Protein AF-A0A1F6GK37-F1 (afdb_monomer)

Organism: NCBI:txid1798563

Mean predicted aligned error: 8.61 Å

Structure (mmCIF, N/CA/C/O backbone):
data_AF-A0A1F6GK37-F1
#
_entry.id   AF-A0A1F6GK37-F1
#
loop_
_atom_site.group_PDB
_atom_site.id
_atom_site.type_symbol
_atom_site.label_atom_id
_atom_site.label_alt_id
_atom_site.label_comp_id
_atom_site.label_asym_id
_atom_site.label_entity_id
_atom_site.label_seq_id
_atom_site.pdbx_PDB_ins_code
_atom_site.Cartn_x
_atom_site.Cartn_y
_atom_site.Cartn_z
_atom_site.occupancy
_atom_site.B_iso_or_equiv
_atom_site.auth_seq_id
_atom_site.auth_comp_id
_atom_site.auth_asym_id
_atom_site.auth_atom_id
_atom_site.pdbx_PDB_model_num
ATOM 1 N N . MET A 1 1 ? 59.430 -12.635 -22.377 1.00 31.89 1 MET A N 1
ATOM 2 C CA . MET A 1 1 ? 59.383 -11.587 -23.418 1.00 31.89 1 MET A CA 1
ATOM 3 C C . MET A 1 1 ? 57.958 -11.544 -23.974 1.00 31.89 1 MET A C 1
ATOM 5 O O . MET A 1 1 ? 57.666 -12.260 -24.913 1.00 31.89 1 MET A O 1
ATOM 9 N N . PHE A 1 2 ? 57.049 -10.789 -23.351 1.00 25.19 2 PHE A N 1
ATOM 10 C CA . PHE A 1 2 ? 55.694 -10.544 -23.869 1.00 25.19 2 PHE A CA 1
ATOM 11 C C . PHE A 1 2 ? 55.409 -9.047 -23.735 1.00 25.19 2 PHE A C 1
ATOM 13 O O . PHE A 1 2 ? 55.536 -8.476 -22.652 1.00 25.19 2 PHE A O 1
ATOM 20 N N . LYS A 1 3 ? 55.156 -8.399 -24.875 1.00 28.12 3 LYS A N 1
ATOM 21 C CA . LYS A 1 3 ? 54.949 -6.956 -25.009 1.00 28.12 3 LYS A CA 1
ATOM 22 C C . LYS A 1 3 ? 53.497 -6.583 -24.691 1.00 28.12 3 LYS A C 1
ATOM 24 O O . LYS A 1 3 ? 52.569 -7.247 -25.137 1.00 28.12 3 LYS A O 1
ATOM 29 N N . LYS A 1 4 ? 53.366 -5.468 -23.966 1.00 28.61 4 LYS A N 1
ATOM 30 C CA . LYS A 1 4 ? 52.202 -4.574 -23.846 1.00 28.61 4 LYS A CA 1
ATOM 31 C C . LYS A 1 4 ? 51.604 -4.218 -25.215 1.00 28.61 4 LYS A C 1
ATOM 33 O O . LYS A 1 4 ? 52.382 -4.072 -26.150 1.00 28.61 4 LYS A O 1
ATOM 38 N N . ILE A 1 5 ? 50.304 -3.900 -25.255 1.00 26.95 5 ILE A N 1
ATOM 39 C CA . ILE A 1 5 ? 49.746 -2.662 -25.843 1.00 26.95 5 ILE A CA 1
ATOM 40 C C . ILE A 1 5 ? 48.391 -2.371 -25.164 1.00 26.95 5 ILE A C 1
ATOM 42 O O . ILE A 1 5 ? 47.475 -3.184 -25.179 1.00 26.95 5 ILE A O 1
ATOM 46 N N . PHE A 1 6 ? 48.331 -1.203 -24.524 1.00 26.72 6 PHE A N 1
ATOM 47 C CA . PHE A 1 6 ? 47.141 -0.460 -24.100 1.00 26.72 6 PHE A CA 1
ATOM 48 C C . PHE A 1 6 ? 46.524 0.228 -25.326 1.00 26.72 6 PHE A C 1
ATOM 50 O O . PHE A 1 6 ? 47.299 0.705 -26.147 1.00 26.72 6 PHE A O 1
ATOM 57 N N . PHE A 1 7 ? 45.205 0.447 -25.373 1.00 22.39 7 PHE A N 1
ATOM 58 C CA . PHE A 1 7 ? 44.681 1.736 -25.847 1.00 22.39 7 PHE A CA 1
ATOM 59 C C . PHE A 1 7 ? 43.300 2.046 -25.254 1.00 22.39 7 PHE A C 1
ATOM 61 O O . PHE A 1 7 ? 42.359 1.267 -25.354 1.00 22.39 7 PHE A O 1
ATOM 68 N N . LEU A 1 8 ? 43.237 3.219 -24.630 1.00 23.97 8 LEU A N 1
ATOM 69 C CA . LEU A 1 8 ? 42.072 3.946 -24.146 1.00 23.97 8 LEU A CA 1
ATOM 70 C C . LEU A 1 8 ? 42.063 5.253 -24.957 1.00 23.97 8 LEU A C 1
ATOM 72 O O . LEU A 1 8 ? 43.111 5.894 -24.997 1.00 23.97 8 LEU A O 1
ATOM 76 N N . ALA A 1 9 ? 40.952 5.654 -25.582 1.00 23.23 9 ALA A N 1
ATOM 77 C CA . ALA A 1 9 ? 40.658 7.063 -25.891 1.00 23.23 9 ALA A CA 1
ATOM 78 C C . ALA A 1 9 ? 39.224 7.247 -26.420 1.00 23.23 9 ALA A C 1
ATOM 80 O O . ALA A 1 9 ? 38.816 6.611 -27.389 1.00 23.23 9 ALA A O 1
ATOM 81 N N . LEU A 1 10 ? 38.503 8.160 -25.767 1.00 25.14 10 LEU A N 1
ATOM 82 C CA . LEU A 1 10 ? 37.262 8.803 -26.196 1.00 25.14 10 LEU A CA 1
ATOM 83 C C . LEU A 1 10 ? 37.432 9.557 -27.530 1.00 25.14 10 LEU A C 1
ATOM 85 O O . LEU A 1 10 ? 38.469 10.187 -27.727 1.00 25.14 10 LEU A O 1
ATOM 89 N N . LEU A 1 11 ? 36.354 9.676 -28.316 1.00 22.45 11 LEU A N 1
ATOM 90 C CA . LEU A 1 11 ? 35.879 10.987 -28.782 1.00 22.45 11 LEU A CA 1
ATOM 91 C C . LEU A 1 11 ? 34.394 10.954 -29.190 1.00 22.45 11 LEU A C 1
ATOM 93 O O . LEU A 1 11 ? 33.863 9.957 -29.664 1.00 22.45 11 LEU A O 1
ATOM 97 N N . SER A 1 12 ? 33.758 12.088 -28.938 1.00 22.62 12 SER A N 1
ATOM 98 C CA . SER A 1 12 ? 32.349 12.464 -29.007 1.00 22.62 12 SER A CA 1
ATOM 99 C C . SER A 1 12 ? 31.835 12.882 -30.401 1.00 22.62 12 SER A C 1
ATOM 101 O O . SER A 1 12 ? 32.587 13.459 -31.177 1.00 22.62 12 SER A O 1
ATOM 103 N N . ALA A 1 13 ? 30.508 12.745 -30.573 1.00 23.45 13 ALA A N 1
ATOM 104 C CA . ALA A 1 13 ? 29.566 13.627 -31.296 1.00 23.45 13 ALA A CA 1
ATOM 105 C C . ALA A 1 13 ? 29.201 13.418 -32.803 1.00 23.45 13 ALA A C 1
ATOM 107 O O . ALA A 1 13 ? 29.931 13.817 -33.699 1.00 23.45 13 ALA A O 1
ATOM 108 N N . ILE A 1 14 ? 27.932 12.986 -32.985 1.00 23.98 14 ILE A N 1
ATOM 109 C CA . ILE A 1 14 ? 26.837 13.497 -33.862 1.00 23.98 14 ILE A CA 1
ATOM 110 C C . ILE A 1 14 ? 26.737 13.040 -35.356 1.00 23.98 14 ILE A C 1
ATOM 112 O O . ILE A 1 14 ? 27.635 13.234 -36.164 1.00 23.98 14 ILE A O 1
ATOM 116 N N . ILE A 1 15 ? 25.505 12.583 -35.682 1.00 24.02 15 ILE A N 1
ATOM 117 C CA . ILE A 1 15 ? 24.762 12.368 -36.961 1.00 24.02 15 ILE A CA 1
ATOM 118 C C . ILE A 1 15 ? 24.763 10.942 -37.574 1.00 24.02 15 ILE A C 1
ATOM 120 O O . ILE A 1 15 ? 25.779 10.419 -38.009 1.00 24.02 15 ILE A O 1
ATOM 124 N N . ALA A 1 16 ? 23.554 10.352 -37.607 1.00 24.78 16 ALA A N 1
ATOM 125 C CA . ALA A 1 16 ? 23.106 9.069 -38.188 1.00 24.78 16 ALA A CA 1
ATOM 126 C C . ALA A 1 16 ? 23.311 8.963 -39.728 1.00 24.78 16 ALA A C 1
ATOM 128 O O . ALA A 1 16 ? 23.699 9.969 -40.318 1.00 24.78 16 ALA A O 1
ATOM 129 N N . PRO A 1 17 ? 22.960 7.862 -40.448 1.00 33.72 17 PRO A N 1
ATOM 130 C CA . PRO A 1 17 ? 22.370 6.568 -40.064 1.00 33.72 17 PRO A CA 1
ATOM 131 C C . PRO A 1 17 ? 23.150 5.350 -40.634 1.00 33.72 17 PRO A C 1
ATOM 133 O O . PRO A 1 17 ? 24.120 5.503 -41.362 1.00 33.72 17 PRO A O 1
ATOM 136 N N . THR A 1 18 ? 22.655 4.135 -40.377 1.00 33.31 18 THR A N 1
ATOM 137 C CA . THR A 1 18 ? 23.164 2.809 -40.807 1.00 33.31 18 THR A CA 1
ATOM 138 C C . THR A 1 18 ? 24.261 2.202 -39.931 1.00 33.31 18 THR A C 1
ATOM 140 O O . THR A 1 18 ? 25.357 2.722 -39.779 1.00 33.31 18 THR A O 1
ATOM 143 N N . GLY A 1 19 ? 23.935 1.050 -39.350 1.00 25.80 19 GLY A N 1
ATOM 144 C CA . GLY A 1 19 ? 24.859 0.228 -38.582 1.00 25.80 19 GLY A CA 1
ATOM 145 C C . GLY A 1 19 ? 24.083 -0.850 -37.846 1.00 25.80 19 GLY A C 1
ATOM 146 O O . GLY A 1 19 ? 23.516 -0.593 -36.790 1.00 25.80 19 GLY A O 1
ATOM 147 N N . GLN A 1 20 ? 24.000 -2.034 -38.449 1.00 25.86 20 GLN A N 1
ATOM 148 C CA . GLN A 1 20 ? 23.474 -3.241 -37.820 1.00 25.86 20 GLN A CA 1
ATOM 149 C C . GLN A 1 20 ? 24.133 -3.440 -36.449 1.00 25.86 20 GLN A C 1
ATOM 151 O O . GLN A 1 20 ? 25.348 -3.611 -36.366 1.00 25.86 20 GLN A O 1
ATOM 156 N N . ILE A 1 21 ? 23.335 -3.454 -35.383 1.00 28.89 21 ILE A N 1
ATOM 157 C CA . ILE A 1 21 ? 23.756 -4.038 -34.112 1.00 28.89 21 ILE A CA 1
ATOM 158 C C . ILE A 1 21 ? 23.428 -5.524 -34.220 1.00 28.89 21 ILE A C 1
ATOM 160 O O . ILE A 1 21 ? 22.271 -5.903 -34.401 1.00 28.89 21 ILE A O 1
ATOM 164 N N . LEU A 1 22 ? 24.463 -6.360 -34.177 1.00 25.94 22 LEU A N 1
ATOM 165 C CA . LEU A 1 22 ? 24.324 -7.806 -34.059 1.00 25.94 22 LEU A CA 1
ATOM 166 C C . LEU A 1 22 ? 23.642 -8.111 -32.719 1.00 25.94 22 LEU A C 1
ATOM 168 O O . LEU A 1 22 ? 24.276 -8.049 -31.668 1.00 25.94 22 LEU A O 1
ATOM 172 N N . ALA A 1 23 ? 22.347 -8.423 -32.765 1.00 27.44 23 ALA A N 1
ATOM 173 C CA . ALA A 1 23 ? 21.654 -9.079 -31.669 1.00 27.44 23 ALA A CA 1
ATOM 174 C C . ALA A 1 23 ? 22.273 -10.473 -31.496 1.00 27.44 23 ALA A C 1
ATOM 176 O O . ALA A 1 23 ? 22.258 -11.287 -32.423 1.00 27.44 23 ALA A O 1
ATOM 177 N N . ALA A 1 24 ? 22.861 -10.747 -30.334 1.00 29.36 24 ALA A N 1
ATOM 178 C CA . ALA A 1 24 ? 23.257 -12.102 -29.988 1.00 29.36 24 ALA A CA 1
ATOM 179 C C . ALA A 1 24 ? 21.976 -12.907 -29.731 1.00 29.36 24 ALA A C 1
ATOM 181 O O . ALA A 1 24 ? 21.341 -12.758 -28.691 1.00 29.36 24 ALA A O 1
ATOM 182 N N . SER A 1 25 ? 21.565 -13.724 -30.702 1.00 35.31 25 SER A N 1
ATOM 183 C CA . SER A 1 25 ? 20.439 -14.640 -30.542 1.00 35.31 25 SER A CA 1
ATOM 184 C C . SER A 1 25 ? 20.764 -15.720 -29.506 1.00 35.31 25 SER A C 1
ATOM 186 O O . SER A 1 25 ? 21.917 -16.120 -29.324 1.00 35.31 25 SER A O 1
ATOM 188 N N . SER A 1 26 ? 19.720 -16.239 -28.863 1.00 36.81 26 SER A N 1
ATOM 189 C CA . SER A 1 26 ? 19.748 -17.325 -27.870 1.00 36.81 26 SER A CA 1
ATOM 190 C C . SER A 1 26 ? 20.543 -18.573 -28.291 1.00 36.81 26 SER A C 1
ATOM 192 O O . SER A 1 26 ? 21.014 -19.317 -27.435 1.00 36.81 26 SER A O 1
ATOM 194 N N . THR A 1 27 ? 20.787 -18.771 -29.587 1.00 35.62 27 THR A N 1
ATOM 195 C CA . THR A 1 27 ? 21.639 -19.839 -30.135 1.00 35.62 27 THR A CA 1
ATOM 196 C C . THR A 1 27 ? 23.131 -19.706 -29.795 1.00 35.62 27 THR A C 1
ATOM 198 O O . THR A 1 27 ? 23.850 -20.698 -29.870 1.00 35.62 27 THR A O 1
ATOM 201 N N . MET A 1 28 ? 23.623 -18.528 -29.386 1.00 36.59 28 MET A N 1
ATOM 202 C CA . MET A 1 28 ? 25.017 -18.349 -28.932 1.00 36.59 28 MET A CA 1
ATOM 203 C C . MET A 1 28 ? 25.242 -18.792 -27.472 1.00 36.59 28 MET A C 1
ATOM 205 O O . MET A 1 28 ? 26.379 -19.042 -27.079 1.00 36.59 28 MET A O 1
ATOM 209 N N . LEU A 1 29 ? 24.178 -18.930 -26.668 1.00 38.59 29 LEU A N 1
ATOM 210 C CA . LEU A 1 29 ? 24.265 -19.349 -25.259 1.00 38.59 29 LEU A CA 1
ATOM 211 C C . LEU A 1 29 ? 24.356 -20.877 -25.096 1.00 38.59 29 LEU A C 1
ATOM 213 O O . LEU A 1 29 ? 24.953 -21.353 -24.131 1.00 38.59 29 LEU A O 1
ATOM 217 N N . GLU A 1 30 ? 23.855 -21.652 -26.063 1.00 33.97 30 GLU A N 1
ATOM 218 C CA . GLU A 1 30 ? 23.964 -23.121 -26.064 1.00 33.97 30 GLU A CA 1
ATOM 219 C C . GLU A 1 30 ? 25.402 -23.615 -26.303 1.00 33.97 30 GLU A C 1
ATOM 221 O O . GLU A 1 30 ? 25.804 -24.639 -25.753 1.00 33.97 30 GLU A O 1
ATOM 226 N N . GLN A 1 31 ? 26.226 -22.863 -27.045 1.00 34.19 31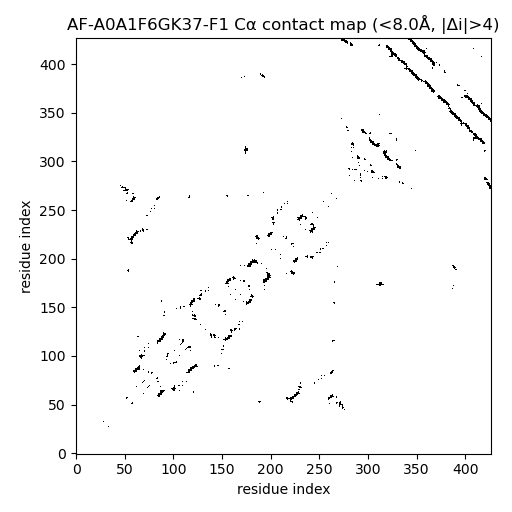 GLN A N 1
ATOM 227 C CA . GLN A 1 31 ? 27.633 -23.222 -27.290 1.00 34.19 31 GLN A CA 1
ATOM 228 C C . GLN A 1 31 ? 28.575 -22.901 -26.113 1.00 34.19 31 GLN A C 1
ATOM 230 O O . GLN A 1 31 ? 29.735 -23.309 -26.138 1.00 34.19 31 GLN A O 1
ATOM 235 N N . ALA A 1 32 ? 28.091 -22.225 -25.064 1.00 34.88 32 ALA A N 1
ATOM 236 C CA . ALA A 1 32 ? 28.873 -21.869 -23.875 1.00 34.88 32 ALA A CA 1
ATOM 237 C C . ALA A 1 32 ? 28.705 -22.844 -22.688 1.00 34.88 32 ALA A C 1
ATOM 239 O O . ALA A 1 32 ? 29.270 -22.610 -21.621 1.00 34.88 32 ALA A O 1
ATOM 240 N N . GLY A 1 33 ? 27.945 -23.938 -22.842 1.00 28.39 33 GLY A N 1
ATOM 241 C CA . GLY A 1 33 ? 27.826 -24.981 -21.812 1.00 28.39 33 GLY A CA 1
ATOM 242 C C . GLY A 1 33 ? 27.080 -24.565 -20.536 1.00 28.39 33 GLY A C 1
ATOM 243 O O . GLY A 1 33 ? 27.251 -25.199 -19.494 1.00 28.39 33 GLY A O 1
ATOM 244 N N . LEU A 1 34 ? 26.250 -23.518 -20.588 1.00 33.78 34 LEU A N 1
ATOM 245 C CA . LEU A 1 34 ? 25.434 -23.099 -19.449 1.00 33.78 34 LEU A CA 1
ATOM 246 C C . LEU A 1 34 ? 24.151 -23.936 -19.386 1.00 33.78 34 LEU A C 1
ATOM 248 O O . LEU A 1 34 ? 23.303 -23.907 -20.273 1.00 33.78 34 LEU A O 1
ATOM 252 N N . VAL A 1 35 ? 24.056 -24.719 -18.315 1.00 32.38 35 VAL A N 1
ATOM 253 C CA . VAL A 1 35 ? 22.964 -25.640 -17.994 1.00 32.38 35 VAL A CA 1
ATOM 254 C C . VAL A 1 35 ? 21.612 -24.922 -18.030 1.00 32.38 35 VAL A C 1
ATOM 256 O O . VAL A 1 35 ? 21.429 -23.886 -17.396 1.00 32.38 35 VAL A O 1
ATOM 259 N N . SER A 1 36 ? 20.640 -25.520 -18.722 1.00 28.53 36 SER A N 1
ATOM 260 C CA . SER A 1 36 ? 19.235 -25.118 -18.690 1.00 28.53 36 SER A CA 1
ATOM 261 C C . SER A 1 36 ? 18.703 -25.151 -17.250 1.00 28.53 36 SER A C 1
ATOM 263 O O . SER A 1 36 ? 18.405 -26.224 -16.713 1.00 28.53 36 SER A O 1
ATOM 265 N N . ILE A 1 37 ? 18.572 -23.991 -16.607 1.00 31.59 37 ILE A N 1
ATOM 266 C CA . ILE A 1 37 ? 17.909 -23.886 -15.307 1.00 31.59 37 ILE A CA 1
ATOM 267 C C . ILE A 1 37 ? 16.404 -23.970 -15.564 1.00 31.59 37 ILE A C 1
ATOM 269 O O . ILE A 1 37 ? 15.777 -23.023 -16.036 1.00 31.59 37 ILE A O 1
ATOM 273 N N . LYS A 1 38 ? 15.812 -25.131 -15.264 1.00 26.59 38 LYS A N 1
ATOM 274 C CA . LYS A 1 38 ? 14.359 -25.262 -15.122 1.00 26.59 38 LYS A CA 1
ATOM 275 C C . LYS A 1 38 ? 13.918 -24.342 -13.985 1.00 26.59 38 LYS A C 1
ATOM 277 O O . LYS A 1 38 ? 14.201 -24.617 -12.823 1.00 26.59 38 LYS A O 1
ATOM 282 N N . ILE A 1 39 ? 13.230 -23.260 -14.332 1.00 30.38 39 ILE A N 1
ATOM 283 C CA . ILE A 1 39 ? 12.562 -22.382 -13.373 1.00 30.38 39 ILE A CA 1
ATOM 284 C C . ILE A 1 39 ? 11.463 -23.211 -12.697 1.00 30.38 39 ILE A C 1
ATOM 286 O O . ILE A 1 39 ? 10.488 -23.602 -13.342 1.00 30.38 39 ILE A O 1
ATOM 290 N N . ALA A 1 40 ? 11.637 -23.522 -11.413 1.00 24.38 40 ALA A N 1
ATOM 291 C CA . ALA A 1 40 ? 10.564 -24.077 -10.600 1.00 24.38 40 ALA A CA 1
ATOM 292 C C . ALA A 1 40 ? 9.448 -23.023 -10.458 1.00 24.38 40 ALA A C 1
ATOM 294 O O . ALA A 1 40 ? 9.752 -21.836 -10.299 1.00 24.38 40 ALA A O 1
ATOM 295 N N . PRO A 1 41 ? 8.164 -23.407 -10.529 1.00 29.08 41 PRO A N 1
ATOM 296 C CA . PRO A 1 41 ? 7.077 -22.467 -10.318 1.00 29.08 41 PRO A CA 1
ATOM 297 C C . PRO A 1 41 ? 7.099 -22.010 -8.857 1.00 29.08 41 PRO A C 1
ATOM 299 O O . PRO A 1 41 ? 6.951 -22.821 -7.948 1.00 29.08 41 PRO A O 1
ATOM 302 N N . ALA A 1 42 ? 7.297 -20.712 -8.627 1.00 32.84 42 ALA A N 1
ATOM 303 C CA . ALA A 1 42 ? 6.980 -20.120 -7.338 1.00 32.84 42 ALA A CA 1
ATOM 304 C C . ALA A 1 42 ? 5.457 -20.189 -7.153 1.00 32.84 42 ALA A C 1
ATOM 306 O O . ALA A 1 42 ? 4.707 -19.622 -7.954 1.00 32.84 42 ALA A O 1
ATOM 307 N N . ASP A 1 43 ? 5.023 -20.914 -6.125 1.00 31.41 43 ASP A N 1
ATOM 308 C CA . ASP A 1 43 ? 3.644 -20.941 -5.653 1.00 31.41 43 ASP A CA 1
ATOM 309 C C . ASP A 1 43 ? 3.163 -19.514 -5.369 1.00 31.41 43 ASP A C 1
ATOM 311 O O . ASP A 1 43 ? 3.637 -18.853 -4.445 1.00 31.41 43 ASP A O 1
ATOM 315 N N . GLN A 1 44 ? 2.183 -19.049 -6.141 1.00 33.78 44 GLN A N 1
ATOM 316 C CA . GLN A 1 44 ? 1.240 -18.031 -5.694 1.00 33.78 44 GLN A CA 1
ATOM 317 C C . GLN A 1 44 ? -0.150 -18.438 -6.163 1.00 33.78 44 GLN A C 1
ATOM 319 O O . GLN A 1 44 ? -0.416 -18.539 -7.362 1.00 33.78 44 GLN A O 1
ATOM 324 N N . ALA A 1 45 ? -1.030 -18.695 -5.196 1.00 29.59 45 ALA A N 1
ATOM 325 C CA . ALA A 1 45 ? -2.439 -18.929 -5.443 1.00 29.59 45 ALA A CA 1
ATOM 326 C C . ALA A 1 45 ? -3.014 -17.746 -6.237 1.00 29.59 45 ALA A C 1
ATOM 328 O O . ALA A 1 45 ? -3.067 -16.611 -5.762 1.00 29.59 45 ALA A O 1
ATOM 329 N N . LEU A 1 46 ? -3.421 -18.034 -7.472 1.00 34.25 46 LEU A N 1
ATOM 330 C CA . LEU A 1 46 ? -4.166 -17.136 -8.340 1.00 34.25 46 LEU A CA 1
ATOM 331 C C . LEU A 1 46 ? -5.532 -16.877 -7.701 1.00 34.25 46 LEU A C 1
ATOM 333 O O . LEU A 1 46 ? -6.429 -17.712 -7.797 1.00 34.25 46 LEU A O 1
ATOM 337 N N . ILE A 1 47 ? -5.714 -15.715 -7.081 1.00 34.75 47 ILE A N 1
ATOM 338 C CA . ILE A 1 47 ? -7.054 -15.162 -6.900 1.00 34.75 47 ILE A CA 1
ATOM 339 C C . ILE A 1 47 ? -7.233 -14.148 -8.021 1.00 34.75 47 ILE A C 1
ATOM 341 O O . ILE A 1 47 ? -6.690 -13.046 -7.978 1.00 34.75 47 ILE A O 1
ATOM 345 N N . SER A 1 48 ? -7.983 -14.537 -9.052 1.00 33.62 48 SER A N 1
ATOM 346 C CA . SER A 1 48 ? -8.511 -13.616 -10.054 1.00 33.62 48 SER A CA 1
ATOM 347 C C . SER A 1 48 ? -9.564 -12.724 -9.391 1.00 33.62 48 SER A C 1
ATOM 349 O O . SER A 1 48 ? -10.767 -12.910 -9.578 1.00 33.62 48 SER A O 1
ATOM 351 N N . SER A 1 49 ? -9.127 -11.788 -8.554 1.00 37.28 49 SER A N 1
ATOM 352 C CA . SER A 1 49 ? -10.001 -10.732 -8.065 1.00 37.28 49 SER A CA 1
ATOM 353 C C . SER A 1 49 ? -10.253 -9.775 -9.229 1.00 37.28 49 SER A C 1
ATOM 355 O O . SER A 1 49 ? -9.284 -9.335 -9.859 1.00 37.28 49 SER A O 1
ATOM 357 N N . PRO A 1 50 ? -11.513 -9.434 -9.554 1.00 47.22 50 PRO A N 1
ATOM 358 C CA . PRO A 1 50 ? -11.765 -8.335 -10.470 1.00 47.22 50 PRO A CA 1
ATOM 359 C C . PRO A 1 50 ? -11.014 -7.101 -9.963 1.00 47.22 50 PRO A C 1
ATOM 361 O O . PRO A 1 50 ? -11.058 -6.768 -8.775 1.00 47.22 50 PRO A O 1
ATOM 364 N N . THR A 1 51 ? -10.281 -6.449 -10.863 1.00 58.47 51 THR A N 1
ATOM 365 C CA . THR A 1 51 ? -9.534 -5.231 -10.546 1.00 58.47 51 THR A CA 1
ATOM 366 C C . THR A 1 51 ? -10.520 -4.171 -10.066 1.00 58.47 51 THR A C 1
ATOM 368 O O . THR A 1 51 ? -11.319 -3.663 -10.859 1.00 58.47 51 THR A O 1
ATOM 371 N N . THR A 1 52 ? -10.502 -3.875 -8.776 1.00 67.88 52 THR A N 1
ATOM 372 C CA . THR A 1 52 ? -11.472 -2.968 -8.155 1.00 67.88 52 THR A CA 1
ATOM 373 C C . THR A 1 52 ? -10.892 -1.563 -8.052 1.00 67.88 52 THR A C 1
ATOM 375 O O . THR A 1 52 ? -11.566 -0.566 -8.341 1.00 67.88 52 THR A O 1
ATOM 378 N N . LEU A 1 53 ? -9.612 -1.482 -7.685 1.00 74.25 53 LEU A N 1
ATOM 379 C CA . LEU A 1 53 ? -8.916 -0.227 -7.477 1.00 74.25 53 LEU A CA 1
ATOM 380 C C . LEU A 1 53 ? -8.868 0.597 -8.776 1.00 74.25 53 LEU A C 1
ATOM 382 O O . LEU A 1 53 ? -8.390 0.142 -9.816 1.00 74.25 53 LEU A O 1
ATOM 386 N N . GLY A 1 54 ? -9.422 1.810 -8.718 1.00 70.38 54 GLY A N 1
ATOM 387 C CA . GLY A 1 54 ? -9.529 2.725 -9.858 1.00 70.38 54 GLY A CA 1
ATOM 388 C C . GLY A 1 54 ? -10.681 2.454 -10.839 1.00 70.38 54 GLY A C 1
ATOM 389 O O . GLY A 1 54 ? -10.805 3.200 -11.810 1.00 70.38 54 GLY A O 1
ATOM 390 N N . LYS A 1 55 ? -11.541 1.438 -10.624 1.00 78.88 55 LYS A N 1
ATOM 391 C CA . LYS A 1 55 ? -12.667 1.125 -11.539 1.00 78.88 55 LYS A CA 1
ATOM 392 C C . LYS A 1 55 ? -14.051 1.520 -10.996 1.00 78.88 55 LYS A C 1
ATOM 394 O O . LYS A 1 55 ? -14.816 2.148 -11.730 1.00 78.88 55 LYS A O 1
ATOM 399 N N . THR A 1 56 ? -14.379 1.196 -9.743 1.00 82.19 56 THR A N 1
ATOM 400 C CA . THR A 1 56 ? -15.750 1.356 -9.188 1.00 82.19 56 THR A CA 1
ATOM 401 C C . THR A 1 56 ? -15.837 2.158 -7.887 1.00 82.19 56 THR A C 1
ATOM 403 O O . THR A 1 56 ? -16.937 2.454 -7.432 1.00 82.19 56 THR A O 1
ATOM 406 N N . GLY A 1 57 ? -14.692 2.505 -7.293 1.00 91.44 57 GLY A N 1
ATOM 407 C CA . GLY A 1 57 ? -14.597 2.908 -5.887 1.00 91.44 57 GLY A CA 1
ATOM 408 C C . GLY A 1 57 ? -14.624 1.697 -4.951 1.00 91.44 57 GLY A C 1
ATOM 409 O O . GLY A 1 57 ? -15.072 0.616 -5.348 1.00 91.44 57 GLY A O 1
ATOM 410 N N . LEU A 1 58 ? -14.097 1.857 -3.735 1.00 95.38 58 LEU A N 1
ATOM 411 C CA . LEU A 1 58 ? -14.065 0.808 -2.708 1.00 95.38 58 LEU A CA 1
ATOM 412 C C . LEU A 1 58 ? -13.915 1.393 -1.300 1.00 95.38 58 LEU A C 1
ATOM 414 O O . LEU A 1 58 ? -13.472 2.532 -1.144 1.00 95.38 58 LEU A O 1
ATOM 418 N N . ILE A 1 59 ? -14.263 0.600 -0.288 1.00 98.00 59 ILE A N 1
ATOM 419 C CA . ILE A 1 59 ? -14.192 0.985 1.124 1.00 98.00 59 ILE A CA 1
ATOM 420 C C . ILE A 1 59 ? -13.231 0.063 1.883 1.00 98.00 59 ILE A C 1
ATOM 422 O O . ILE A 1 59 ? -13.253 -1.153 1.693 1.00 98.00 59 ILE A O 1
ATOM 426 N N . SER A 1 60 ? -12.443 0.631 2.790 1.00 98.50 60 SER A N 1
ATOM 427 C CA . SER A 1 60 ? -11.775 -0.110 3.865 1.00 98.50 60 SER A CA 1
ATOM 428 C C . SER A 1 60 ? -12.207 0.450 5.212 1.00 98.50 60 SER A C 1
ATOM 430 O O . SER A 1 60 ? -12.371 1.661 5.359 1.00 98.50 60 SER A O 1
ATOM 432 N N . ILE A 1 61 ? -12.435 -0.443 6.173 1.00 98.81 61 ILE A N 1
ATOM 433 C CA . ILE A 1 61 ? -12.861 -0.102 7.531 1.00 98.81 61 ILE A CA 1
ATOM 434 C C . ILE A 1 61 ? -11.751 -0.546 8.470 1.00 98.81 61 ILE A C 1
ATOM 436 O O . ILE A 1 61 ? -11.406 -1.731 8.518 1.00 98.81 61 ILE A O 1
ATOM 440 N N . ASN A 1 62 ? -11.186 0.419 9.179 1.00 98.75 62 ASN A N 1
ATOM 441 C CA . ASN A 1 62 ? -9.998 0.235 9.985 1.00 98.75 62 ASN A CA 1
ATOM 442 C C . ASN A 1 62 ? -10.286 0.525 11.456 1.00 98.75 62 ASN A C 1
ATOM 444 O O . ASN A 1 62 ? -11.134 1.356 11.772 1.00 98.75 62 ASN A O 1
ATOM 448 N N . PHE A 1 63 ? -9.556 -0.155 12.328 1.00 98.69 63 PHE A N 1
ATOM 449 C CA . PHE A 1 63 ? -9.613 0.027 13.771 1.00 98.69 63 PHE A CA 1
ATOM 450 C C . PHE A 1 63 ? -8.194 0.191 14.285 1.00 98.69 63 PHE A C 1
ATOM 452 O O . PHE A 1 63 ? -7.355 -0.671 14.024 1.00 98.69 63 PHE A O 1
ATOM 459 N N . ASP A 1 64 ? -7.921 1.296 14.955 1.00 98.25 64 ASP A N 1
ATOM 460 C CA . ASP A 1 64 ? -6.612 1.554 15.538 1.00 98.25 64 ASP A CA 1
ATOM 461 C C . ASP A 1 64 ? -6.550 1.007 16.980 1.00 98.25 64 ASP A C 1
ATOM 463 O O . ASP A 1 64 ? -7.520 0.465 17.515 1.00 98.25 64 ASP A O 1
ATOM 467 N N . ASP A 1 65 ? -5.368 1.073 17.582 1.00 98.12 65 ASP A N 1
ATOM 468 C CA . ASP A 1 65 ? -5.066 0.780 18.990 1.00 98.12 65 ASP A CA 1
ATOM 469 C C . ASP A 1 65 ? -5.129 -0.674 19.478 1.00 98.12 65 ASP A C 1
ATOM 471 O O . ASP A 1 65 ? -4.501 -1.035 20.474 1.00 98.12 65 ASP A O 1
ATOM 475 N N . GLY A 1 66 ? -5.834 -1.560 18.779 1.00 97.94 66 GLY A N 1
ATOM 476 C CA . GLY A 1 66 ? -5.992 -2.946 19.226 1.00 97.94 66 GLY A CA 1
ATOM 477 C C . GLY A 1 66 ? -6.907 -3.094 20.451 1.00 97.94 66 GLY A C 1
ATOM 478 O O . GLY A 1 66 ? -6.729 -4.012 21.261 1.00 97.94 66 GLY A O 1
ATOM 479 N N . LEU A 1 67 ? -7.889 -2.199 20.572 1.00 98.25 67 LEU A N 1
ATOM 480 C CA . LEU A 1 67 ? -8.886 -2.166 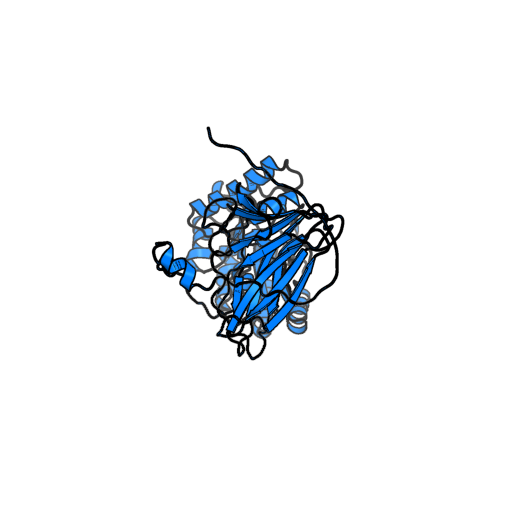21.643 1.00 98.25 67 LEU A CA 1
ATOM 481 C C . LEU A 1 67 ? -9.845 -3.360 21.583 1.00 98.25 67 LEU A C 1
ATOM 483 O O . LEU A 1 67 ? -10.191 -3.856 20.504 1.00 98.25 67 LEU A O 1
ATOM 487 N N . LEU A 1 68 ? -10.309 -3.815 22.751 1.00 98.44 68 LEU A N 1
ATOM 488 C CA . LEU A 1 68 ? -11.141 -5.014 22.890 1.00 98.44 68 LEU A CA 1
ATOM 489 C C . LEU A 1 68 ? -12.445 -4.928 22.084 1.00 98.44 68 LEU A C 1
ATOM 491 O O . LEU A 1 68 ? -12.874 -5.932 21.511 1.00 98.44 68 LEU A O 1
ATOM 495 N N . SER A 1 69 ? -13.038 -3.736 21.988 1.00 98.19 69 SER A N 1
ATOM 496 C CA . SER A 1 69 ? -14.277 -3.475 21.243 1.00 98.19 69 SER A CA 1
ATOM 497 C C . SER A 1 69 ? -14.165 -3.790 19.745 1.00 98.19 69 SER A C 1
ATOM 499 O O . SER A 1 69 ? -15.160 -4.180 19.126 1.00 98.19 69 SER A O 1
ATOM 501 N N . THR A 1 70 ? -12.958 -3.753 19.166 1.00 98.50 70 THR A N 1
ATOM 502 C CA . THR A 1 70 ? -12.713 -4.228 17.792 1.00 98.50 70 THR A CA 1
ATOM 503 C C . THR A 1 70 ? -13.088 -5.707 17.646 1.00 98.50 70 THR A C 1
ATOM 505 O O . THR A 1 70 ? -13.751 -6.101 16.685 1.00 98.50 70 THR A O 1
ATOM 508 N N . TYR A 1 71 ? -12.713 -6.537 18.622 1.00 98.69 71 TYR A N 1
ATOM 509 C CA . TYR A 1 71 ? -13.019 -7.966 18.616 1.00 98.69 71 TYR A CA 1
ATOM 510 C C . TYR A 1 71 ? -14.431 -8.267 19.121 1.00 98.69 71 TYR A C 1
ATOM 512 O O . TYR A 1 71 ? -15.160 -9.029 18.489 1.00 98.69 71 TYR A O 1
ATOM 520 N N . SER A 1 72 ? -14.829 -7.685 20.255 1.00 98.44 72 SER A N 1
ATOM 521 C CA . SER A 1 72 ? -16.081 -8.045 20.928 1.00 98.44 72 SER A CA 1
ATOM 522 C C . SER A 1 72 ? -17.327 -7.438 20.278 1.00 98.44 72 SER A C 1
ATOM 524 O O . SER A 1 72 ? -18.394 -8.044 20.360 1.00 98.44 72 SER A O 1
ATOM 526 N N . LEU A 1 73 ? -17.205 -6.286 19.604 1.00 98.56 73 LEU A N 1
ATOM 527 C CA . LEU A 1 73 ? -18.333 -5.561 19.008 1.00 98.56 73 LEU A CA 1
ATOM 528 C C . LEU A 1 73 ? -18.212 -5.440 17.484 1.00 98.56 73 LEU A C 1
ATOM 530 O O . LEU A 1 73 ? -19.117 -5.864 16.758 1.00 98.56 73 LEU A O 1
ATOM 534 N N . ALA A 1 74 ? -17.101 -4.890 16.980 1.00 98.56 74 ALA A N 1
ATOM 535 C CA . ALA A 1 74 ? -16.976 -4.571 15.557 1.00 98.56 74 ALA A CA 1
ATOM 536 C C . ALA A 1 74 ? -16.954 -5.830 14.681 1.00 98.56 74 ALA A C 1
ATOM 538 O O . ALA A 1 74 ? -17.756 -5.953 13.751 1.00 98.56 74 ALA A O 1
ATOM 539 N N . ALA A 1 75 ? -16.083 -6.792 14.998 1.00 98.62 75 ALA A N 1
ATOM 540 C CA . ALA A 1 75 ? -15.938 -8.031 14.242 1.00 98.62 75 ALA A CA 1
ATOM 541 C C . ALA A 1 75 ? -17.245 -8.839 14.088 1.00 98.62 75 ALA A C 1
ATOM 543 O O . ALA A 1 75 ? -17.618 -9.127 12.943 1.00 98.62 75 ALA A O 1
ATOM 544 N N . PRO A 1 76 ? -17.997 -9.169 15.161 1.00 98.50 76 PRO A N 1
ATOM 545 C CA . PRO A 1 76 ? -19.251 -9.907 15.023 1.00 98.50 76 PRO A CA 1
ATOM 546 C C . PRO A 1 76 ? -20.343 -9.109 14.303 1.00 98.50 76 PRO A C 1
ATOM 548 O O . PRO A 1 76 ? -21.161 -9.701 13.594 1.00 98.50 76 PRO A O 1
ATOM 551 N N . LEU A 1 77 ? -20.378 -7.779 14.440 1.00 98.62 77 LEU A N 1
ATOM 552 C CA . LEU A 1 77 ? -21.345 -6.950 13.722 1.00 98.62 77 LEU A CA 1
ATOM 553 C C . LEU A 1 77 ? -21.029 -6.883 12.222 1.00 98.62 77 LEU A C 1
ATOM 555 O O . LEU A 1 77 ? -21.914 -7.128 11.403 1.00 98.62 77 LEU A O 1
ATOM 559 N N . MET A 1 78 ? -19.774 -6.622 11.851 1.00 98.69 78 MET A N 1
ATOM 560 C CA . MET A 1 78 ? -19.326 -6.575 10.453 1.00 98.69 78 MET A CA 1
ATOM 561 C C . MET A 1 78 ? -19.492 -7.921 9.740 1.00 98.69 78 MET A C 1
ATOM 563 O O . MET A 1 78 ? -19.871 -7.952 8.564 1.00 98.69 78 MET A O 1
ATOM 567 N N . ALA A 1 79 ? -19.303 -9.036 10.453 1.00 98.25 79 ALA A N 1
ATOM 568 C CA . ALA A 1 79 ? -19.515 -10.376 9.914 1.00 98.25 79 ALA A CA 1
ATOM 569 C C . ALA A 1 79 ? -20.949 -10.584 9.385 1.00 98.25 79 ALA A C 1
ATOM 571 O O . ALA A 1 79 ? -21.123 -11.238 8.357 1.00 98.25 79 ALA A O 1
ATOM 572 N N . LYS A 1 80 ? -21.970 -9.957 9.997 1.00 98.19 80 LYS A N 1
ATOM 573 C CA . LYS A 1 80 ? -23.372 -10.022 9.524 1.00 98.19 80 LYS A CA 1
ATOM 574 C C . LYS A 1 80 ? -23.565 -9.428 8.123 1.00 98.19 80 LYS A C 1
ATOM 576 O O . LYS A 1 80 ? -24.509 -9.796 7.430 1.00 98.19 80 LYS A O 1
ATOM 581 N N . TYR A 1 81 ? -22.666 -8.543 7.693 1.00 97.75 81 TYR A N 1
ATOM 582 C CA . TYR A 1 81 ? -22.678 -7.923 6.363 1.00 97.75 81 TYR A CA 1
ATOM 583 C C . TYR A 1 81 ? -21.730 -8.617 5.368 1.00 97.75 81 TYR A C 1
ATOM 585 O O . TYR A 1 81 ? -21.743 -8.292 4.172 1.00 97.75 81 TYR A O 1
ATOM 593 N N . GLY A 1 82 ? -20.941 -9.590 5.843 1.00 97.06 82 GLY A N 1
ATOM 594 C CA . GLY A 1 82 ? -19.850 -10.224 5.100 1.00 97.06 82 GLY A CA 1
ATOM 595 C C . GLY A 1 82 ? -18.600 -9.346 4.995 1.00 97.06 82 GLY A C 1
ATOM 596 O O . GLY A 1 82 ? -17.793 -9.547 4.089 1.00 97.06 82 GLY A O 1
ATOM 597 N N . PHE A 1 83 ? -18.458 -8.348 5.870 1.00 98.25 83 PHE A N 1
ATOM 598 C CA . PHE A 1 83 ? -17.343 -7.405 5.846 1.00 98.25 83 PHE A CA 1
ATOM 599 C C . PHE A 1 83 ? -16.211 -7.840 6.773 1.00 98.25 83 PHE A C 1
ATOM 601 O O . PHE A 1 83 ? -16.425 -8.486 7.798 1.00 98.25 83 PHE A O 1
ATOM 608 N N . LYS A 1 84 ? -14.995 -7.444 6.399 1.00 97.75 84 LYS A N 1
ATOM 609 C CA . LYS A 1 84 ? -13.755 -7.640 7.153 1.00 97.75 84 LYS A CA 1
ATOM 610 C C . LYS A 1 84 ? -13.051 -6.296 7.284 1.00 97.75 84 LYS A C 1
ATOM 612 O O . LYS A 1 84 ? -13.183 -5.459 6.389 1.00 97.75 84 LYS A O 1
ATOM 617 N N . GLY A 1 85 ? -12.333 -6.106 8.383 1.00 98.31 85 GLY A N 1
ATOM 618 C CA . GLY A 1 85 ? -11.602 -4.877 8.668 1.00 98.31 85 GLY A CA 1
ATOM 619 C C . GLY A 1 85 ? -10.087 -5.057 8.668 1.00 98.31 85 GLY A C 1
ATOM 620 O O . GLY A 1 85 ? -9.564 -6.165 8.507 1.00 98.31 85 GLY A O 1
ATOM 621 N N . THR A 1 86 ? -9.400 -3.936 8.865 1.00 98.88 86 THR A N 1
ATOM 622 C CA . THR A 1 86 ? -7.969 -3.882 9.186 1.00 98.88 86 THR A CA 1
ATOM 623 C C . THR A 1 86 ? -7.820 -3.388 10.620 1.00 98.88 86 THR A C 1
ATOM 625 O O . THR A 1 86 ? -8.260 -2.280 10.906 1.00 98.88 86 THR A O 1
ATOM 628 N N . ALA A 1 87 ? -7.206 -4.162 11.513 1.00 98.81 87 ALA A N 1
ATOM 629 C CA . ALA A 1 87 ? -6.878 -3.696 12.860 1.00 98.81 87 ALA A CA 1
ATOM 630 C C . ALA A 1 87 ? -5.387 -3.336 12.944 1.00 98.81 87 ALA A C 1
ATOM 632 O O . ALA A 1 87 ? -4.537 -4.185 12.671 1.00 98.81 87 ALA A O 1
ATOM 633 N N . TYR A 1 88 ? -5.063 -2.095 13.302 1.00 98.81 88 TYR A N 1
ATOM 634 C CA . TYR A 1 88 ? -3.703 -1.653 13.597 1.00 98.81 88 TYR A CA 1
ATOM 635 C C . TYR A 1 88 ? -3.461 -1.778 15.098 1.00 98.81 88 TYR A C 1
ATOM 637 O O . TYR A 1 88 ? -4.093 -1.098 15.894 1.00 98.81 88 TYR A O 1
ATOM 645 N N . VAL A 1 89 ? -2.564 -2.681 15.487 1.00 98.88 89 VAL A N 1
ATOM 646 C CA . VAL A 1 89 ? -2.326 -3.037 16.892 1.00 98.88 89 VAL A CA 1
ATOM 647 C C . VAL A 1 89 ? -0.959 -2.514 17.324 1.00 98.88 89 VAL A C 1
ATOM 649 O O . VAL A 1 89 ? 0.033 -2.758 16.628 1.00 98.88 89 VAL A O 1
ATOM 652 N N . TYR A 1 90 ? -0.889 -1.837 18.474 1.00 98.62 90 TYR A N 1
ATOM 653 C CA . TYR A 1 90 ? 0.381 -1.558 19.148 1.00 98.62 90 TYR A CA 1
ATOM 654 C C . TYR A 1 90 ? 0.575 -2.531 20.319 1.00 98.62 90 TYR A C 1
ATOM 656 O O . TYR A 1 90 ? -0.176 -2.446 21.274 1.00 98.62 90 TYR A O 1
ATOM 664 N N . PRO A 1 91 ? 1.542 -3.469 20.283 1.00 98.75 91 PRO A N 1
ATOM 665 C CA . PRO A 1 91 ? 1.557 -4.630 21.189 1.00 98.75 91 PRO A CA 1
ATOM 666 C C . PRO A 1 91 ? 1.733 -4.395 22.697 1.00 98.75 91 PRO A C 1
ATOM 668 O O . PRO A 1 91 ? 1.552 -5.334 23.475 1.00 98.75 91 PRO A O 1
ATOM 671 N N . LYS A 1 92 ? 2.156 -3.206 23.144 1.00 98.69 92 LYS A N 1
ATOM 672 C CA . LYS A 1 92 ? 2.491 -2.961 24.558 1.00 98.69 92 LYS A CA 1
ATOM 673 C C . LYS A 1 92 ? 1.352 -3.333 25.531 1.00 98.69 92 LYS A C 1
ATOM 675 O O . LYS A 1 92 ? 1.611 -4.161 26.405 1.00 98.69 92 LYS A O 1
ATOM 680 N N . PRO A 1 93 ? 0.115 -2.823 25.398 1.00 98.31 93 PRO A N 1
ATOM 681 C CA . PRO A 1 93 ? -0.992 -3.202 26.273 1.00 98.31 93 PRO A CA 1
ATOM 682 C C . PRO A 1 93 ? -1.420 -4.668 26.127 1.00 98.31 93 PRO A C 1
ATOM 684 O O . PRO A 1 93 ? -1.834 -5.268 27.117 1.00 98.31 93 PRO A O 1
ATOM 687 N N . GLN A 1 94 ? -1.278 -5.293 24.949 1.00 98.31 94 GLN A N 1
ATOM 688 C CA . GLN A 1 94 ? -1.534 -6.735 24.784 1.00 98.31 94 GLN A CA 1
ATOM 689 C C . GLN A 1 94 ? -0.534 -7.556 25.612 1.00 98.31 94 GLN A C 1
ATOM 691 O O . GLN A 1 94 ? -0.914 -8.521 26.278 1.00 98.31 94 GLN A O 1
ATOM 696 N N . ASN A 1 95 ? 0.739 -7.147 25.618 1.00 98.38 95 ASN A N 1
ATOM 697 C CA . ASN A 1 95 ? 1.786 -7.761 26.436 1.00 98.38 95 ASN A CA 1
ATOM 698 C C . ASN A 1 95 ? 1.567 -7.523 27.938 1.00 98.38 95 ASN A C 1
ATOM 700 O O . ASN A 1 95 ? 1.808 -8.422 28.746 1.00 98.38 95 ASN A O 1
ATOM 704 N N . GLU A 1 96 ? 1.100 -6.331 28.307 1.00 98.38 96 GLU A N 1
ATOM 705 C CA . GLU A 1 96 ? 0.789 -5.940 29.689 1.00 98.38 96 GLU A CA 1
ATOM 706 C C . GLU A 1 96 ? -0.556 -6.507 30.184 1.00 98.38 96 GLU A C 1
ATOM 708 O O . GLU A 1 96 ? -0.814 -6.505 31.387 1.00 98.38 96 GLU A O 1
ATOM 713 N N . LYS A 1 97 ? -1.364 -7.085 29.282 1.00 97.94 97 LYS A N 1
ATOM 714 C CA . LYS A 1 97 ? -2.699 -7.651 29.543 1.00 97.94 97 LYS A CA 1
ATOM 715 C C . LYS A 1 97 ? -3.685 -6.614 30.086 1.00 97.94 97 LYS A C 1
ATOM 717 O O . LYS A 1 97 ? -4.478 -6.910 30.981 1.00 97.94 97 LYS A O 1
ATOM 722 N N . THR A 1 98 ? -3.624 -5.409 29.535 1.00 97.88 98 THR A N 1
ATOM 723 C CA . THR A 1 98 ? -4.506 -4.298 29.895 1.00 97.88 98 THR A CA 1
ATOM 724 C C . THR A 1 98 ? -5.958 -4.628 29.496 1.00 97.88 98 THR A C 1
ATOM 726 O O . THR A 1 98 ? -6.186 -4.938 28.325 1.00 97.88 98 THR A O 1
ATOM 729 N N . PRO A 1 99 ? -6.938 -4.618 30.427 1.00 95.50 99 PRO A N 1
ATOM 730 C CA . PRO A 1 99 ? -8.295 -5.137 30.189 1.00 95.50 99 PRO A CA 1
ATOM 731 C C . PRO A 1 99 ? -9.074 -4.497 29.032 1.00 95.50 99 PRO A C 1
ATOM 733 O O . PRO A 1 99 ? -9.907 -5.159 28.414 1.00 95.50 99 PRO A O 1
ATOM 736 N N . GLU A 1 100 ? -8.812 -3.227 28.734 1.00 95.69 100 GLU A N 1
ATOM 737 C CA . GLU A 1 100 ? -9.464 -2.454 27.671 1.00 95.69 100 GLU A CA 1
ATOM 738 C C . GLU A 1 100 ? -9.002 -2.881 26.264 1.00 95.69 100 GLU A C 1
ATOM 740 O O . GLU A 1 100 ? -9.635 -2.560 25.255 1.00 95.69 100 GLU A O 1
ATOM 745 N N . PHE A 1 101 ? -7.914 -3.651 26.183 1.00 98.44 101 PHE A N 1
ATOM 746 C CA . PHE A 1 101 ? -7.302 -4.103 24.942 1.00 98.44 101 PHE A CA 1
ATOM 747 C C . PHE A 1 101 ? -7.616 -5.568 24.661 1.00 98.44 101 PHE A C 1
ATOM 749 O O . PHE A 1 101 ? -7.931 -6.369 25.542 1.00 98.44 101 PHE A O 1
ATOM 756 N N . MET A 1 102 ? -7.527 -5.944 23.388 1.00 98.69 102 MET A N 1
ATOM 757 C CA . MET A 1 102 ? -7.596 -7.348 23.005 1.00 98.69 102 MET A CA 1
ATOM 758 C C . MET A 1 102 ? -6.519 -8.167 23.731 1.00 98.69 102 MET A C 1
ATOM 760 O O . MET A 1 102 ? -5.390 -7.719 23.885 1.00 98.69 102 MET A O 1
ATOM 764 N N . SER A 1 103 ? -6.825 -9.406 24.121 1.00 98.69 103 SER A N 1
ATOM 765 C CA . SER A 1 103 ? -5.769 -10.376 24.419 1.00 98.69 103 SER A CA 1
ATOM 766 C C . SER A 1 103 ? -5.069 -10.803 23.125 1.00 98.69 103 SER A C 1
ATOM 768 O O . SER A 1 103 ? -5.619 -10.655 22.031 1.00 98.69 103 SER A O 1
ATOM 770 N N . TRP A 1 104 ? -3.887 -11.412 23.232 1.00 98.75 104 TRP A N 1
ATOM 771 C CA . TRP A 1 104 ? -3.228 -12.020 22.073 1.00 98.75 104 TRP A CA 1
ATOM 772 C C . TRP A 1 104 ? -4.111 -13.051 21.360 1.00 98.75 104 TRP A C 1
ATOM 774 O O . TRP A 1 104 ? -4.170 -13.042 20.133 1.00 98.75 104 TRP A O 1
ATOM 784 N N . ASP A 1 105 ? -4.871 -13.859 22.104 1.00 98.69 105 ASP A N 1
ATOM 785 C CA . ASP A 1 105 ? -5.823 -14.813 21.522 1.00 98.69 105 ASP A CA 1
ATOM 786 C C . ASP A 1 105 ? -6.893 -14.112 20.671 1.00 98.69 105 ASP A C 1
ATOM 788 O O . ASP A 1 105 ? -7.219 -14.585 19.582 1.00 98.69 105 ASP A O 1
ATOM 792 N N . ASN A 1 106 ? -7.394 -12.951 21.112 1.00 98.75 106 ASN A N 1
ATOM 793 C CA . ASN A 1 106 ? -8.352 -12.156 20.339 1.00 98.75 106 ASN A CA 1
ATOM 794 C C . ASN A 1 106 ? -7.716 -11.615 19.045 1.00 98.75 106 ASN A C 1
ATOM 796 O O . ASN A 1 106 ? -8.322 -11.719 17.976 1.00 98.75 106 ASN A O 1
ATOM 800 N N . VAL A 1 107 ? -6.486 -11.084 19.110 1.00 98.81 107 VAL A N 1
ATOM 801 C CA . VAL A 1 107 ? -5.765 -10.572 17.925 1.00 98.81 107 VAL A CA 1
ATOM 802 C C . VAL A 1 107 ? -5.492 -11.697 16.919 1.00 98.81 107 VAL A C 1
ATOM 804 O O . VAL A 1 107 ? -5.729 -11.538 15.719 1.00 98.81 107 VAL A O 1
ATOM 807 N N . VAL A 1 108 ? -5.047 -12.861 17.400 1.00 98.81 108 VAL A N 1
ATOM 808 C CA . VAL A 1 108 ? -4.823 -14.059 16.579 1.00 98.81 108 VAL A CA 1
ATOM 809 C C . VAL A 1 108 ? -6.129 -14.535 15.943 1.00 98.81 108 VAL A C 1
ATOM 811 O O . VAL A 1 108 ? -6.156 -14.829 14.746 1.00 98.81 108 VAL A O 1
ATOM 814 N N . ALA A 1 109 ? -7.228 -14.560 16.700 1.00 98.69 109 ALA A N 1
ATOM 815 C CA . ALA A 1 109 ? -8.537 -14.960 16.196 1.00 98.69 109 ALA A CA 1
ATOM 816 C C . ALA A 1 109 ? -9.071 -14.013 15.105 1.00 98.69 109 ALA A C 1
ATOM 818 O O . ALA A 1 109 ? -9.629 -14.497 14.115 1.00 98.69 109 ALA A O 1
ATOM 819 N N . LEU A 1 110 ? -8.863 -12.692 15.224 1.00 98.38 110 LEU A N 1
ATOM 820 C CA . LEU A 1 110 ? -9.234 -11.732 14.173 1.00 98.38 110 LEU A CA 1
ATOM 821 C C . LEU A 1 110 ? -8.622 -12.124 12.820 1.00 98.38 110 LEU A C 1
ATOM 823 O O . LEU A 1 110 ? -9.341 -12.212 11.820 1.00 98.38 110 LEU A O 1
ATOM 827 N N . GLN A 1 111 ? -7.316 -12.399 12.775 1.00 98.50 111 GLN A N 1
ATOM 828 C CA . GLN A 1 111 ? -6.659 -12.749 11.516 1.00 98.50 111 GLN A CA 1
ATOM 829 C C . GLN A 1 111 ? -6.974 -14.175 11.072 1.00 98.50 111 GLN A C 1
ATOM 831 O O . GLN A 1 111 ? -7.476 -14.392 9.968 1.00 98.50 111 GLN A O 1
ATOM 836 N N . ASN A 1 112 ? -6.683 -15.150 11.929 1.00 97.75 112 ASN A N 1
ATOM 837 C CA . ASN A 1 112 ? -6.608 -16.549 11.520 1.00 97.75 112 ASN A CA 1
ATOM 838 C C . ASN A 1 112 ? -7.989 -17.203 11.411 1.00 97.75 112 ASN A C 1
ATOM 840 O O . ASN A 1 112 ? -8.157 -18.131 10.621 1.00 97.75 112 ASN A O 1
ATOM 844 N N . SER A 1 113 ? -8.980 -16.699 12.154 1.00 97.25 113 SER A N 1
ATOM 845 C CA . SER A 1 113 ? -10.342 -17.246 12.153 1.00 97.25 113 SER A CA 1
ATOM 846 C C . SER A 1 113 ? -11.332 -16.362 11.398 1.00 97.25 113 SER A C 1
ATOM 848 O O . SER A 1 113 ? -12.211 -16.882 10.713 1.00 97.25 113 SER A O 1
ATOM 850 N N . LEU A 1 114 ? -11.208 -15.032 11.493 1.00 97.25 114 LEU A N 1
ATOM 851 C CA . LEU A 1 114 ? -12.158 -14.098 10.865 1.00 97.25 114 LEU A CA 1
ATOM 852 C C . LEU A 1 114 ? -11.638 -13.492 9.552 1.00 97.25 114 LEU A C 1
ATOM 854 O O . LEU A 1 114 ? -12.402 -12.883 8.796 1.00 97.25 114 LEU A O 1
ATOM 858 N N . GLY A 1 115 ? -10.357 -13.690 9.233 1.00 97.06 115 GLY A N 1
ATOM 859 C CA . GLY A 1 115 ? -9.737 -13.212 8.000 1.00 97.06 115 GLY A CA 1
ATOM 860 C C . GLY A 1 115 ? -9.554 -11.698 7.946 1.00 97.06 115 GLY A C 1
ATOM 861 O O . GLY A 1 115 ? -9.512 -11.147 6.846 1.00 97.06 115 GLY A O 1
ATOM 862 N N . TRP A 1 116 ? -9.509 -11.030 9.100 1.00 98.56 116 TRP A N 1
ATOM 863 C CA . TRP A 1 116 ? -9.152 -9.617 9.192 1.00 98.56 116 TRP A CA 1
ATOM 864 C C . TRP A 1 116 ? -7.669 -9.419 8.889 1.00 98.56 116 TRP A C 1
ATOM 866 O O . TRP A 1 116 ? -6.843 -10.309 9.083 1.00 98.56 116 TRP A O 1
ATOM 876 N N . GLU A 1 117 ? -7.319 -8.227 8.429 1.00 98.75 117 GLU A N 1
ATOM 877 C CA . GLU A 1 117 ? -5.920 -7.830 8.349 1.00 98.75 117 GLU A CA 1
ATOM 878 C C . GLU A 1 117 ? -5.450 -7.316 9.708 1.00 98.75 117 GLU A C 1
ATOM 880 O O . GLU A 1 117 ? -6.167 -6.554 10.354 1.00 98.75 117 GLU A O 1
ATOM 885 N N . ILE A 1 118 ? -4.237 -7.703 10.111 1.00 98.88 118 ILE A N 1
ATOM 886 C CA . ILE A 1 118 ? -3.560 -7.115 11.270 1.00 98.88 118 ILE A CA 1
ATOM 887 C C . ILE A 1 118 ? -2.356 -6.323 10.768 1.00 98.88 118 ILE A C 1
ATOM 889 O O . ILE A 1 118 ? -1.459 -6.870 10.119 1.00 98.88 118 ILE A O 1
ATOM 893 N N . GLY A 1 119 ? -2.369 -5.027 11.052 1.00 98.69 119 GLY A N 1
ATOM 894 C CA . GLY A 1 119 ? -1.266 -4.106 10.829 1.00 98.69 119 GLY A CA 1
ATOM 895 C C . GLY A 1 119 ? -0.592 -3.713 12.144 1.00 98.69 119 GLY A C 1
ATOM 896 O O . GLY A 1 119 ? -1.134 -3.916 13.228 1.00 98.69 119 GLY A O 1
ATOM 897 N N . SER A 1 120 ? 0.601 -3.136 12.045 1.00 98.81 120 SER A N 1
ATOM 898 C CA . SER A 1 120 ? 1.343 -2.603 13.194 1.00 98.81 120 SER A CA 1
ATOM 899 C C . SER A 1 120 ? 1.014 -1.123 13.421 1.00 98.81 120 SER A C 1
ATOM 901 O O . SER A 1 120 ? 0.879 -0.370 12.452 1.00 98.81 120 SER A O 1
ATOM 903 N N . HIS A 1 121 ? 0.909 -0.720 14.691 1.00 98.62 121 HIS A N 1
ATOM 904 C CA . HIS A 1 121 ? 0.674 0.665 15.118 1.00 98.62 121 HIS A CA 1
ATOM 905 C C . HIS A 1 121 ? 1.793 1.212 16.025 1.00 98.62 121 HIS A C 1
ATOM 907 O O . HIS A 1 121 ? 1.543 1.916 16.995 1.00 98.62 121 HIS A O 1
ATOM 913 N N . GLY A 1 122 ? 3.046 0.835 15.753 1.00 98.44 122 GLY A N 1
ATOM 914 C CA . GLY A 1 122 ? 4.157 1.071 16.687 1.00 98.44 122 GLY A CA 1
ATOM 915 C C . GLY A 1 122 ? 4.071 0.143 17.901 1.00 98.44 122 GLY A C 1
ATOM 916 O O . GLY A 1 122 ? 3.190 -0.714 17.967 1.00 98.44 122 GLY A O 1
ATOM 917 N N . TYR A 1 123 ? 5.032 0.203 18.818 1.00 98.75 123 TYR A N 1
ATOM 918 C CA . TYR A 1 123 ? 5.023 -0.612 20.034 1.00 98.75 123 TYR A CA 1
ATOM 919 C C . TYR A 1 123 ? 4.500 0.188 21.222 1.00 98.75 123 TYR A C 1
ATOM 921 O O . TYR A 1 123 ? 3.608 -0.289 21.920 1.00 98.75 123 TYR A O 1
ATOM 929 N N . THR A 1 124 ? 5.032 1.390 21.455 1.00 97.75 124 THR A N 1
ATOM 930 C CA . THR A 1 124 ? 4.645 2.243 22.589 1.00 97.75 124 THR A CA 1
ATOM 931 C C . THR A 1 124 ? 3.452 3.151 22.319 1.00 97.75 124 THR A C 1
ATOM 933 O O . THR A 1 124 ? 2.926 3.705 23.281 1.00 97.75 124 THR A O 1
ATOM 936 N N . HIS A 1 125 ? 3.044 3.295 21.053 1.00 97.44 125 HIS A N 1
ATOM 937 C CA . HIS A 1 125 ? 2.076 4.297 20.592 1.00 97.44 125 HIS A CA 1
ATOM 938 C C . HIS A 1 125 ? 2.551 5.756 20.776 1.00 97.44 125 HIS A C 1
ATOM 940 O O . HIS A 1 125 ? 1.752 6.679 20.876 1.00 97.44 125 HIS A O 1
ATOM 946 N N . GLU A 1 126 ? 3.865 5.995 20.826 1.00 97.88 126 GLU A N 1
ATOM 947 C CA . GLU A 1 126 ? 4.420 7.356 20.847 1.00 97.88 126 GLU A CA 1
ATOM 948 C C . GLU A 1 126 ? 4.469 7.984 19.443 1.00 97.88 126 GLU A C 1
ATOM 950 O O . GLU A 1 126 ? 4.525 7.288 18.425 1.00 97.88 126 GLU A O 1
ATOM 955 N N . ASP A 1 127 ? 4.506 9.320 19.377 1.00 97.88 127 ASP A N 1
ATOM 956 C CA . ASP A 1 127 ? 4.785 10.031 18.127 1.00 97.88 127 ASP A CA 1
ATOM 957 C C . ASP A 1 127 ? 6.234 9.767 17.688 1.00 97.88 127 ASP A C 1
ATOM 959 O O . ASP A 1 127 ? 7.193 10.384 18.167 1.00 97.88 127 ASP A O 1
ATOM 963 N N . LEU A 1 128 ? 6.377 8.868 16.715 1.00 98.00 128 LEU A N 1
ATOM 964 C CA . LEU A 1 128 ? 7.654 8.427 16.155 1.00 98.00 128 LEU A CA 1
ATOM 965 C C . LEU A 1 128 ? 8.500 9.561 15.563 1.00 98.00 128 LEU A C 1
ATOM 967 O O . LEU A 1 128 ? 9.709 9.397 15.401 1.00 98.00 128 LEU A O 1
ATOM 971 N N . THR A 1 129 ? 7.896 10.703 15.227 1.00 97.62 129 THR A N 1
ATOM 972 C CA . THR A 1 129 ? 8.610 11.867 14.684 1.00 97.62 129 THR A CA 1
ATOM 973 C C . THR A 1 129 ? 9.307 12.697 15.758 1.00 97.62 129 THR A C 1
ATOM 975 O O . THR A 1 129 ? 10.228 13.450 15.444 1.00 97.62 129 THR A O 1
ATOM 978 N N . THR A 1 130 ? 8.911 12.525 17.021 1.00 97.75 130 THR A N 1
ATOM 979 C CA . THR A 1 130 ? 9.524 13.188 18.184 1.00 97.75 130 THR A CA 1
ATOM 980 C C . THR A 1 130 ? 10.675 12.380 18.785 1.00 97.75 130 THR A C 1
ATOM 982 O O . THR A 1 130 ? 11.492 12.907 19.543 1.00 97.75 130 THR A O 1
ATOM 985 N N . MET A 1 131 ? 10.772 11.103 18.417 1.00 97.50 131 MET A N 1
ATOM 986 C CA . MET A 1 131 ? 11.835 10.200 18.837 1.00 97.50 131 MET A CA 1
ATOM 987 C C . MET A 1 131 ? 13.115 10.395 18.014 1.00 97.50 131 MET A C 1
ATOM 989 O O . MET A 1 131 ? 13.105 10.861 16.874 1.00 97.50 131 MET A O 1
ATOM 993 N N . SER A 1 132 ? 14.248 9.923 18.547 1.00 98.06 132 SER A N 1
ATOM 994 C CA . SER A 1 132 ? 15.419 9.687 17.693 1.00 98.06 132 SER A CA 1
ATOM 995 C C . SER A 1 132 ? 15.097 8.616 16.644 1.00 98.06 132 SER A C 1
ATOM 997 O O . SER A 1 132 ? 14.420 7.633 16.949 1.00 98.06 132 SER A O 1
ATOM 999 N N . LEU A 1 133 ? 15.650 8.738 15.432 1.00 97.38 133 LEU A N 1
ATOM 1000 C CA . LEU A 1 133 ? 15.394 7.766 14.361 1.00 97.38 133 LEU A CA 1
ATOM 1001 C C . LEU A 1 133 ? 15.731 6.322 14.772 1.00 97.38 133 LEU A C 1
ATOM 1003 O O . LEU A 1 133 ? 15.053 5.388 14.357 1.00 97.38 133 LEU A O 1
ATOM 1007 N N . ASN A 1 134 ? 16.768 6.112 15.588 1.00 98.31 134 ASN A N 1
ATOM 1008 C CA . ASN A 1 134 ? 17.100 4.771 16.070 1.00 98.31 134 ASN A CA 1
ATOM 1009 C C . ASN A 1 134 ? 16.031 4.217 17.028 1.00 98.31 134 ASN A C 1
ATOM 1011 O O . ASN A 1 134 ? 15.668 3.051 16.909 1.00 98.31 134 ASN A O 1
ATOM 1015 N N . ALA A 1 135 ? 15.505 5.046 17.933 1.00 98.50 135 ALA A N 1
ATOM 1016 C CA . ALA A 1 135 ? 14.432 4.643 18.841 1.00 98.50 135 ALA A CA 1
ATOM 1017 C C . ALA A 1 135 ? 13.135 4.334 18.076 1.00 98.50 135 ALA A C 1
ATOM 1019 O O . ALA A 1 135 ? 12.540 3.286 18.301 1.00 98.50 135 ALA A O 1
ATOM 1020 N N . ALA A 1 136 ? 12.763 5.168 17.100 1.00 98.56 136 ALA A N 1
ATOM 1021 C CA . ALA A 1 136 ? 11.589 4.914 16.269 1.00 98.56 136 ALA A CA 1
ATOM 1022 C C . ALA A 1 136 ? 11.709 3.607 15.462 1.00 98.56 136 ALA A C 1
ATOM 1024 O O . ALA A 1 136 ? 10.753 2.844 15.366 1.00 98.56 136 ALA A O 1
ATOM 1025 N N . LYS A 1 137 ? 12.897 3.296 14.920 1.00 98.31 137 LYS A N 1
ATOM 1026 C CA . LYS A 1 137 ? 13.153 2.008 14.247 1.00 98.31 137 LYS A CA 1
ATOM 1027 C C . LYS A 1 137 ? 12.985 0.823 15.194 1.00 98.31 137 LYS A C 1
ATOM 1029 O O . LYS A 1 137 ? 12.336 -0.149 14.831 1.00 98.31 137 LYS A O 1
ATOM 1034 N N . GLN A 1 138 ? 13.541 0.922 16.401 1.00 98.62 138 GLN A N 1
ATOM 1035 C CA . GLN A 1 138 ? 13.414 -0.117 17.424 1.00 98.62 138 GLN A CA 1
ATOM 1036 C C . GLN A 1 138 ? 11.956 -0.323 17.854 1.00 98.62 138 GLN A C 1
ATOM 1038 O O . GLN A 1 138 ? 11.544 -1.465 18.045 1.00 98.62 138 GLN A O 1
ATOM 1043 N N . ASP A 1 139 ? 11.178 0.754 17.970 1.00 98.75 139 ASP A N 1
ATOM 1044 C CA . ASP A 1 139 ? 9.747 0.700 18.276 1.00 98.75 139 ASP A CA 1
ATOM 1045 C C . ASP A 1 139 ? 8.956 -0.030 17.175 1.00 98.75 139 ASP A C 1
ATOM 1047 O O . ASP A 1 139 ? 8.254 -1.010 17.447 1.00 98.75 139 ASP A O 1
ATOM 1051 N N . ILE A 1 140 ? 9.165 0.370 15.915 1.00 98.69 140 ILE A N 1
ATOM 1052 C CA . ILE A 1 140 ? 8.555 -0.261 14.737 1.00 98.69 140 ILE A CA 1
ATOM 1053 C C . ILE A 1 140 ? 8.920 -1.752 14.654 1.00 98.69 140 ILE A C 1
ATOM 1055 O O . ILE A 1 140 ? 8.042 -2.601 14.466 1.00 98.69 140 ILE A O 1
ATOM 1059 N N . ASP A 1 141 ? 10.204 -2.086 14.804 1.00 98.50 141 ASP A N 1
ATOM 1060 C CA . ASP A 1 141 ? 10.690 -3.465 14.723 1.00 98.50 141 ASP A CA 1
ATOM 1061 C C . ASP A 1 141 ? 10.105 -4.324 15.837 1.00 98.50 141 ASP A C 1
ATOM 1063 O O . ASP A 1 141 ? 9.652 -5.440 15.583 1.00 98.50 141 ASP A O 1
ATOM 1067 N N . ARG A 1 142 ? 10.087 -3.811 17.071 1.00 98.62 142 ARG A N 1
ATOM 1068 C CA . ARG A 1 142 ? 9.527 -4.526 18.218 1.00 98.62 142 ARG A CA 1
ATOM 1069 C C . ARG A 1 142 ? 8.049 -4.827 18.005 1.00 98.62 142 ARG A C 1
ATOM 1071 O O . ARG A 1 142 ? 7.647 -5.973 18.168 1.00 98.62 142 ARG A O 1
ATOM 1078 N N . SER A 1 143 ? 7.271 -3.832 17.580 1.00 98.69 143 SER A N 1
ATOM 1079 C CA . SER A 1 143 ? 5.848 -4.006 17.272 1.00 98.69 143 SER A CA 1
ATOM 1080 C C . SER A 1 143 ? 5.623 -5.113 16.246 1.00 98.69 143 SER A C 1
ATOM 1082 O O . SER A 1 143 ? 4.866 -6.060 16.467 1.00 98.69 143 SER A O 1
ATOM 1084 N N . ARG A 1 144 ? 6.347 -5.034 15.127 1.00 98.44 144 ARG A N 1
ATOM 1085 C CA . ARG A 1 144 ? 6.251 -6.011 14.045 1.00 98.44 144 ARG A CA 1
ATOM 1086 C C . ARG A 1 144 ? 6.657 -7.413 14.499 1.00 98.44 144 ARG A C 1
ATOM 1088 O O . ARG A 1 144 ? 5.983 -8.379 14.146 1.00 98.44 144 ARG A O 1
ATOM 1095 N N . ASN A 1 145 ? 7.745 -7.528 15.255 1.00 98.50 145 ASN A N 1
ATOM 1096 C CA . ASN A 1 145 ? 8.264 -8.809 15.724 1.00 98.50 145 ASN A CA 1
ATOM 1097 C C . ASN A 1 145 ? 7.334 -9.455 16.752 1.00 98.50 145 ASN A C 1
ATOM 1099 O O . ASN A 1 145 ? 7.093 -10.652 16.647 1.00 98.50 145 ASN A O 1
ATOM 1103 N N . ASP A 1 146 ? 6.760 -8.691 17.683 1.00 98.50 146 ASP A N 1
ATOM 1104 C CA . ASP A 1 146 ? 5.793 -9.217 18.651 1.00 98.50 146 ASP A CA 1
ATOM 1105 C C . ASP A 1 146 ? 4.568 -9.803 17.940 1.00 98.50 146 ASP A C 1
ATOM 1107 O O . ASP A 1 146 ? 4.174 -10.933 18.222 1.00 98.50 146 ASP A O 1
ATOM 1111 N N . LEU A 1 147 ? 4.015 -9.092 16.954 1.00 98.81 147 LEU A N 1
ATOM 1112 C CA . LEU A 1 147 ? 2.897 -9.589 16.148 1.00 98.81 147 LEU A CA 1
ATOM 1113 C C . LEU A 1 147 ? 3.276 -10.866 15.366 1.00 98.81 147 LEU A C 1
ATOM 1115 O O . LEU A 1 147 ? 2.543 -11.854 15.398 1.00 98.81 147 LEU A O 1
ATOM 1119 N N . ILE A 1 148 ? 4.437 -10.886 14.700 1.00 98.44 148 ILE A N 1
ATOM 1120 C CA . ILE A 1 148 ? 4.917 -12.061 13.945 1.00 98.44 148 ILE A CA 1
ATOM 1121 C C . ILE A 1 148 ? 5.176 -13.261 14.862 1.00 98.44 148 ILE A C 1
ATOM 1123 O O . ILE A 1 148 ? 4.853 -14.390 14.494 1.00 98.44 148 ILE A O 1
ATOM 1127 N N . ASN A 1 149 ? 5.715 -13.036 16.062 1.00 98.50 149 ASN A N 1
ATOM 1128 C CA . ASN A 1 149 ? 5.973 -14.088 17.047 1.00 98.50 149 ASN A CA 1
ATOM 1129 C C . ASN A 1 149 ? 4.681 -14.767 17.532 1.00 98.50 149 ASN A C 1
ATOM 1131 O O . ASN A 1 149 ? 4.728 -15.917 17.962 1.00 98.50 149 ASN A O 1
ATOM 1135 N N . HIS A 1 150 ? 3.529 -14.104 17.394 1.00 98.50 150 HIS A N 1
ATOM 1136 C CA . HIS A 1 150 ? 2.202 -14.682 17.630 1.00 98.50 150 HIS A CA 1
ATOM 1137 C C . HIS A 1 150 ? 1.586 -15.333 16.377 1.00 98.50 150 HIS A C 1
ATOM 1139 O O . HIS A 1 150 ? 0.399 -15.654 16.353 1.00 98.50 150 HIS A O 1
ATOM 1145 N N . GLY A 1 151 ? 2.379 -15.555 15.324 1.00 98.00 151 GLY A N 1
ATOM 1146 C CA . GLY A 1 151 ? 1.949 -16.245 14.107 1.00 98.00 151 GLY A CA 1
ATOM 1147 C C . GLY A 1 151 ? 1.114 -15.385 13.158 1.00 98.00 151 GLY A C 1
ATOM 1148 O O . GLY A 1 151 ? 0.440 -15.930 12.285 1.00 98.00 151 GLY A O 1
ATOM 1149 N N . LEU A 1 152 ? 1.143 -14.059 13.317 1.00 98.56 152 LEU A N 1
ATOM 1150 C CA . LEU A 1 152 ? 0.415 -13.129 12.458 1.00 98.56 152 LEU A CA 1
ATOM 1151 C C . LEU A 1 152 ? 1.243 -12.740 11.229 1.00 98.56 152 LEU A C 1
ATOM 1153 O O . LEU A 1 152 ? 2.441 -12.456 11.298 1.00 98.56 152 LEU A O 1
ATOM 1157 N N . LYS A 1 153 ? 0.570 -12.630 10.089 1.00 97.44 153 LYS A N 1
ATOM 1158 C CA . LYS A 1 153 ? 1.073 -11.976 8.885 1.00 97.44 153 LYS A CA 1
ATOM 1159 C C . LYS A 1 153 ? 0.850 -10.470 9.007 1.00 97.44 153 LYS A C 1
ATOM 1161 O O . LYS A 1 153 ? -0.285 -10.001 8.946 1.00 97.44 153 LYS A O 1
ATOM 1166 N N . VAL A 1 154 ? 1.940 -9.717 9.129 1.00 96.50 154 VAL A N 1
ATOM 1167 C CA . VAL A 1 154 ? 1.914 -8.256 9.289 1.00 96.50 154 VAL A CA 1
ATOM 1168 C C . VAL A 1 154 ? 2.485 -7.598 8.041 1.00 96.50 154 VAL A C 1
ATOM 1170 O O . VAL A 1 154 ? 3.668 -7.758 7.733 1.00 96.50 154 VAL A O 1
ATOM 1173 N N . GLN A 1 155 ? 1.638 -6.886 7.296 1.00 95.19 155 GLN A N 1
ATOM 1174 C CA . GLN A 1 155 ? 2.019 -6.292 6.006 1.00 95.19 155 GLN A CA 1
ATOM 1175 C C . GLN A 1 155 ? 1.795 -4.787 5.930 1.00 95.19 155 GLN A C 1
ATOM 1177 O O . GLN A 1 155 ? 2.361 -4.147 5.049 1.00 95.19 155 GLN A O 1
ATOM 1182 N N . SER A 1 156 ? 1.002 -4.210 6.827 1.00 98.44 156 SER A N 1
ATOM 1183 C CA . SER A 1 156 ? 0.680 -2.789 6.815 1.00 98.44 156 SER A CA 1
ATOM 1184 C C . SER A 1 156 ? 1.058 -2.129 8.134 1.00 98.44 156 SER A C 1
ATOM 1186 O O . SER A 1 156 ? 1.110 -2.768 9.186 1.00 98.44 156 SER A O 1
ATOM 1188 N N . PHE A 1 157 ? 1.345 -0.835 8.053 1.00 98.81 157 PHE A N 1
ATOM 1189 C CA . PHE A 1 157 ? 1.687 0.007 9.187 1.00 98.81 157 PHE A CA 1
ATOM 1190 C C . PHE A 1 157 ? 0.795 1.249 9.186 1.00 98.81 157 PHE A C 1
ATOM 1192 O O . PHE A 1 157 ? 0.517 1.810 8.124 1.00 98.81 157 PHE A O 1
ATOM 1199 N N . ALA A 1 158 ? 0.354 1.690 10.353 1.00 98.62 158 ALA A N 1
ATOM 1200 C CA . ALA A 1 158 ? -0.205 3.020 10.545 1.00 98.62 158 ALA A CA 1
ATOM 1201 C C . ALA A 1 158 ? 0.653 3.726 11.589 1.00 98.62 158 ALA A C 1
ATOM 1203 O O . ALA A 1 158 ? 0.928 3.142 12.635 1.00 98.62 158 ALA A O 1
ATOM 1204 N N . SER A 1 159 ? 1.096 4.951 11.321 1.00 97.94 159 SER A N 1
ATOM 1205 C CA . SER A 1 159 ? 1.800 5.719 12.348 1.00 97.94 159 SER A CA 1
ATOM 1206 C C . SER A 1 159 ? 0.840 6.124 13.469 1.00 97.94 159 SER A C 1
ATOM 1208 O O . SER A 1 159 ? -0.236 6.642 13.142 1.00 97.94 159 SER A O 1
ATOM 1210 N N . PRO A 1 160 ? 1.227 5.986 14.752 1.00 97.50 160 PRO A N 1
ATOM 1211 C CA . PRO A 1 160 ? 0.533 6.637 15.862 1.00 97.50 160 PRO A CA 1
ATOM 1212 C C . PRO A 1 160 ? 0.270 8.113 15.562 1.00 97.50 160 PRO A C 1
ATOM 1214 O O . PRO A 1 160 ? 1.105 8.789 14.949 1.00 97.50 160 PRO A O 1
ATOM 1217 N N . TYR A 1 161 ? -0.916 8.597 15.934 1.00 94.75 161 TYR A N 1
ATOM 1218 C CA . TYR A 1 161 ? -1.379 9.972 15.676 1.00 94.75 161 TYR A CA 1
ATOM 1219 C C . TYR A 1 161 ? -1.419 10.381 14.189 1.00 94.75 161 TYR A C 1
ATOM 1221 O O . TYR A 1 161 ? -1.609 11.550 13.858 1.00 94.75 161 TYR A O 1
ATOM 1229 N N . GLY A 1 162 ? -1.201 9.441 13.262 1.00 94.62 162 GLY A N 1
ATOM 1230 C CA . GLY A 1 162 ? -0.975 9.738 11.849 1.00 94.62 162 GLY A CA 1
ATOM 1231 C C . GLY A 1 162 ? 0.305 10.536 11.572 1.00 94.62 162 GLY A C 1
ATOM 1232 O O . GLY A 1 162 ? 0.444 11.057 10.462 1.00 94.62 162 GLY A O 1
ATOM 1233 N N . ALA A 1 163 ? 1.224 10.630 12.540 1.00 95.50 163 ALA A N 1
ATOM 1234 C CA . ALA A 1 163 ? 2.442 11.427 12.461 1.00 95.50 163 ALA A CA 1
ATOM 1235 C C . ALA A 1 163 ? 3.554 10.695 11.689 1.00 95.50 163 ALA A C 1
ATOM 1237 O O . ALA A 1 163 ? 3.883 9.538 11.952 1.00 95.50 163 ALA A O 1
ATOM 1238 N N . TYR A 1 164 ? 4.159 11.356 10.703 1.00 96.00 164 TYR A N 1
ATOM 1239 C CA . TYR A 1 164 ? 5.258 10.776 9.929 1.00 96.00 164 TYR A CA 1
ATOM 1240 C C . TYR A 1 164 ? 6.196 11.846 9.378 1.00 96.00 164 TYR A C 1
ATOM 1242 O O . TYR A 1 164 ? 5.828 13.002 9.184 1.00 96.00 164 TYR A O 1
ATOM 1250 N N . ASN A 1 165 ? 7.410 11.411 9.060 1.00 95.56 165 ASN A N 1
ATOM 1251 C CA . ASN A 1 165 ? 8.384 12.144 8.266 1.00 95.56 165 ASN A CA 1
ATOM 1252 C C . ASN A 1 165 ? 9.040 11.181 7.260 1.00 95.56 165 ASN A C 1
ATOM 1254 O O . ASN A 1 165 ? 8.784 9.972 7.285 1.00 95.56 165 ASN A O 1
ATOM 1258 N N . ASP A 1 166 ? 9.880 11.706 6.372 1.00 93.75 166 ASP A N 1
ATOM 1259 C CA . ASP A 1 166 ? 10.488 10.906 5.305 1.00 93.75 166 ASP A CA 1
ATOM 1260 C C . ASP A 1 166 ? 11.364 9.764 5.836 1.00 93.75 166 ASP A C 1
ATOM 1262 O O . ASP A 1 166 ? 11.388 8.690 5.237 1.00 93.75 166 ASP A O 1
ATOM 1266 N N . ASP A 1 167 ? 12.045 9.942 6.971 1.00 95.19 167 ASP A N 1
ATOM 1267 C CA . ASP A 1 167 ? 12.885 8.897 7.563 1.00 95.19 167 ASP A CA 1
ATOM 1268 C C . ASP A 1 167 ? 12.054 7.710 8.067 1.00 95.19 167 ASP A C 1
ATOM 1270 O O . ASP A 1 167 ? 12.408 6.552 7.812 1.00 95.19 167 ASP A O 1
ATOM 1274 N N . ILE A 1 168 ? 10.923 7.986 8.726 1.00 97.12 168 ILE A N 1
ATOM 1275 C CA . ILE A 1 168 ? 9.979 6.957 9.179 1.00 97.12 168 ILE A CA 1
ATOM 1276 C C . ILE A 1 168 ? 9.379 6.226 7.984 1.00 97.12 168 ILE A C 1
ATOM 1278 O O . ILE A 1 168 ? 9.443 4.998 7.928 1.00 97.12 168 ILE A O 1
ATOM 1282 N N . VAL A 1 169 ? 8.858 6.949 6.987 1.00 96.62 169 VAL A N 1
ATOM 1283 C CA . VAL A 1 169 ? 8.238 6.308 5.816 1.00 96.62 169 VAL A CA 1
ATOM 1284 C C . VAL A 1 169 ? 9.266 5.475 5.047 1.00 96.62 169 VAL A C 1
ATOM 1286 O O . VAL A 1 169 ? 8.980 4.330 4.693 1.00 96.62 169 VAL A O 1
ATOM 1289 N N . ASN A 1 170 ? 10.491 5.981 4.858 1.00 94.06 170 ASN A N 1
ATOM 1290 C CA . ASN A 1 170 ? 11.580 5.219 4.244 1.00 94.06 170 ASN A CA 1
ATOM 1291 C C . ASN A 1 170 ? 11.868 3.918 4.997 1.00 94.06 170 ASN A C 1
ATOM 1293 O O . ASN A 1 170 ? 12.078 2.884 4.361 1.00 94.06 170 ASN A O 1
ATOM 1297 N N . TYR A 1 171 ? 11.865 3.940 6.330 1.00 96.12 171 TYR A N 1
ATOM 1298 C CA . TYR A 1 171 ? 12.059 2.729 7.122 1.00 96.12 171 TYR A CA 1
ATOM 1299 C C . TYR A 1 171 ? 10.884 1.753 7.006 1.00 96.12 171 TYR A C 1
ATOM 1301 O O . TYR A 1 171 ? 11.091 0.549 6.843 1.00 96.12 171 TYR A O 1
ATOM 1309 N N . VAL A 1 172 ? 9.656 2.271 7.015 1.00 97.25 172 VAL A N 1
ATOM 1310 C CA . VAL A 1 172 ? 8.432 1.481 6.847 1.00 97.25 172 VAL A CA 1
ATOM 1311 C C . VAL A 1 172 ? 8.423 0.754 5.501 1.00 97.25 172 VAL A C 1
ATOM 1313 O O . VAL A 1 172 ? 8.050 -0.416 5.465 1.00 97.25 172 VAL A O 1
ATOM 1316 N N . THR A 1 173 ? 8.929 1.364 4.418 1.00 95.38 173 THR A N 1
ATOM 1317 C CA . THR A 1 173 ? 8.995 0.704 3.094 1.00 95.38 173 THR A CA 1
ATOM 1318 C C . THR A 1 173 ? 9.769 -0.618 3.097 1.00 95.38 173 THR A C 1
ATOM 1320 O O . THR A 1 173 ? 9.446 -1.526 2.337 1.00 95.38 173 THR A O 1
ATOM 1323 N N . LYS A 1 174 ? 10.750 -0.772 3.990 1.00 94.31 174 LYS A N 1
ATOM 1324 C CA . LYS A 1 174 ? 11.578 -1.984 4.089 1.00 94.31 174 LYS A CA 1
ATOM 1325 C C . LYS A 1 174 ? 10.881 -3.119 4.834 1.00 94.31 174 LYS A C 1
ATOM 1327 O O . LYS A 1 174 ? 11.205 -4.285 4.635 1.00 94.31 174 LYS A O 1
ATOM 1332 N N . ASN A 1 175 ? 9.934 -2.776 5.703 1.00 95.50 175 ASN A N 1
ATOM 1333 C CA . ASN A 1 175 ? 9.336 -3.697 6.668 1.00 95.50 175 ASN A CA 1
ATOM 1334 C C . ASN A 1 175 ? 7.860 -4.009 6.379 1.00 95.50 175 ASN A C 1
ATOM 1336 O O . ASN A 1 175 ? 7.356 -5.039 6.837 1.00 95.50 175 ASN A O 1
ATOM 1340 N N . PHE A 1 176 ? 7.187 -3.146 5.612 1.00 97.50 176 PHE A N 1
ATOM 1341 C CA . PHE A 1 176 ? 5.757 -3.211 5.323 1.00 97.50 176 PHE A CA 1
ATOM 1342 C C . PHE A 1 176 ? 5.454 -2.860 3.857 1.00 97.50 176 PHE A C 1
ATOM 1344 O O . PHE A 1 176 ? 6.136 -2.060 3.215 1.00 97.50 176 PHE A O 1
ATOM 1351 N N . ASN A 1 177 ? 4.373 -3.438 3.337 1.00 96.00 177 ASN A N 1
ATOM 1352 C CA . ASN A 1 177 ? 3.834 -3.203 1.995 1.00 96.00 177 ASN A CA 1
ATOM 1353 C C . ASN A 1 177 ? 3.109 -1.849 1.868 1.00 96.00 177 ASN A C 1
ATOM 1355 O O . ASN A 1 177 ? 2.898 -1.351 0.760 1.00 96.00 177 ASN A O 1
ATOM 1359 N N . SER A 1 178 ? 2.681 -1.265 2.991 1.00 98.00 178 SER A N 1
ATOM 1360 C CA . SER A 1 178 ? 1.932 -0.009 2.996 1.00 98.00 178 SER A CA 1
ATOM 1361 C C . SER A 1 178 ? 2.042 0.758 4.306 1.00 98.00 178 SER A C 1
ATOM 1363 O O . SER A 1 178 ? 2.186 0.156 5.371 1.00 98.00 178 SER A O 1
ATOM 1365 N N . HIS A 1 179 ? 1.839 2.069 4.215 1.00 98.44 179 HIS A N 1
ATOM 1366 C CA . HIS A 1 179 ? 1.701 2.981 5.339 1.00 98.44 179 HIS A CA 1
ATOM 1367 C C . HIS A 1 179 ? 0.407 3.797 5.225 1.00 98.44 179 HIS A C 1
ATOM 1369 O O . HIS A 1 179 ? 0.137 4.422 4.192 1.00 98.44 179 HIS A O 1
ATOM 1375 N N . ARG A 1 180 ? -0.382 3.796 6.303 1.00 97.88 180 ARG A N 1
ATOM 1376 C CA . ARG A 1 180 ? -1.571 4.630 6.466 1.00 97.88 180 ARG A CA 1
ATOM 1377 C C . ARG A 1 180 ? -1.269 5.828 7.360 1.00 97.88 180 ARG A C 1
ATOM 1379 O O . ARG A 1 180 ? -0.788 5.687 8.475 1.00 97.88 180 ARG A O 1
ATOM 1386 N N . THR A 1 181 ? -1.617 6.996 6.841 1.00 93.12 181 THR A N 1
ATOM 1387 C CA . THR A 1 181 ? -1.549 8.304 7.502 1.00 93.12 181 THR A CA 1
ATOM 1388 C C . THR A 1 181 ? -2.945 8.744 7.976 1.00 93.12 181 THR A C 1
ATOM 1390 O O . THR A 1 181 ? -3.937 8.095 7.638 1.00 93.12 181 THR A O 1
ATOM 1393 N N . ALA A 1 182 ? -3.059 9.887 8.661 1.00 82.69 182 ALA A N 1
ATOM 1394 C CA . ALA A 1 182 ? -4.346 10.498 9.023 1.00 82.69 182 ALA A CA 1
ATOM 1395 C C . ALA A 1 182 ? -4.478 11.898 8.401 1.00 82.69 182 ALA A C 1
ATOM 1397 O O . ALA A 1 182 ? -3.648 12.747 8.686 1.00 82.69 182 ALA A O 1
ATOM 1398 N N . TRP A 1 183 ? -5.473 12.148 7.529 1.00 80.69 183 TRP A N 1
ATOM 1399 C CA . TRP A 1 183 ? -5.664 13.479 6.890 1.00 80.69 183 TRP A CA 1
ATOM 1400 C C . TRP A 1 183 ? -7.098 13.803 6.456 1.00 80.69 183 TRP A C 1
ATOM 1402 O O . TRP A 1 183 ? -7.316 14.793 5.765 1.00 80.69 183 TRP 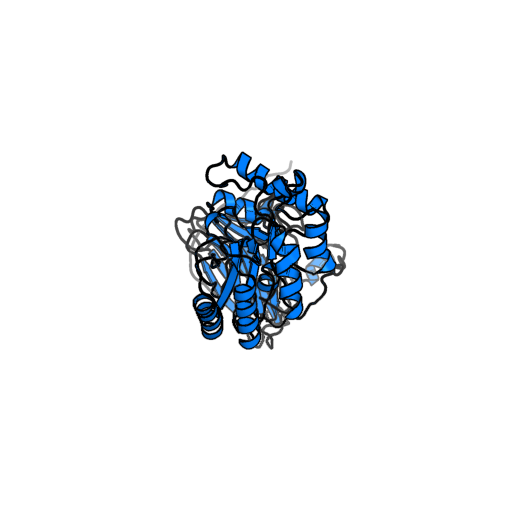A O 1
ATOM 1412 N N . ASN A 1 184 ? -8.082 12.975 6.806 1.00 88.88 184 ASN A N 1
ATOM 1413 C CA . ASN A 1 184 ? -9.480 13.184 6.429 1.00 88.88 184 ASN A CA 1
ATOM 1414 C C . ASN A 1 184 ? -9.720 13.352 4.913 1.00 88.88 184 ASN A C 1
ATOM 1416 O O . ASN A 1 184 ? -10.493 14.205 4.474 1.00 88.88 184 ASN A O 1
ATOM 1420 N N . LEU A 1 185 ? -9.066 12.512 4.104 1.00 91.88 185 LEU A N 1
ATOM 1421 C CA . LEU A 1 185 ? -9.193 12.503 2.644 1.00 91.88 185 LEU A CA 1
ATOM 1422 C C . LEU A 1 185 ? -9.397 11.077 2.109 1.00 91.88 185 LEU A C 1
ATOM 1424 O O . LEU A 1 185 ? -8.878 10.128 2.704 1.00 91.88 185 LEU A O 1
ATOM 1428 N N . PRO A 1 186 ? -10.120 10.909 0.983 1.00 92.25 186 PRO A N 1
ATOM 1429 C CA . PRO A 1 186 ? -10.143 9.655 0.242 1.00 92.25 186 PRO A CA 1
ATOM 1430 C C . PRO A 1 186 ? -8.861 9.489 -0.591 1.00 92.25 186 PRO A C 1
ATOM 1432 O O . PRO A 1 186 ? -8.067 10.418 -0.751 1.00 92.25 186 PRO A O 1
ATOM 1435 N N . ASN A 1 187 ? -8.677 8.309 -1.179 1.00 94.94 187 ASN A N 1
ATOM 1436 C CA . ASN A 1 187 ? -7.550 8.007 -2.051 1.00 94.94 187 ASN A CA 1
ATOM 1437 C C . ASN A 1 187 ? -8.009 7.868 -3.505 1.00 94.94 187 ASN A C 1
ATOM 1439 O O . ASN A 1 187 ? -8.950 7.132 -3.805 1.00 94.94 187 ASN A O 1
ATOM 1443 N N . THR A 1 188 ? -7.327 8.550 -4.424 1.00 91.62 188 THR A N 1
ATOM 1444 C CA . THR A 1 188 ? -7.663 8.538 -5.856 1.00 91.62 188 THR A CA 1
ATOM 1445 C C . THR A 1 188 ? -6.569 7.828 -6.636 1.00 91.62 188 THR A C 1
ATOM 1447 O O . THR A 1 188 ? -5.391 8.087 -6.416 1.00 91.62 188 THR A O 1
ATOM 1450 N N . TRP A 1 189 ? -6.954 6.927 -7.539 1.00 87.81 189 TRP A N 1
ATOM 1451 C CA . TRP A 1 189 ? -6.008 6.216 -8.398 1.00 87.81 189 TRP A CA 1
ATOM 1452 C C . TRP A 1 189 ? -5.248 7.189 -9.326 1.00 87.81 189 TRP A C 1
ATOM 1454 O O . TRP A 1 189 ? -5.893 8.060 -9.916 1.00 87.81 189 TRP A O 1
ATOM 1464 N N . PRO A 1 190 ? -3.924 7.026 -9.530 1.00 88.31 190 PRO A N 1
ATOM 1465 C CA . PRO A 1 190 ? -3.048 5.992 -8.969 1.00 88.31 190 PRO A CA 1
ATOM 1466 C C . PRO A 1 190 ? -2.702 6.207 -7.489 1.00 88.31 190 PRO A C 1
ATOM 1468 O O . PRO A 1 190 ? -2.467 7.325 -7.042 1.00 88.31 190 PRO A O 1
ATOM 1471 N N . ILE A 1 191 ? -2.640 5.107 -6.736 1.00 90.62 191 ILE A N 1
ATOM 1472 C CA . ILE A 1 191 ? -2.402 5.122 -5.287 1.00 90.62 191 ILE A CA 1
ATOM 1473 C C . ILE A 1 191 ? -0.913 5.069 -4.965 1.00 90.62 191 ILE A C 1
ATOM 1475 O O . ILE A 1 191 ? -0.174 4.286 -5.557 1.00 90.62 191 ILE A O 1
ATOM 1479 N N . ASN A 1 192 ? -0.493 5.825 -3.951 1.00 93.19 192 ASN A N 1
ATOM 1480 C CA . ASN A 1 192 ? 0.781 5.599 -3.285 1.00 93.19 192 ASN A CA 1
ATOM 1481 C C . ASN A 1 192 ? 0.561 4.817 -1.982 1.00 93.19 192 ASN A C 1
ATOM 1483 O O . ASN A 1 192 ? -0.008 5.347 -1.027 1.00 93.19 192 ASN A O 1
ATOM 1487 N N . ASN A 1 193 ? 1.044 3.572 -1.942 1.00 95.06 193 ASN A N 1
ATOM 1488 C CA . ASN A 1 193 ? 0.871 2.655 -0.812 1.00 95.06 193 ASN A CA 1
ATOM 1489 C C . ASN A 1 193 ? 1.421 3.192 0.517 1.00 95.06 193 ASN A C 1
ATOM 1491 O O . ASN A 1 193 ? 1.039 2.678 1.562 1.00 95.06 193 ASN A O 1
ATOM 1495 N N . TYR A 1 194 ? 2.317 4.183 0.497 1.00 96.81 194 TYR A N 1
ATOM 1496 C CA . TYR A 1 194 ? 2.988 4.690 1.697 1.00 96.81 194 TYR A CA 1
ATOM 1497 C C . TYR A 1 194 ? 2.447 6.025 2.218 1.00 96.81 194 TYR A C 1
ATOM 1499 O O . TYR A 1 194 ? 2.929 6.549 3.223 1.00 96.81 194 TYR A O 1
ATOM 1507 N N . TYR A 1 195 ? 1.428 6.565 1.552 1.00 96.00 195 TYR A N 1
ATOM 1508 C CA . TYR A 1 195 ? 0.751 7.794 1.959 1.00 96.00 195 TYR A CA 1
ATOM 1509 C C . TYR A 1 195 ? -0.767 7.625 1.877 1.00 96.00 195 TYR A C 1
ATOM 1511 O O . TYR A 1 195 ? -1.473 8.542 1.448 1.00 96.00 195 TYR A O 1
ATOM 1519 N N . LEU A 1 196 ? -1.269 6.450 2.278 1.00 97.31 196 LEU A N 1
ATOM 1520 C CA . LEU A 1 196 ? -2.703 6.183 2.285 1.00 97.31 196 LEU A CA 1
ATOM 1521 C C . LEU A 1 196 ? -3.394 7.148 3.242 1.00 97.31 196 LEU A C 1
ATOM 1523 O O . LEU A 1 196 ? -2.991 7.302 4.397 1.00 97.31 196 LEU A O 1
ATOM 1527 N N . LYS A 1 197 ? -4.426 7.817 2.745 1.00 96.12 197 LYS A N 1
ATOM 1528 C CA . LYS A 1 197 ? -5.252 8.768 3.477 1.00 96.12 197 LYS A CA 1
ATOM 1529 C C . LYS A 1 197 ? -6.456 8.046 4.065 1.00 96.12 197 LYS A C 1
ATOM 1531 O O . LYS A 1 197 ? -7.023 7.156 3.431 1.00 96.12 197 LYS A O 1
ATOM 1536 N N . ALA A 1 198 ? -6.830 8.427 5.277 1.00 97.12 198 ALA A N 1
ATOM 1537 C CA . ALA A 1 198 ? -7.988 7.883 5.963 1.00 97.12 198 ALA A CA 1
ATOM 1538 C C . ALA A 1 198 ? -8.810 9.002 6.600 1.00 97.12 198 ALA A C 1
ATOM 1540 O O . ALA A 1 198 ? -8.261 10.038 7.000 1.00 97.12 198 ALA A O 1
ATOM 1541 N N . ARG A 1 199 ? -10.124 8.787 6.675 1.00 97.06 199 ARG A N 1
ATOM 1542 C CA . ARG A 1 199 ? -11.065 9.665 7.364 1.00 97.06 199 ARG A CA 1
ATOM 1543 C C . ARG A 1 199 ? -11.352 9.133 8.768 1.00 97.06 199 ARG A C 1
ATOM 1545 O O . ARG A 1 199 ? -11.780 7.979 8.862 1.00 97.06 199 ARG A O 1
ATOM 1552 N N . PRO A 1 200 ? -11.114 9.934 9.823 1.00 96.12 200 PRO A N 1
ATOM 1553 C CA . PRO A 1 200 ? -11.530 9.555 11.163 1.00 96.12 200 PRO A CA 1
ATOM 1554 C C . PRO A 1 200 ? -13.049 9.536 11.237 1.00 96.12 200 PRO A C 1
ATOM 1556 O O . PRO A 1 200 ? -13.714 10.411 10.676 1.00 96.12 200 PRO A O 1
ATOM 1559 N N . VAL A 1 201 ? -13.582 8.561 11.959 1.00 97.19 201 VAL A N 1
ATOM 1560 C CA . VAL A 1 201 ? -14.964 8.569 12.420 1.00 97.19 201 VAL A CA 1
ATOM 1561 C C . VAL A 1 201 ? -14.920 8.726 13.934 1.00 97.19 201 VAL A C 1
ATOM 1563 O O . VAL A 1 201 ? -14.699 7.769 14.666 1.00 97.19 201 VAL A O 1
ATOM 1566 N N . LEU A 1 202 ? -15.049 9.979 14.363 1.00 94.81 202 LEU A N 1
ATOM 1567 C CA . LEU A 1 202 ? -15.001 10.395 15.766 1.00 94.81 202 LEU A CA 1
ATOM 1568 C C . LEU A 1 202 ? -16.396 10.319 16.400 1.00 94.81 202 LEU A C 1
ATOM 1570 O O . LEU A 1 202 ? -17.376 10.382 15.654 1.00 94.81 202 LEU A O 1
ATOM 1574 N N . PRO A 1 203 ? -16.516 10.302 17.738 1.00 93.88 203 PRO A N 1
ATOM 1575 C CA . PRO A 1 203 ? -17.799 10.357 18.452 1.00 93.88 203 PRO A CA 1
ATOM 1576 C C . PRO A 1 203 ? -18.766 11.438 17.944 1.00 93.88 203 PRO A C 1
ATOM 1578 O O . PRO A 1 203 ? -19.975 11.229 17.891 1.00 93.88 203 PRO A O 1
ATOM 1581 N N . THR A 1 204 ? -18.243 12.586 17.505 1.00 94.19 204 THR A N 1
ATOM 1582 C CA . THR A 1 204 ? -19.034 13.700 16.959 1.00 94.19 204 THR A CA 1
ATOM 1583 C C . THR A 1 204 ? -19.304 13.624 15.456 1.00 94.19 204 THR A C 1
ATOM 1585 O O . THR A 1 204 ? -20.003 14.485 14.924 1.00 94.19 204 THR A O 1
ATOM 1588 N N . THR A 1 205 ? -18.795 12.608 14.751 1.00 96.50 205 THR A N 1
ATOM 1589 C CA . THR A 1 205 ? -18.993 12.420 13.304 1.00 96.50 205 THR A CA 1
ATOM 1590 C C . THR A 1 205 ? -20.376 11.821 13.029 1.00 96.50 205 THR A C 1
ATOM 1592 O O . THR A 1 205 ? -20.592 10.631 13.287 1.00 96.50 205 THR A O 1
ATOM 1595 N N . PRO A 1 206 ? -21.325 12.576 12.448 1.00 97.62 206 PRO A N 1
ATOM 1596 C CA . PRO A 1 206 ? -22.670 12.064 12.226 1.00 97.62 206 PRO A CA 1
ATOM 1597 C C . PRO A 1 206 ? -22.691 10.981 11.141 1.00 97.62 206 PRO A C 1
ATOM 1599 O O . PRO A 1 206 ? -21.994 11.084 10.127 1.00 97.62 206 PRO A O 1
ATOM 1602 N N . VAL A 1 207 ? -23.592 10.002 11.271 1.00 98.50 207 VAL A N 1
ATOM 1603 C CA . VAL A 1 207 ? -23.829 8.963 10.244 1.00 98.50 207 VAL A CA 1
ATOM 1604 C C . VAL A 1 207 ? -24.077 9.567 8.854 1.00 98.50 207 VAL A C 1
ATOM 1606 O O . VAL A 1 207 ? -23.630 9.024 7.840 1.00 98.50 207 VAL A O 1
ATOM 1609 N N . SER A 1 208 ? -24.754 10.719 8.785 1.00 98.56 208 SER A N 1
ATOM 1610 C CA . SER A 1 208 ? -25.025 11.433 7.530 1.00 98.56 208 SER A CA 1
ATOM 1611 C C . SER A 1 208 ? -23.753 11.943 6.843 1.00 98.56 208 SER A C 1
ATOM 1613 O O . SER A 1 208 ? -23.677 11.934 5.614 1.00 98.56 208 SER A O 1
ATOM 1615 N N . GLN A 1 209 ? -22.733 12.328 7.613 1.00 98.56 209 GLN A N 1
ATOM 1616 C CA . GLN A 1 209 ? -21.441 12.751 7.081 1.00 98.56 209 GLN A CA 1
ATOM 1617 C C . GLN A 1 209 ? -20.680 11.561 6.488 1.00 98.56 209 GLN A C 1
ATOM 1619 O O . GLN A 1 209 ? -20.202 11.642 5.356 1.00 98.56 209 GLN A O 1
ATOM 1624 N N . VAL A 1 210 ? -20.643 10.427 7.194 1.00 98.56 210 VAL A N 1
ATOM 1625 C CA . VAL A 1 210 ? -20.016 9.199 6.674 1.00 98.56 210 VAL A CA 1
ATOM 1626 C C . VAL A 1 210 ? -20.748 8.697 5.426 1.00 98.56 210 VAL A C 1
ATOM 1628 O O . VAL A 1 210 ? -20.120 8.333 4.432 1.00 98.56 210 VAL A O 1
ATOM 1631 N N . THR A 1 211 ? -22.080 8.765 5.426 1.00 98.50 211 THR A N 1
ATOM 1632 C CA . THR A 1 211 ? -22.932 8.466 4.264 1.00 98.50 211 THR A CA 1
ATOM 1633 C C . THR A 1 211 ? -22.568 9.328 3.051 1.00 98.50 211 THR A C 1
ATOM 1635 O O . THR A 1 211 ? -22.444 8.808 1.937 1.00 98.50 211 THR A O 1
ATOM 1638 N N . ALA A 1 212 ? -22.336 10.630 3.251 1.00 98.44 212 ALA A N 1
ATOM 1639 C CA . ALA A 1 212 ? -21.897 11.527 2.185 1.00 98.44 212 ALA A CA 1
ATOM 1640 C C . ALA A 1 212 ? -20.525 11.122 1.623 1.00 98.44 212 ALA A C 1
ATOM 1642 O O . ALA A 1 212 ? -20.368 11.069 0.404 1.00 98.44 212 ALA A O 1
ATOM 1643 N N . TRP A 1 213 ? -19.564 10.751 2.478 1.00 98.31 213 TRP A N 1
ATOM 1644 C CA . TRP A 1 213 ? -18.251 10.270 2.032 1.00 98.31 213 TRP A CA 1
ATOM 1645 C C . TRP A 1 213 ? -18.333 8.966 1.235 1.00 98.31 213 TRP A C 1
ATOM 1647 O O . TRP A 1 213 ? -17.647 8.824 0.225 1.00 98.31 213 TRP A O 1
ATOM 1657 N N . VAL A 1 214 ? -19.184 8.020 1.643 1.00 97.94 214 VAL A N 1
ATOM 1658 C CA . VAL A 1 214 ? -19.411 6.769 0.895 1.00 97.94 214 VAL A CA 1
ATOM 1659 C C . VAL A 1 214 ? -19.982 7.066 -0.495 1.00 97.94 214 VAL A C 1
ATOM 1661 O O . VAL A 1 214 ? -19.532 6.497 -1.492 1.00 97.94 214 VAL A O 1
ATOM 1664 N N . ASN A 1 215 ? -20.941 7.991 -0.581 1.00 97.12 215 ASN A N 1
ATOM 1665 C CA . ASN A 1 215 ? -21.538 8.401 -1.851 1.00 97.12 215 ASN A CA 1
ATOM 1666 C C . ASN A 1 215 ? -20.524 9.124 -2.753 1.00 97.12 215 ASN A C 1
ATOM 1668 O O . ASN A 1 215 ? -20.471 8.842 -3.951 1.00 97.12 215 ASN A O 1
ATOM 1672 N N . GLU A 1 216 ? -19.691 10.000 -2.183 1.00 96.44 216 GLU A N 1
ATOM 1673 C CA . GLU A 1 216 ? -18.586 10.668 -2.881 1.00 96.44 216 GLU A CA 1
ATOM 1674 C C . GLU A 1 216 ? -17.593 9.641 -3.439 1.00 96.44 216 GLU A C 1
ATOM 1676 O O . GLU A 1 216 ? -17.272 9.668 -4.628 1.00 96.44 216 GLU A O 1
ATOM 1681 N N . ALA A 1 217 ? -17.173 8.677 -2.615 1.00 95.31 217 ALA A N 1
ATOM 1682 C CA . ALA A 1 217 ? -16.234 7.641 -3.022 1.00 95.31 217 ALA A CA 1
ATOM 1683 C C . ALA A 1 217 ? -16.776 6.790 -4.178 1.00 95.31 217 ALA A C 1
ATOM 1685 O O . ALA A 1 217 ? -16.042 6.482 -5.119 1.00 95.31 217 ALA A O 1
ATOM 1686 N N . LYS A 1 218 ? -18.075 6.466 -4.154 1.00 94.50 218 LYS A N 1
ATOM 1687 C CA . LYS A 1 218 ? -18.754 5.777 -5.258 1.00 94.50 218 LYS A CA 1
ATOM 1688 C C . LYS A 1 218 ? -18.784 6.623 -6.528 1.00 94.50 218 LYS A C 1
ATOM 1690 O O . LYS A 1 218 ? -18.404 6.138 -7.592 1.00 94.50 218 LYS A O 1
ATOM 1695 N N . ALA A 1 219 ? -19.230 7.874 -6.426 1.00 94.94 219 ALA A N 1
ATOM 1696 C CA . ALA A 1 219 ? -19.365 8.770 -7.573 1.00 94.94 219 ALA A CA 1
ATOM 1697 C C . ALA A 1 219 ? -18.013 9.034 -8.255 1.00 94.94 219 ALA A C 1
ATOM 1699 O O . ALA A 1 219 ? -17.911 9.000 -9.481 1.00 94.94 219 ALA A O 1
ATOM 1700 N N . ASN A 1 220 ? -16.966 9.210 -7.449 1.00 93.75 220 ASN A N 1
ATOM 1701 C CA . ASN A 1 220 ? -15.629 9.574 -7.907 1.00 93.75 220 ASN A CA 1
ATOM 1702 C C . ASN A 1 220 ? -14.697 8.368 -8.098 1.00 93.75 220 ASN A C 1
ATOM 1704 O O . A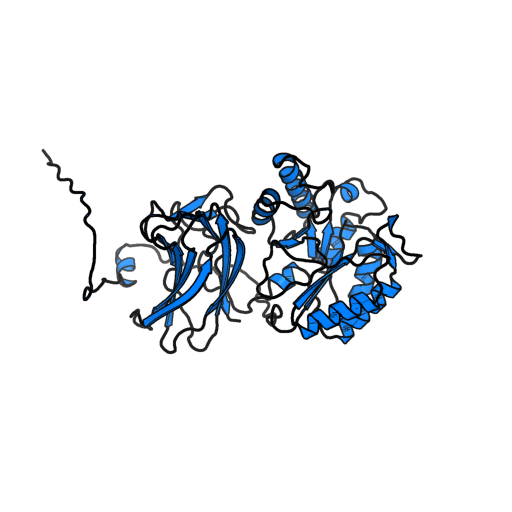SN A 1 220 ? -13.527 8.548 -8.433 1.00 93.75 220 ASN A O 1
ATOM 1708 N N . LYS A 1 221 ? -15.193 7.137 -7.896 1.00 93.50 221 LYS A N 1
ATOM 1709 C CA . LYS A 1 221 ? -14.420 5.882 -7.979 1.00 93.50 221 LYS A CA 1
ATOM 1710 C C . LYS A 1 221 ? -13.177 5.878 -7.076 1.00 93.50 221 LYS A C 1
ATOM 1712 O O . LYS A 1 221 ? -12.133 5.330 -7.437 1.00 93.50 221 LYS A O 1
ATOM 1717 N N . GLN A 1 222 ? -13.290 6.491 -5.904 1.00 94.56 222 GLN A N 1
ATOM 1718 C CA . GLN A 1 222 ? -12.206 6.624 -4.937 1.00 94.56 222 GLN A CA 1
ATOM 1719 C C . GLN A 1 222 ? -12.176 5.449 -3.963 1.00 94.56 222 GLN A C 1
ATOM 1721 O O . GLN A 1 222 ? -13.169 4.754 -3.745 1.00 94.56 222 GLN A O 1
ATOM 1726 N N . TRP A 1 223 ? -11.017 5.256 -3.346 1.00 96.69 223 TRP A N 1
ATOM 1727 C CA . TRP A 1 223 ? -10.867 4.382 -2.199 1.00 96.69 223 TRP A CA 1
ATOM 1728 C C . TRP A 1 223 ? -11.000 5.187 -0.905 1.00 96.69 223 TRP A C 1
ATOM 1730 O O . TRP A 1 223 ? -10.125 5.983 -0.555 1.00 96.69 223 TRP A O 1
ATOM 1740 N N . LEU A 1 224 ? -12.100 4.970 -0.189 1.00 97.75 224 LEU A N 1
ATOM 1741 C CA . LEU A 1 224 ? -12.338 5.558 1.124 1.00 97.75 224 LEU A CA 1
ATOM 1742 C C . LEU A 1 224 ? -11.884 4.591 2.220 1.00 97.75 224 LEU A C 1
ATOM 1744 O O . LEU A 1 224 ? -12.409 3.488 2.338 1.00 97.75 224 LEU A O 1
ATOM 1748 N N . ILE A 1 225 ? -10.931 5.031 3.036 1.00 98.56 225 ILE A N 1
ATOM 1749 C CA . ILE A 1 225 ? -10.550 4.346 4.270 1.00 98.56 225 ILE A CA 1
ATOM 1750 C C . ILE A 1 225 ? -11.212 5.100 5.422 1.00 98.56 225 ILE A C 1
ATOM 1752 O O . ILE A 1 225 ? -10.923 6.280 5.623 1.00 98.56 225 ILE A O 1
ATOM 1756 N N . LEU A 1 226 ? -12.096 4.431 6.153 1.00 98.62 226 LEU A N 1
ATOM 1757 C CA . LEU A 1 226 ? -12.653 4.911 7.417 1.00 98.62 226 LEU A CA 1
ATOM 1758 C C . LEU A 1 226 ? -11.850 4.291 8.553 1.00 98.62 226 LEU A C 1
ATOM 1760 O O . LEU A 1 226 ? -11.521 3.108 8.465 1.00 98.62 226 LEU A O 1
ATOM 1764 N N . TYR A 1 227 ? -11.547 5.052 9.599 1.00 97.88 227 TYR A N 1
ATOM 1765 C CA . TYR A 1 227 ? -10.948 4.481 10.802 1.00 97.88 227 TYR A CA 1
ATOM 1766 C C . TYR A 1 227 ? -11.661 4.922 12.077 1.00 97.88 227 TYR A C 1
ATOM 1768 O O . TYR A 1 227 ? -12.183 6.035 12.150 1.00 97.88 227 TYR A O 1
ATOM 1776 N N . PHE A 1 228 ? -11.672 4.005 13.037 1.00 98.06 228 PHE A N 1
ATOM 1777 C CA . PHE A 1 228 ? -12.291 4.093 14.355 1.00 98.06 228 PHE A CA 1
ATOM 1778 C C . PHE A 1 228 ? -11.246 3.678 15.406 1.00 98.06 228 PHE A C 1
ATOM 1780 O O . PHE A 1 228 ? -10.292 2.982 15.054 1.00 98.06 228 PHE A O 1
ATOM 1787 N N . HIS A 1 229 ? -11.443 4.036 16.676 1.00 96.25 229 HIS A N 1
ATOM 1788 C CA . HIS A 1 229 ? -10.657 3.487 17.790 1.00 96.25 229 HIS A CA 1
ATOM 1789 C C . HIS A 1 229 ? -11.525 2.509 18.587 1.00 96.25 229 HIS A C 1
ATOM 1791 O O . HIS A 1 229 ? -11.443 1.295 18.382 1.00 96.25 229 HIS A O 1
ATOM 1797 N N . ALA A 1 230 ? -12.426 3.030 19.424 1.00 94.94 230 ALA A N 1
ATOM 1798 C CA . ALA A 1 230 ? -13.325 2.234 20.245 1.00 94.94 230 ALA A CA 1
ATOM 1799 C C . ALA A 1 230 ? -14.765 2.232 19.709 1.00 94.94 230 ALA A C 1
ATOM 1801 O O . ALA A 1 230 ? -15.230 3.183 19.080 1.00 94.94 230 ALA A O 1
ATOM 1802 N N . LEU A 1 231 ? -15.493 1.143 19.970 1.00 97.12 231 LEU A N 1
ATOM 1803 C CA . LEU A 1 231 ? -16.950 1.108 19.868 1.00 97.12 231 LEU A CA 1
ATOM 1804 C C . LEU A 1 231 ? -17.563 0.921 21.252 1.00 97.12 231 LEU A C 1
ATOM 1806 O O . LEU A 1 231 ? -17.065 0.119 22.043 1.00 97.12 231 LEU A O 1
ATOM 1810 N N . THR A 1 232 ? -18.705 1.565 21.478 1.00 96.62 232 THR A N 1
ATOM 1811 C CA . THR A 1 232 ? -19.456 1.462 22.732 1.00 96.62 232 THR A CA 1
ATOM 1812 C C . THR A 1 232 ? -20.940 1.203 22.488 1.00 96.62 232 THR A C 1
ATOM 1814 O O . THR A 1 232 ? -21.536 1.670 21.510 1.00 96.62 232 THR A O 1
ATOM 1817 N N . GLU A 1 233 ? -21.554 0.437 23.389 1.00 94.12 233 GLU A N 1
ATOM 1818 C CA . GLU A 1 233 ? -23.013 0.302 23.475 1.00 94.12 233 GLU A CA 1
ATOM 1819 C C . GLU A 1 233 ? -23.646 1.484 24.234 1.00 94.12 233 GLU A C 1
ATOM 1821 O O . GLU A 1 233 ? -24.851 1.717 24.119 1.00 94.12 233 GLU A O 1
ATOM 1826 N N . GLY A 1 234 ? -22.835 2.226 24.997 1.00 89.44 234 GLY A N 1
ATOM 1827 C CA . GLY A 1 234 ? -23.244 3.380 25.786 1.00 89.44 234 GLY A CA 1
ATOM 1828 C C . GLY A 1 234 ? -23.209 4.702 25.017 1.00 89.44 234 GLY A C 1
ATOM 1829 O O . GLY A 1 234 ? -23.245 4.760 23.782 1.00 89.44 234 GLY A O 1
ATOM 1830 N N . THR A 1 235 ? -23.161 5.794 25.778 1.00 88.38 235 THR A N 1
ATOM 1831 C CA . THR A 1 235 ? -22.964 7.138 25.230 1.00 88.38 235 THR A CA 1
ATOM 1832 C C . THR A 1 235 ? -21.510 7.288 24.812 1.00 88.38 235 THR A C 1
ATOM 1834 O O . THR A 1 235 ? -20.632 7.220 25.662 1.00 88.38 235 THR A O 1
ATOM 1837 N N . ALA A 1 236 ? -21.273 7.514 23.523 1.00 89.25 236 ALA A N 1
ATOM 1838 C CA . ALA A 1 236 ? -19.936 7.772 23.009 1.00 89.25 236 ALA A CA 1
ATOM 1839 C C . ALA A 1 236 ? -19.375 9.091 23.565 1.00 89.25 236 ALA A C 1
ATOM 1841 O O . ALA A 1 236 ? -20.094 10.095 23.623 1.00 89.25 236 ALA A O 1
ATOM 1842 N N . THR A 1 237 ? -18.101 9.090 23.957 1.00 87.12 237 THR A N 1
ATOM 1843 C CA . THR A 1 237 ? -17.405 10.256 24.513 1.00 87.12 237 THR A CA 1
ATOM 1844 C C . THR A 1 237 ? -16.141 10.568 23.711 1.00 87.12 237 THR A C 1
ATOM 1846 O O . THR A 1 237 ? -15.480 9.664 23.212 1.00 87.12 237 THR A O 1
ATOM 1849 N N . GLU A 1 238 ? -15.802 11.856 23.571 1.00 83.75 238 GLU A N 1
ATOM 1850 C CA . GLU A 1 238 ? -14.558 12.272 22.895 1.00 83.75 238 GLU A CA 1
ATOM 1851 C C . GLU A 1 238 ? -13.299 11.913 23.684 1.00 83.75 238 GLU A C 1
ATOM 1853 O O . GLU A 1 238 ? -12.254 11.710 23.083 1.00 83.75 238 GLU A O 1
ATOM 1858 N N . GLU A 1 239 ? -13.388 11.810 25.012 1.00 79.88 239 GLU A N 1
ATOM 1859 C CA . GLU A 1 239 ? -12.249 11.440 25.860 1.00 79.88 239 GLU A CA 1
ATOM 1860 C C . GLU A 1 239 ? -11.781 10.000 25.605 1.00 79.88 239 GLU A C 1
ATOM 1862 O O . GLU A 1 239 ? -10.588 9.721 25.678 1.00 79.88 239 GLU A O 1
ATOM 1867 N N . GLU A 1 240 ? -12.711 9.106 25.268 1.00 78.25 240 GLU A N 1
ATOM 1868 C CA . GLU A 1 240 ? -12.439 7.684 25.030 1.00 78.25 240 GLU A CA 1
ATOM 1869 C C . GLU A 1 240 ? -12.316 7.346 23.532 1.00 78.25 240 GLU A C 1
ATOM 1871 O O . GLU A 1 240 ? -12.125 6.184 23.179 1.00 78.25 240 GLU A O 1
ATOM 1876 N N . ASP A 1 241 ? -12.433 8.346 22.644 1.00 85.00 241 ASP A N 1
ATOM 1877 C CA . ASP A 1 241 ? -12.493 8.165 21.183 1.00 85.00 241 ASP A CA 1
ATOM 1878 C C . ASP A 1 241 ? -13.528 7.098 20.745 1.00 85.00 241 ASP A C 1
ATOM 1880 O O . ASP A 1 241 ? -13.374 6.386 19.743 1.00 85.00 241 ASP A O 1
ATOM 1884 N N . ASP A 1 242 ? -14.619 7.010 21.508 1.00 91.31 242 ASP A N 1
ATOM 1885 C CA . ASP A 1 242 ? -15.692 6.038 21.342 1.00 91.31 242 ASP A CA 1
ATOM 1886 C C . ASP A 1 242 ? -16.587 6.363 20.141 1.00 91.31 242 ASP A C 1
ATOM 1888 O O . ASP A 1 242 ? -16.925 7.516 19.872 1.00 91.31 242 ASP A O 1
ATOM 1892 N N . TYR A 1 243 ? -17.100 5.334 19.467 1.00 97.44 243 TYR A N 1
ATOM 1893 C CA . TYR A 1 243 ? -18.181 5.485 18.495 1.00 97.44 243 TYR A CA 1
ATOM 1894 C C . TYR A 1 243 ? -19.374 4.591 18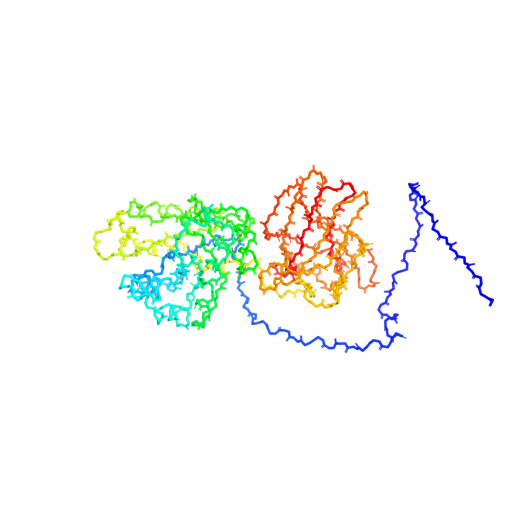.832 1.00 97.44 243 TYR A C 1
ATOM 1896 O O . TYR A 1 243 ? -19.228 3.409 19.158 1.00 97.44 243 TYR A O 1
ATOM 1904 N N . ASN A 1 244 ? -20.587 5.142 18.748 1.00 97.50 244 ASN A N 1
ATOM 1905 C CA . ASN A 1 244 ? -21.786 4.398 19.114 1.00 97.50 244 ASN A CA 1
ATOM 1906 C C . ASN A 1 244 ? -22.028 3.232 18.138 1.00 97.50 244 ASN A C 1
ATOM 1908 O O . ASN A 1 244 ? -22.062 3.401 16.916 1.00 97.50 244 ASN A O 1
ATOM 1912 N N . ILE A 1 245 ? -22.252 2.034 18.679 1.00 97.94 245 ILE A N 1
ATOM 1913 C CA . ILE A 1 245 ? -22.415 0.819 17.873 1.00 97.94 245 ILE A CA 1
ATOM 1914 C C . ILE A 1 245 ? -23.647 0.850 16.950 1.00 97.94 245 ILE A C 1
ATOM 1916 O O . ILE A 1 245 ? -23.631 0.237 15.879 1.00 97.94 245 ILE A O 1
ATOM 1920 N N . ASN A 1 246 ? -24.717 1.562 17.321 1.00 98.19 246 ASN A N 1
ATOM 1921 C CA . ASN A 1 246 ? -25.913 1.670 16.481 1.00 98.19 246 ASN A CA 1
ATOM 1922 C C . ASN A 1 246 ? -25.671 2.594 15.285 1.00 98.19 246 ASN A C 1
ATOM 1924 O O . ASN A 1 246 ? -26.101 2.277 14.174 1.00 98.19 246 ASN A O 1
ATOM 1928 N N . ASP A 1 247 ? -24.920 3.675 15.485 1.00 98.38 247 ASP A N 1
ATOM 1929 C CA . ASP A 1 247 ? -24.488 4.557 14.401 1.00 98.38 247 ASP A CA 1
ATOM 1930 C C . ASP A 1 247 ? -23.514 3.835 13.467 1.00 98.38 247 ASP A C 1
ATOM 1932 O O . ASP A 1 247 ? -23.660 3.881 12.242 1.00 98.38 247 ASP A O 1
ATOM 1936 N N . PHE A 1 248 ? -22.583 3.058 14.030 1.00 98.69 248 PHE A N 1
ATOM 1937 C CA . PHE A 1 248 ? -21.715 2.185 13.245 1.00 98.69 248 PHE A CA 1
ATOM 1938 C C . PHE A 1 248 ? -22.526 1.189 12.404 1.00 98.69 248 PHE A C 1
ATOM 1940 O O . PHE A 1 248 ? -22.292 1.053 11.203 1.00 98.69 248 PHE A O 1
ATOM 1947 N N . LYS A 1 249 ? -23.543 0.541 12.987 1.00 98.69 249 LYS A N 1
ATOM 1948 C CA . LYS A 1 249 ? -24.454 -0.354 12.258 1.00 98.69 249 LYS A CA 1
ATOM 1949 C C . LYS A 1 249 ? -25.154 0.360 11.095 1.00 98.69 249 LYS A C 1
ATOM 1951 O O . LYS A 1 249 ? -25.230 -0.211 10.005 1.00 98.69 249 LYS A O 1
ATOM 1956 N N . ALA A 1 250 ? -25.633 1.587 11.299 1.00 98.69 250 ALA A N 1
ATOM 1957 C CA . ALA A 1 250 ? -26.267 2.377 10.244 1.00 98.69 250 ALA A CA 1
ATOM 1958 C C . ALA A 1 250 ? -25.291 2.691 9.093 1.00 98.69 250 ALA A C 1
ATOM 1960 O O . ALA A 1 250 ? -25.661 2.594 7.921 1.00 98.69 250 ALA A O 1
ATOM 1961 N N . ILE A 1 251 ? -24.020 2.977 9.405 1.00 98.69 251 ILE A N 1
ATOM 1962 C CA . ILE A 1 251 ? -22.956 3.141 8.402 1.00 98.69 251 ILE A CA 1
ATOM 1963 C C . ILE A 1 251 ? -22.746 1.847 7.605 1.00 98.69 251 ILE A C 1
ATOM 1965 O O . ILE A 1 251 ? -22.690 1.891 6.374 1.00 98.69 251 ILE A O 1
ATOM 1969 N N . LEU A 1 252 ? -22.649 0.690 8.271 1.00 98.69 252 LEU A N 1
ATOM 1970 C CA . LEU A 1 252 ? -22.463 -0.601 7.595 1.00 98.69 252 LEU A CA 1
ATOM 1971 C C . LEU A 1 252 ? -23.629 -0.932 6.655 1.00 98.69 252 LEU A C 1
ATOM 1973 O O . LEU A 1 252 ? -23.409 -1.412 5.540 1.00 98.69 252 LEU A O 1
ATOM 1977 N N . GLU A 1 253 ? -24.861 -0.648 7.080 1.00 98.62 253 GLU A N 1
ATOM 1978 C CA . GLU A 1 253 ? -26.056 -0.821 6.256 1.00 98.62 253 GLU A CA 1
ATOM 1979 C C . GLU A 1 253 ? -26.031 0.088 5.021 1.00 98.62 253 GLU A C 1
ATOM 1981 O O . GLU A 1 253 ? -26.267 -0.385 3.905 1.00 98.62 253 GLU A O 1
ATOM 1986 N N . HIS A 1 254 ? -25.641 1.357 5.178 1.00 98.50 254 HIS A N 1
ATOM 1987 C CA . HIS A 1 254 ? -25.468 2.263 4.041 1.00 98.50 254 HIS A CA 1
ATOM 1988 C C . HIS A 1 254 ? -24.380 1.781 3.072 1.00 98.50 254 HIS A C 1
ATOM 1990 O O . HIS A 1 254 ? -24.611 1.740 1.863 1.00 98.50 254 HIS A O 1
ATOM 1996 N N . ILE A 1 255 ? -23.218 1.347 3.575 1.00 98.06 255 ILE A N 1
ATOM 1997 C CA . ILE A 1 255 ? -22.131 0.791 2.748 1.00 98.06 255 ILE A CA 1
ATOM 1998 C C . ILE A 1 255 ? -22.621 -0.430 1.959 1.00 98.06 255 ILE A C 1
ATOM 2000 O O . ILE A 1 255 ? -22.363 -0.535 0.755 1.00 98.06 255 ILE A O 1
ATOM 2004 N N . LYS A 1 256 ? -23.367 -1.335 2.606 1.00 96.75 256 LYS A N 1
ATOM 2005 C CA . LYS A 1 256 ? -23.943 -2.514 1.950 1.00 96.75 256 LYS A CA 1
ATOM 2006 C C . LYS A 1 256 ? -24.900 -2.120 0.825 1.00 96.75 256 LYS A C 1
ATOM 2008 O O . LYS A 1 256 ? -24.780 -2.654 -0.278 1.00 96.75 256 LYS A O 1
ATOM 2013 N N . ASN A 1 257 ? -25.794 -1.167 1.080 1.00 97.44 257 ASN A N 1
ATOM 2014 C CA . ASN A 1 257 ? -26.772 -0.677 0.105 1.00 97.44 257 ASN A CA 1
ATOM 2015 C C . ASN A 1 257 ? -26.120 0.107 -1.043 1.00 97.44 257 ASN A C 1
ATOM 2017 O O . ASN A 1 257 ? -26.590 0.057 -2.181 1.00 97.44 257 ASN A O 1
ATOM 2021 N N . ALA A 1 258 ? -25.001 0.788 -0.783 1.00 95.75 258 ALA A N 1
ATOM 2022 C CA . ALA A 1 258 ? -24.223 1.460 -1.816 1.00 95.75 258 ALA A CA 1
ATOM 2023 C C . ALA A 1 258 ? -23.613 0.472 -2.827 1.00 95.75 258 ALA A C 1
ATOM 2025 O O . ALA A 1 258 ? -23.309 0.879 -3.953 1.00 95.75 258 ALA A O 1
ATOM 2026 N N . GLY A 1 259 ? -23.459 -0.807 -2.467 1.00 93.62 259 GLY A N 1
ATOM 2027 C CA . GLY A 1 259 ? -22.924 -1.848 -3.346 1.00 93.62 259 GLY A CA 1
ATOM 2028 C C . GLY A 1 259 ? -21.439 -1.671 -3.669 1.00 93.62 259 GLY A C 1
ATOM 2029 O O . GLY A 1 259 ? -20.976 -2.166 -4.695 1.00 93.62 259 GLY A O 1
ATOM 2030 N N . LEU A 1 260 ? -20.700 -0.937 -2.828 1.00 92.44 260 LEU A N 1
ATOM 2031 C CA . LEU A 1 260 ? -19.252 -0.820 -2.954 1.00 92.44 260 LEU A CA 1
ATOM 2032 C C . LEU A 1 260 ? -18.561 -2.058 -2.363 1.00 92.44 260 LEU A C 1
ATOM 2034 O O . LEU A 1 260 ? -18.996 -2.572 -1.330 1.00 92.44 260 LEU A O 1
ATOM 2038 N N . PRO A 1 261 ? -17.465 -2.528 -2.974 1.00 95.00 261 PRO A N 1
ATOM 2039 C CA . PRO A 1 261 ? -16.636 -3.564 -2.380 1.00 95.00 261 PRO A CA 1
ATOM 2040 C C . PRO A 1 261 ? -15.990 -3.054 -1.089 1.00 95.00 261 PRO A C 1
ATOM 2042 O O . PRO A 1 261 ? -15.464 -1.939 -1.041 1.00 95.00 261 PRO A O 1
ATOM 2045 N N . VAL A 1 262 ? -16.019 -3.898 -0.057 1.00 96.94 262 VAL A N 1
ATOM 2046 C CA . VAL A 1 262 ? -15.362 -3.663 1.233 1.00 96.94 262 VAL A CA 1
ATOM 2047 C C . VAL A 1 262 ? -14.181 -4.617 1.346 1.00 96.94 262 VAL A C 1
ATOM 2049 O O . VAL A 1 262 ? -14.359 -5.832 1.259 1.00 96.94 262 VAL A O 1
ATOM 2052 N N . MET A 1 263 ? -12.976 -4.074 1.496 1.00 96.69 263 MET A N 1
ATOM 2053 C CA . MET A 1 263 ? -11.725 -4.837 1.480 1.00 96.69 263 MET A CA 1
ATOM 2054 C C . MET A 1 263 ? -10.808 -4.377 2.612 1.00 96.69 263 MET A C 1
ATOM 2056 O O . MET A 1 263 ? -10.817 -3.202 2.982 1.00 96.69 263 MET A O 1
ATOM 2060 N N . THR A 1 264 ? -9.970 -5.280 3.124 1.00 98.06 264 THR A N 1
ATOM 2061 C CA . THR A 1 264 ? -8.841 -4.868 3.971 1.00 98.06 264 THR A CA 1
ATOM 2062 C C . THR A 1 264 ? -7.852 -4.035 3.148 1.00 98.06 264 THR A C 1
ATOM 2064 O O . THR A 1 264 ? -7.874 -4.078 1.911 1.00 98.06 264 THR A O 1
ATOM 2067 N N . ASN A 1 265 ? -6.977 -3.280 3.808 1.00 97.44 265 ASN A N 1
ATOM 2068 C CA . ASN A 1 265 ? -6.047 -2.382 3.122 1.00 97.44 265 ASN A CA 1
ATOM 2069 C C . ASN A 1 265 ? -5.114 -3.117 2.147 1.00 97.44 265 ASN A C 1
ATOM 2071 O O . ASN A 1 265 ? -4.969 -2.710 0.993 1.00 97.44 265 ASN A O 1
ATOM 2075 N N . SER A 1 266 ? -4.523 -4.227 2.577 1.00 95.81 266 SER A N 1
ATOM 2076 C CA . SER A 1 266 ? -3.658 -5.070 1.751 1.00 95.81 266 SER A CA 1
ATOM 2077 C C . SER A 1 266 ? -4.428 -5.690 0.581 1.00 95.81 266 SER A C 1
ATOM 2079 O O . SER A 1 266 ? -3.962 -5.636 -0.554 1.00 95.81 266 SER A O 1
ATOM 2081 N N . ALA A 1 267 ? -5.651 -6.182 0.809 1.00 94.75 267 ALA A N 1
ATOM 2082 C CA . ALA A 1 267 ? -6.477 -6.739 -0.262 1.00 94.75 267 ALA A CA 1
ATOM 2083 C C . ALA A 1 267 ? -6.866 -5.682 -1.315 1.00 94.75 267 ALA A C 1
ATOM 2085 O O . ALA A 1 267 ? -6.878 -5.975 -2.513 1.00 94.75 267 ALA A O 1
ATOM 2086 N N . ALA A 1 268 ? -7.151 -4.446 -0.891 1.00 94.44 268 ALA A N 1
ATOM 2087 C CA . ALA A 1 268 ? -7.396 -3.331 -1.802 1.00 94.44 268 ALA A CA 1
ATOM 2088 C C . ALA A 1 268 ? -6.152 -3.017 -2.648 1.00 94.44 268 ALA A C 1
ATOM 2090 O O . ALA A 1 268 ? -6.258 -2.892 -3.872 1.00 94.44 268 ALA A O 1
ATOM 2091 N N . LEU A 1 269 ? -4.976 -2.952 -2.016 1.00 92.94 269 LEU A N 1
ATOM 2092 C CA . LEU A 1 269 ? -3.700 -2.697 -2.688 1.00 92.94 269 LEU A CA 1
ATOM 2093 C C . LEU A 1 269 ? -3.274 -3.804 -3.648 1.00 92.94 269 LEU A C 1
ATOM 2095 O O . LEU A 1 269 ? -2.602 -3.496 -4.627 1.00 92.94 269 LEU A O 1
ATOM 2099 N N . ASP A 1 270 ? -3.679 -5.050 -3.410 1.00 90.06 270 ASP A N 1
ATOM 2100 C CA . ASP A 1 270 ? -3.410 -6.185 -4.298 1.00 90.06 270 ASP A CA 1
ATOM 2101 C C . ASP A 1 270 ? -4.387 -6.254 -5.489 1.00 90.06 270 ASP A C 1
ATOM 2103 O O . ASP A 1 270 ? -4.113 -6.925 -6.482 1.00 90.06 270 ASP A O 1
ATOM 2107 N N . SER A 1 271 ? -5.490 -5.496 -5.459 1.00 88.62 271 SER A N 1
ATOM 2108 C CA . SER A 1 271 ? -6.536 -5.505 -6.498 1.00 88.62 271 SER A CA 1
ATOM 2109 C C . SER A 1 271 ? -6.235 -4.646 -7.744 1.00 88.62 271 SER A C 1
ATOM 2111 O O . SER A 1 271 ? -7.140 -4.312 -8.514 1.00 88.62 271 SER A O 1
ATOM 2113 N N . TRP A 1 272 ? -4.972 -4.267 -7.960 1.00 86.31 272 TRP A N 1
ATOM 2114 C CA . TRP A 1 272 ? -4.537 -3.376 -9.048 1.00 86.31 272 TRP A CA 1
ATOM 2115 C C . TRP A 1 272 ? -4.389 -4.064 -10.417 1.00 86.31 272 TRP A C 1
ATOM 2117 O O . TRP A 1 272 ? -4.429 -3.381 -11.447 1.00 86.31 272 TRP A O 1
ATOM 2127 N N . GLY A 1 273 ? -4.216 -5.390 -10.429 1.00 79.62 273 GLY A N 1
ATOM 2128 C CA . GLY A 1 273 ? -4.041 -6.221 -11.623 1.00 79.62 273 GLY A CA 1
ATOM 2129 C C . GLY A 1 273 ? -4.430 -7.677 -11.349 1.00 79.62 273 GLY A C 1
ATOM 2130 O O . GLY A 1 273 ? -4.292 -8.150 -10.224 1.00 79.62 273 GLY A O 1
ATOM 2131 N N . SER A 1 274 ? -4.928 -8.381 -12.367 1.00 74.50 274 SER A N 1
ATOM 2132 C CA . SER A 1 274 ? -5.504 -9.731 -12.231 1.00 74.50 274 SER A CA 1
ATOM 2133 C C . SER A 1 274 ? -4.651 -10.843 -12.850 1.00 74.50 274 SER A C 1
ATOM 2135 O O . SER A 1 274 ? -4.894 -12.020 -12.591 1.00 74.50 274 SER A O 1
ATOM 2137 N N . GLY A 1 275 ? -3.683 -10.494 -13.701 1.00 76.50 275 GLY A N 1
ATOM 2138 C CA . GLY A 1 275 ? -2.801 -11.448 -14.371 1.00 76.50 275 GLY A CA 1
ATOM 2139 C C . GLY A 1 275 ? -1.591 -11.867 -13.535 1.00 76.50 275 GLY A C 1
ATOM 2140 O O . GLY A 1 275 ? -1.184 -11.182 -12.598 1.00 76.50 275 GLY A O 1
ATOM 2141 N N . LYS A 1 276 ? -0.967 -12.984 -13.924 1.00 88.75 276 LYS A N 1
ATOM 2142 C CA . LYS A 1 276 ? 0.337 -13.405 -13.397 1.00 88.75 276 LYS A CA 1
ATOM 2143 C C . LYS A 1 276 ? 1.392 -12.332 -13.699 1.00 88.75 276 LYS A C 1
ATOM 2145 O O . LYS A 1 276 ? 1.387 -11.771 -14.793 1.00 88.75 276 LYS A O 1
ATOM 2150 N N . ASN A 1 277 ? 2.311 -12.091 -12.761 1.00 94.06 277 ASN A N 1
ATOM 2151 C CA . ASN A 1 277 ? 3.503 -11.296 -13.049 1.00 94.06 277 ASN A CA 1
ATOM 2152 C C . ASN A 1 277 ? 4.383 -12.022 -14.082 1.00 94.06 277 ASN A C 1
ATOM 2154 O O . ASN A 1 277 ? 4.795 -13.161 -13.849 1.00 94.06 277 ASN A O 1
ATOM 2158 N N . ILE A 1 278 ? 4.657 -11.369 -15.212 1.00 95.19 278 ILE A N 1
ATOM 2159 C CA . ILE A 1 278 ? 5.500 -11.906 -16.292 1.00 95.19 278 ILE A CA 1
ATOM 2160 C C . ILE A 1 278 ? 6.935 -11.358 -16.289 1.00 95.19 278 ILE A C 1
ATOM 2162 O O . ILE A 1 278 ? 7.738 -11.774 -17.118 1.00 95.19 278 ILE A O 1
ATOM 2166 N N . VAL A 1 279 ? 7.287 -10.476 -15.348 1.00 96.19 279 VAL A N 1
ATOM 2167 C CA . VAL A 1 279 ? 8.670 -10.016 -15.144 1.00 96.19 279 VAL A CA 1
ATOM 2168 C C . VAL A 1 279 ? 9.415 -11.024 -14.272 1.00 96.19 279 VAL A C 1
ATOM 2170 O O . VAL A 1 279 ? 9.025 -11.293 -13.134 1.00 96.19 279 VAL A O 1
ATOM 2173 N N . ALA A 1 280 ? 10.511 -11.572 -14.793 1.00 94.50 280 ALA A N 1
ATOM 2174 C CA . ALA A 1 280 ? 11.411 -12.415 -14.017 1.00 94.50 280 ALA A CA 1
ATOM 2175 C C . ALA A 1 280 ? 12.296 -11.560 -13.097 1.00 94.50 280 ALA A C 1
ATOM 2177 O O . ALA A 1 280 ? 12.785 -10.508 -13.497 1.00 94.50 280 ALA A O 1
ATOM 2178 N N . ASN A 1 281 ? 12.526 -12.038 -11.869 1.00 94.19 281 ASN A N 1
ATOM 2179 C CA . ASN A 1 281 ? 13.450 -11.421 -10.909 1.00 94.19 281 ASN A CA 1
ATOM 2180 C C . ASN A 1 281 ? 13.224 -9.908 -10.694 1.00 94.19 281 ASN A C 1
ATOM 2182 O O . ASN A 1 281 ? 14.176 -9.140 -10.589 1.00 94.19 281 ASN A O 1
ATOM 2186 N N . GLY A 1 282 ? 11.964 -9.465 -10.648 1.00 94.69 282 GLY A N 1
ATOM 2187 C CA . GLY A 1 282 ? 11.622 -8.049 -10.467 1.00 94.69 282 GLY A CA 1
ATOM 2188 C C . GLY A 1 282 ? 11.973 -7.464 -9.095 1.00 94.69 282 GLY A C 1
ATOM 2189 O O . GLY A 1 282 ? 11.976 -6.246 -8.954 1.00 94.69 282 GLY A O 1
ATOM 2190 N N . SER A 1 283 ? 12.269 -8.312 -8.104 1.00 93.38 283 SER A N 1
ATOM 2191 C CA . SER A 1 283 ? 12.804 -7.921 -6.791 1.00 93.38 283 SER A CA 1
ATOM 2192 C C . SER A 1 283 ? 14.331 -7.820 -6.752 1.00 93.38 283 SER A C 1
ATOM 2194 O O . SER A 1 283 ? 14.902 -7.454 -5.735 1.00 93.38 283 SER A O 1
ATOM 2196 N N . PHE A 1 284 ? 15.019 -8.211 -7.830 1.00 94.69 284 PHE A N 1
ATOM 2197 C CA . PHE A 1 284 ? 16.481 -8.170 -7.938 1.00 94.69 284 PHE A CA 1
ATOM 2198 C C . PHE A 1 284 ? 17.254 -9.023 -6.919 1.00 94.69 284 PHE A C 1
ATOM 2200 O O . PHE A 1 284 ? 18.465 -8.849 -6.762 1.00 94.69 284 PHE A O 1
ATOM 2207 N N . GLU A 1 285 ? 16.586 -9.966 -6.253 1.00 91.56 285 GLU A N 1
ATOM 2208 C CA . GLU A 1 285 ? 17.212 -10.790 -5.218 1.00 91.56 285 GLU A CA 1
ATOM 2209 C C . GLU A 1 285 ? 18.106 -11.895 -5.790 1.00 91.56 285 GLU A C 1
ATOM 2211 O O . GLU A 1 285 ? 19.137 -12.229 -5.200 1.00 91.56 285 GLU A O 1
ATOM 2216 N N . ASN A 1 286 ? 17.772 -12.417 -6.975 1.00 89.94 286 ASN A N 1
ATOM 2217 C CA . ASN A 1 286 ? 18.547 -13.475 -7.622 1.00 89.94 286 ASN A CA 1
ATOM 2218 C C . ASN A 1 286 ? 19.719 -12.917 -8.449 1.00 89.94 286 ASN A C 1
ATOM 2220 O O . ASN A 1 286 ? 19.618 -11.856 -9.077 1.00 89.94 286 ASN A O 1
ATOM 2224 N N . GLY A 1 287 ? 20.819 -13.670 -8.487 1.00 86.25 287 GLY A N 1
ATOM 2225 C CA . GLY A 1 287 ? 22.049 -13.345 -9.217 1.00 86.25 287 GLY A CA 1
ATOM 2226 C C . GLY A 1 287 ? 23.153 -12.758 -8.337 1.00 86.25 287 GLY A C 1
ATOM 2227 O O . GLY A 1 287 ? 22.979 -12.559 -7.134 1.00 86.25 287 GLY A O 1
ATOM 2228 N N . THR A 1 288 ? 24.312 -12.463 -8.923 1.00 81.75 288 THR A N 1
ATOM 2229 C CA . THR A 1 288 ? 25.480 -11.932 -8.199 1.00 81.75 288 THR A CA 1
ATOM 2230 C C . THR A 1 288 ? 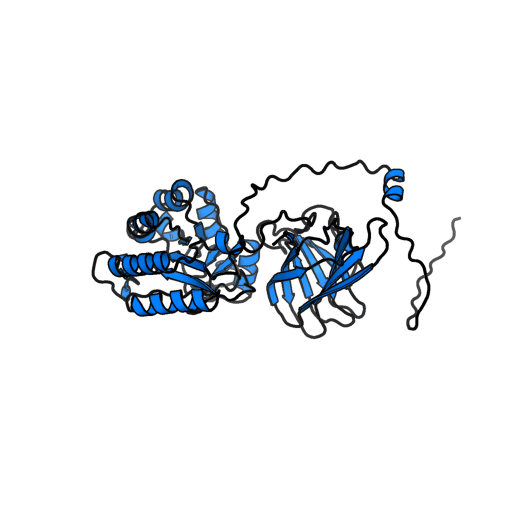25.620 -10.425 -8.361 1.00 81.75 288 THR A C 1
ATOM 2232 O O . THR A 1 288 ? 25.486 -9.886 -9.459 1.00 81.75 288 THR A O 1
ATOM 2235 N N . LEU A 1 289 ? 25.948 -9.726 -7.269 1.00 74.50 28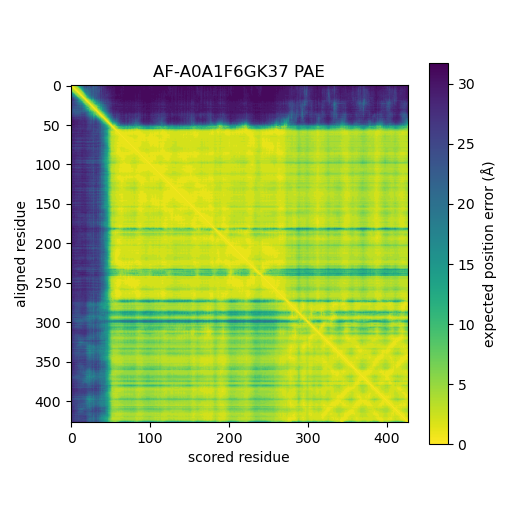9 LEU A N 1
ATOM 2236 C CA . LEU A 1 289 ? 26.281 -8.302 -7.335 1.00 74.50 289 LEU A CA 1
ATOM 2237 C C . LEU A 1 289 ? 27.455 -8.070 -8.305 1.00 74.50 289 LEU A C 1
ATOM 2239 O O . LEU A 1 289 ? 28.385 -8.879 -8.336 1.00 74.50 289 LEU A O 1
ATOM 2243 N N . PRO A 1 290 ? 27.459 -6.959 -9.063 1.00 81.44 290 PRO A N 1
ATOM 2244 C CA . PRO A 1 290 ? 26.469 -5.871 -9.076 1.00 81.44 290 PRO A CA 1
ATOM 2245 C C . PRO A 1 290 ? 25.300 -6.077 -10.068 1.00 81.44 290 PRO A C 1
ATOM 2247 O O . PRO A 1 290 ? 24.594 -5.121 -10.393 1.00 81.44 290 PRO A O 1
ATOM 2250 N N . ASN A 1 291 ? 25.111 -7.296 -10.581 1.00 82.31 291 ASN A N 1
ATOM 2251 C CA . ASN A 1 291 ? 24.061 -7.665 -11.535 1.00 82.31 291 ASN A CA 1
ATOM 2252 C C . ASN A 1 291 ? 22.853 -8.310 -10.837 1.00 82.31 291 ASN A C 1
ATOM 2254 O O . ASN A 1 291 ? 22.907 -8.667 -9.664 1.00 82.31 291 ASN A O 1
ATOM 2258 N N . ALA A 1 292 ? 21.771 -8.500 -11.582 1.00 84.69 292 ALA A N 1
ATOM 2259 C CA . ALA A 1 292 ? 20.673 -9.389 -11.224 1.00 84.69 292 ALA A CA 1
ATOM 2260 C C . ALA A 1 292 ? 20.400 -10.299 -12.421 1.00 84.69 292 ALA A C 1
ATOM 2262 O O . ALA A 1 292 ? 20.506 -9.858 -13.568 1.00 84.69 292 ALA A O 1
ATOM 2263 N N . ASP A 1 293 ? 20.059 -11.559 -12.165 1.00 89.81 293 ASP A N 1
ATOM 2264 C CA . ASP A 1 293 ? 19.714 -12.489 -13.242 1.00 89.81 293 ASP A CA 1
ATOM 2265 C C . ASP A 1 293 ? 18.518 -11.937 -14.030 1.00 89.81 293 ASP A C 1
ATOM 2267 O O . ASP A 1 293 ? 17.585 -11.409 -13.422 1.00 89.81 293 ASP A O 1
ATOM 2271 N N . PHE A 1 294 ? 18.531 -12.080 -15.360 1.00 91.38 294 PHE A N 1
ATOM 2272 C CA . PHE A 1 294 ? 17.492 -11.590 -16.286 1.00 91.38 294 PHE A CA 1
ATOM 2273 C C . PHE A 1 294 ? 17.393 -10.063 -16.457 1.00 91.38 294 PHE A C 1
ATOM 2275 O O . PHE A 1 294 ? 16.417 -9.585 -17.039 1.00 91.38 294 PHE A O 1
ATOM 2282 N N . TRP A 1 295 ? 18.403 -9.307 -16.014 1.00 94.19 295 TRP A N 1
ATOM 2283 C CA . TRP A 1 295 ? 18.465 -7.856 -16.197 1.00 94.19 295 TRP A CA 1
ATOM 2284 C C . TRP A 1 295 ? 19.766 -7.405 -16.868 1.00 94.19 295 TRP A C 1
ATOM 2286 O O . TRP A 1 295 ? 20.863 -7.831 -16.499 1.00 94.19 295 TRP A O 1
ATOM 2296 N N . LEU A 1 296 ? 19.640 -6.503 -17.840 1.00 91.88 296 LEU A N 1
ATOM 2297 C CA . LEU A 1 296 ? 20.726 -5.919 -18.623 1.00 91.88 296 LEU A CA 1
ATOM 2298 C C . LEU A 1 296 ? 20.992 -4.485 -18.155 1.00 91.88 296 LEU A C 1
ATOM 2300 O O . LEU A 1 296 ? 20.066 -3.731 -17.869 1.00 91.88 296 LEU A O 1
ATOM 2304 N N . ARG A 1 297 ? 22.263 -4.083 -18.059 1.00 90.50 297 ARG A N 1
ATOM 2305 C CA . ARG A 1 297 ? 22.671 -2.741 -17.603 1.00 90.50 297 ARG A CA 1
ATOM 2306 C C . ARG A 1 297 ? 23.433 -2.021 -18.705 1.00 90.50 297 ARG A C 1
ATOM 2308 O O . ARG A 1 297 ? 24.299 -2.623 -19.333 1.00 90.50 297 ARG A O 1
ATOM 2315 N N . SER A 1 298 ? 23.180 -0.725 -18.878 1.00 84.69 298 SER A N 1
ATOM 2316 C CA . SER A 1 298 ? 23.909 0.098 -19.852 1.00 84.69 298 SER A CA 1
ATOM 2317 C C . SER A 1 298 ? 25.377 0.317 -19.471 1.00 84.69 298 SER A C 1
ATOM 2319 O O . SER A 1 298 ? 26.229 0.452 -20.341 1.00 84.69 298 SER A O 1
ATOM 2321 N N . ASP A 1 299 ? 25.671 0.421 -18.169 1.00 78.38 299 ASP A N 1
ATOM 2322 C CA . ASP A 1 299 ? 27.008 0.692 -17.631 1.00 78.38 299 ASP A CA 1
ATOM 2323 C C . ASP A 1 299 ? 27.095 0.276 -16.155 1.00 78.38 299 ASP A C 1
ATOM 2325 O O . ASP A 1 299 ? 26.294 0.714 -15.326 1.00 78.38 299 ASP A O 1
ATOM 2329 N N . ALA A 1 300 ? 28.107 -0.527 -15.818 1.00 71.88 300 ALA A N 1
ATOM 2330 C CA . ALA A 1 300 ? 28.333 -1.023 -14.466 1.00 71.88 300 ALA A CA 1
ATOM 2331 C C . ALA A 1 300 ? 28.765 0.060 -13.459 1.00 71.88 300 ALA A C 1
ATOM 2333 O O . ALA A 1 300 ? 28.650 -0.155 -12.258 1.00 71.88 300 ALA A O 1
ATOM 2334 N N . SER A 1 301 ? 29.257 1.218 -13.904 1.00 75.00 301 SER A N 1
ATOM 2335 C CA . SER A 1 301 ? 29.661 2.299 -12.995 1.00 75.00 301 SER A CA 1
ATOM 2336 C C . SER A 1 301 ? 28.485 3.177 -12.542 1.00 75.00 301 SER A C 1
ATOM 2338 O O . SER A 1 301 ? 28.487 3.669 -11.414 1.00 75.00 301 SER A O 1
ATOM 2340 N N . GLY A 1 302 ? 27.457 3.339 -13.386 1.00 82.31 302 GLY A N 1
ATOM 2341 C CA . GLY A 1 302 ? 26.312 4.229 -13.135 1.00 82.31 302 GLY A CA 1
ATOM 2342 C C . GLY A 1 302 ? 25.001 3.531 -12.761 1.00 82.31 302 GLY A C 1
ATOM 2343 O O . GLY A 1 302 ? 24.105 4.183 -12.225 1.00 82.31 302 GLY A O 1
ATOM 2344 N N . VAL A 1 303 ? 24.895 2.225 -13.016 1.00 91.81 303 VAL A N 1
ATOM 2345 C CA . VAL A 1 303 ? 23.717 1.396 -12.723 1.00 91.81 303 VAL A CA 1
ATOM 2346 C C . VAL A 1 303 ? 24.181 0.179 -11.950 1.00 91.81 303 VAL A C 1
ATOM 2348 O O . VAL A 1 303 ? 24.981 -0.584 -12.475 1.00 91.81 303 VAL A O 1
ATOM 2351 N N . ASN A 1 304 ? 23.690 -0.049 -10.736 1.00 91.06 304 ASN A N 1
ATOM 2352 C CA . ASN A 1 304 ? 24.085 -1.206 -9.930 1.00 91.06 304 ASN A CA 1
ATOM 2353 C C . ASN A 1 304 ? 22.893 -1.801 -9.197 1.00 91.06 304 ASN A C 1
ATOM 2355 O O . ASN A 1 304 ? 22.080 -1.065 -8.652 1.00 91.06 304 ASN A O 1
ATOM 2359 N N . VAL A 1 305 ? 22.833 -3.128 -9.114 1.00 91.19 305 VAL A N 1
ATOM 2360 C CA . VAL A 1 305 ? 22.004 -3.790 -8.106 1.00 91.19 305 VAL A CA 1
ATOM 2361 C C . VAL A 1 305 ? 22.781 -3.717 -6.801 1.00 91.19 305 VAL A C 1
ATOM 2363 O O . VAL A 1 305 ? 23.864 -4.289 -6.700 1.00 91.19 305 VAL A O 1
ATOM 2366 N N . ALA A 1 306 ? 22.275 -2.956 -5.838 1.00 90.56 306 ALA A N 1
ATOM 2367 C CA . ALA A 1 306 ? 22.923 -2.701 -4.562 1.00 90.56 306 ALA A CA 1
ATOM 2368 C C . ALA A 1 306 ? 22.301 -3.561 -3.456 1.00 90.56 306 ALA A C 1
ATOM 2370 O O . ALA A 1 306 ? 21.097 -3.807 -3.456 1.00 90.56 306 ALA A O 1
ATOM 2371 N N . ALA A 1 307 ? 23.132 -4.004 -2.513 1.00 88.75 307 ALA A N 1
ATOM 2372 C CA . ALA A 1 307 ? 22.709 -4.718 -1.309 1.00 88.75 307 ALA A CA 1
ATOM 2373 C C . ALA A 1 307 ? 22.694 -3.786 -0.085 1.00 88.75 307 ALA A C 1
ATOM 2375 O O . ALA A 1 307 ? 23.012 -2.601 -0.188 1.00 88.75 307 ALA A O 1
ATOM 2376 N N . GLY A 1 308 ? 22.364 -4.333 1.087 1.00 84.88 308 GLY A N 1
ATOM 2377 C CA . GLY A 1 308 ? 22.382 -3.595 2.355 1.00 84.88 308 GLY A CA 1
ATOM 2378 C C . GLY A 1 308 ? 21.000 -3.143 2.818 1.00 84.88 308 GLY A C 1
ATOM 2379 O O . GLY A 1 308 ? 20.868 -2.073 3.410 1.00 84.88 308 GLY A O 1
ATOM 2380 N N . ASN A 1 309 ? 19.974 -3.957 2.554 1.00 84.94 309 ASN A N 1
ATOM 2381 C CA . ASN A 1 309 ? 18.597 -3.681 2.953 1.00 84.94 309 ASN A CA 1
ATOM 2382 C C . ASN A 1 309 ? 18.058 -2.378 2.321 1.00 84.94 309 ASN A C 1
ATOM 2384 O O . ASN A 1 309 ? 17.546 -1.490 3.014 1.00 84.94 309 ASN A O 1
ATOM 2388 N N . LEU A 1 310 ? 18.311 -2.200 1.020 1.00 84.06 310 LEU A N 1
ATOM 2389 C CA . LEU A 1 310 ? 17.936 -1.005 0.253 1.00 84.06 310 LEU A CA 1
ATOM 2390 C C . LEU A 1 310 ? 16.583 -1.138 -0.457 1.00 84.06 310 LEU A C 1
ATOM 2392 O O . LEU A 1 310 ? 15.988 -0.110 -0.789 1.00 84.06 310 LEU A O 1
ATOM 2396 N N . GLY A 1 311 ? 16.121 -2.371 -0.653 1.00 87.44 311 GLY A N 1
ATOM 2397 C CA . GLY A 1 311 ? 14.860 -2.695 -1.300 1.00 87.44 311 GLY A CA 1
ATOM 2398 C C . GLY A 1 311 ? 13.633 -2.480 -0.424 1.00 87.44 311 GLY A C 1
ATOM 2399 O O . GLY A 1 311 ? 13.682 -1.871 0.651 1.00 87.44 311 GLY A O 1
ATOM 2400 N N . VAL A 1 312 ? 12.514 -2.987 -0.921 1.00 92.25 312 VAL A N 1
ATOM 2401 C CA . VAL A 1 312 ? 11.176 -2.835 -0.359 1.00 92.25 312 VAL A CA 1
ATOM 2402 C C . VAL A 1 312 ? 10.634 -4.180 0.130 1.00 92.25 312 VAL A C 1
ATOM 2404 O O . VAL A 1 312 ? 10.964 -5.244 -0.391 1.00 92.25 312 VAL A O 1
ATOM 2407 N N . TYR A 1 313 ? 9.775 -4.160 1.148 1.00 92.44 313 TYR A N 1
ATOM 2408 C CA . TYR A 1 313 ? 9.046 -5.354 1.577 1.00 92.44 313 TYR A CA 1
ATOM 2409 C C . TYR A 1 313 ? 8.304 -6.008 0.385 1.00 92.44 313 TYR A C 1
ATOM 2411 O O . TYR A 1 313 ? 7.709 -5.289 -0.419 1.00 92.44 313 TYR A O 1
ATOM 2419 N N . PRO A 1 314 ? 8.255 -7.353 0.277 1.00 91.38 314 PRO A N 1
ATOM 2420 C CA . PRO A 1 314 ? 8.719 -8.350 1.249 1.00 91.38 314 PRO A CA 1
ATOM 2421 C C . PRO A 1 314 ? 10.183 -8.773 1.102 1.00 91.38 314 PRO A C 1
ATOM 2423 O O . PRO A 1 314 ? 10.666 -9.549 1.924 1.00 91.38 314 PRO A O 1
ATOM 2426 N N . THR A 1 315 ? 10.887 -8.279 0.088 1.00 89.75 315 THR A N 1
ATOM 2427 C CA . THR A 1 315 ? 12.267 -8.657 -0.238 1.00 89.75 315 THR A CA 1
ATOM 2428 C C . THR A 1 315 ? 13.153 -7.415 -0.240 1.00 89.75 315 THR A C 1
ATOM 2430 O O . THR A 1 315 ? 13.442 -6.872 -1.300 1.00 89.75 315 THR A O 1
ATOM 2433 N N . PRO A 1 316 ? 13.542 -6.906 0.940 1.00 89.06 316 PRO A N 1
ATOM 2434 C CA . PRO A 1 316 ? 14.185 -5.605 1.016 1.00 89.06 316 PRO A CA 1
ATOM 2435 C C . PRO A 1 316 ? 15.709 -5.670 0.855 1.00 89.06 316 PRO A C 1
ATOM 2437 O O . PRO A 1 316 ? 16.383 -4.651 1.006 1.00 89.06 316 PRO A O 1
ATOM 2440 N N . ALA A 1 317 ? 16.297 -6.842 0.598 1.00 90.38 317 ALA A N 1
ATOM 2441 C CA . ALA A 1 317 ? 17.741 -7.011 0.702 1.00 90.38 317 ALA A CA 1
ATOM 2442 C C . ALA A 1 317 ? 18.483 -6.277 -0.420 1.00 90.38 317 ALA A C 1
ATOM 2444 O O . ALA A 1 317 ? 19.566 -5.724 -0.162 1.00 90.38 317 ALA A O 1
ATOM 2445 N N . ARG A 1 318 ? 17.897 -6.223 -1.623 1.00 93.19 318 ARG A N 1
ATOM 2446 C CA . ARG A 1 318 ? 18.514 -5.638 -2.817 1.00 93.19 318 ARG A CA 1
ATOM 2447 C C . ARG A 1 318 ? 17.571 -4.702 -3.569 1.00 93.19 318 ARG A C 1
ATOM 2449 O O . ARG A 1 318 ? 16.365 -4.846 -3.520 1.00 93.19 318 ARG A O 1
ATOM 2456 N N . SER A 1 319 ? 18.144 -3.726 -4.269 1.00 94.88 319 SER A N 1
ATOM 2457 C CA . SER A 1 319 ? 17.414 -2.839 -5.186 1.00 94.88 319 SER A CA 1
ATOM 2458 C C . SER A 1 319 ? 18.361 -2.300 -6.254 1.00 94.88 319 SER A C 1
ATOM 2460 O O . SER A 1 319 ? 19.575 -2.214 -6.042 1.00 94.88 319 SER A O 1
ATOM 2462 N N . VAL A 1 320 ? 17.828 -1.944 -7.420 1.00 95.44 320 VAL A N 1
ATOM 2463 C CA . VAL A 1 320 ? 18.602 -1.236 -8.443 1.00 95.44 320 VAL A CA 1
ATOM 2464 C C . VAL A 1 320 ? 18.795 0.210 -8.024 1.00 95.44 320 VAL A C 1
ATOM 2466 O O . VAL A 1 320 ? 17.855 0.866 -7.598 1.00 95.44 320 VAL A O 1
ATOM 2469 N N . VAL A 1 321 ? 20.001 0.728 -8.236 1.00 95.12 321 VAL A N 1
ATOM 2470 C CA . VAL A 1 321 ? 20.352 2.137 -8.083 1.00 95.12 321 VAL A CA 1
ATOM 2471 C C . VAL A 1 321 ? 20.919 2.657 -9.400 1.00 95.12 321 VAL A C 1
ATOM 2473 O O . VAL A 1 321 ? 21.927 2.151 -9.898 1.00 95.12 321 VAL A O 1
ATOM 2476 N N . ILE A 1 322 ? 20.288 3.700 -9.933 1.00 95.50 322 ILE A N 1
ATOM 2477 C CA . ILE A 1 322 ? 20.734 4.480 -11.085 1.00 95.50 322 ILE A CA 1
ATOM 2478 C C . ILE A 1 322 ? 21.105 5.878 -10.592 1.00 95.50 322 ILE A C 1
ATOM 2480 O O . ILE A 1 322 ? 20.260 6.619 -10.088 1.00 95.50 322 ILE A O 1
ATOM 2484 N N . ASN A 1 323 ? 22.373 6.255 -10.745 1.00 94.06 323 ASN A N 1
ATOM 2485 C CA . ASN A 1 323 ? 22.813 7.621 -10.472 1.00 94.06 323 ASN A CA 1
ATOM 2486 C C . ASN A 1 323 ? 22.797 8.428 -11.770 1.00 94.06 323 ASN A C 1
ATOM 2488 O O . ASN A 1 323 ? 23.317 7.980 -12.793 1.00 94.06 323 ASN A O 1
ATOM 2492 N N . GLY A 1 324 ? 22.209 9.624 -11.724 1.00 93.00 324 GLY A N 1
ATOM 2493 C CA . GLY A 1 324 ? 22.261 10.558 -12.843 1.00 93.00 324 GLY A CA 1
ATOM 2494 C C . GLY A 1 324 ? 23.706 10.897 -13.239 1.00 93.00 324 GLY A C 1
ATOM 2495 O O . GLY A 1 324 ? 24.590 11.002 -12.384 1.00 93.00 324 GLY A O 1
ATOM 2496 N N . ALA A 1 325 ? 23.956 11.019 -14.542 1.00 94.00 325 ALA A N 1
ATOM 2497 C CA . ALA A 1 325 ? 25.292 11.179 -15.110 1.00 94.00 325 ALA A CA 1
ATOM 2498 C C . ALA A 1 325 ? 25.242 11.988 -16.420 1.00 94.00 325 ALA A C 1
ATOM 2500 O O . ALA A 1 325 ? 24.168 12.131 -17.001 1.00 94.00 325 ALA A O 1
ATOM 2501 N N . PRO A 1 326 ? 26.383 12.486 -16.945 1.00 94.69 326 PRO A N 1
ATOM 2502 C CA . PRO A 1 326 ? 26.415 13.192 -18.233 1.00 94.69 326 PRO A CA 1
ATOM 2503 C C . PRO A 1 326 ? 25.920 12.362 -19.425 1.00 94.69 326 PRO A C 1
ATOM 2505 O O . PRO A 1 326 ? 25.513 12.922 -20.431 1.00 94.69 326 PRO A O 1
ATOM 2508 N N . THR A 1 327 ? 25.954 11.033 -19.312 1.00 93.12 327 THR A N 1
ATOM 2509 C CA . THR A 1 327 ? 25.426 10.086 -20.304 1.00 93.12 327 THR A CA 1
ATOM 2510 C C . THR A 1 327 ? 24.221 9.351 -19.735 1.00 93.12 327 THR A C 1
ATOM 2512 O O . THR A 1 327 ? 24.159 9.134 -18.522 1.00 93.12 327 THR A O 1
ATOM 2515 N N . GLN A 1 328 ? 23.298 8.932 -20.604 1.00 94.31 328 GLN A N 1
ATOM 2516 C CA . GLN A 1 328 ? 22.139 8.131 -20.214 1.00 94.31 328 GLN A CA 1
ATOM 2517 C C . GLN A 1 328 ? 22.574 6.865 -19.465 1.00 94.31 328 GLN A C 1
ATOM 2519 O O . GLN A 1 328 ? 23.552 6.205 -19.836 1.00 94.31 328 GLN A O 1
ATOM 2524 N N . LYS A 1 329 ? 21.819 6.510 -18.425 1.00 95.31 329 LYS A N 1
ATOM 2525 C CA . LYS A 1 329 ? 21.988 5.267 -17.669 1.00 95.31 329 LYS A CA 1
ATOM 2526 C C . LYS A 1 329 ? 20.685 4.493 -17.666 1.00 95.31 329 LYS A C 1
ATOM 2528 O O . LYS A 1 329 ? 19.633 5.090 -17.467 1.00 95.31 329 LYS A O 1
ATOM 2533 N N . SER A 1 330 ? 20.744 3.183 -17.874 1.00 95.12 330 SER A N 1
ATOM 2534 C CA . SER A 1 330 ? 19.552 2.342 -17.878 1.00 95.12 330 SER A CA 1
ATOM 2535 C C . SER A 1 330 ? 19.800 0.936 -17.351 1.00 95.12 330 SER A C 1
ATOM 2537 O O . SER A 1 330 ? 20.893 0.374 -17.472 1.00 95.12 330 SER A O 1
ATOM 2539 N N . ILE A 1 331 ? 18.737 0.362 -16.800 1.00 96.12 331 ILE A N 1
ATOM 2540 C CA . ILE A 1 331 ? 18.581 -1.077 -16.636 1.00 96.12 331 ILE A CA 1
ATOM 2541 C C . ILE A 1 331 ? 17.371 -1.524 -17.453 1.00 96.12 331 ILE A C 1
ATOM 2543 O O . ILE A 1 331 ? 16.387 -0.784 -17.547 1.00 96.12 331 ILE A O 1
ATOM 2547 N N . SER A 1 332 ? 17.428 -2.717 -18.023 1.00 96.62 332 SER A N 1
ATOM 2548 C CA . SER A 1 332 ? 16.299 -3.320 -18.714 1.00 96.62 332 SER A CA 1
ATOM 2549 C C . SER A 1 332 ? 16.124 -4.786 -18.373 1.00 96.62 332 SER A C 1
ATOM 2551 O O . SER A 1 332 ? 17.052 -5.461 -17.925 1.00 96.62 332 SER A O 1
ATOM 2553 N N . THR A 1 333 ? 14.903 -5.271 -18.547 1.00 96.31 333 THR A N 1
ATOM 2554 C CA . THR A 1 333 ? 14.627 -6.708 -18.530 1.00 96.31 333 THR A CA 1
ATOM 2555 C C . THR A 1 333 ? 15.323 -7.374 -19.721 1.00 96.31 333 THR A C 1
ATOM 2557 O O . THR A 1 333 ? 15.681 -6.710 -20.684 1.00 96.31 333 THR A O 1
ATOM 2560 N N . VAL A 1 334 ? 15.472 -8.695 -19.718 1.00 92.12 334 VAL A N 1
ATOM 2561 C CA . VAL A 1 334 ? 15.540 -9.435 -20.995 1.00 92.12 334 VAL A CA 1
ATOM 2562 C C . VAL A 1 334 ? 14.187 -9.364 -21.717 1.00 92.12 334 VAL A C 1
ATOM 2564 O O . VAL A 1 334 ? 13.197 -8.899 -21.140 1.00 92.12 334 VAL A O 1
ATOM 2567 N N . GLU A 1 335 ? 14.110 -9.825 -22.964 1.00 92.38 335 GLU A N 1
ATOM 2568 C CA . GLU A 1 335 ? 12.862 -9.830 -23.724 1.00 92.38 335 GLU A CA 1
ATOM 2569 C C . GLU A 1 335 ? 11.774 -10.677 -23.038 1.00 92.38 335 GLU A C 1
ATOM 2571 O O . GLU A 1 335 ? 11.931 -11.873 -22.782 1.00 92.38 335 GLU A O 1
ATOM 2576 N N . ILE A 1 336 ? 10.629 -10.050 -22.770 1.00 96.75 336 ILE A N 1
ATOM 2577 C CA . ILE A 1 336 ? 9.463 -10.648 -22.121 1.00 96.75 336 ILE A CA 1
ATOM 2578 C C . ILE A 1 336 ? 8.438 -11.024 -23.194 1.00 96.75 336 ILE A C 1
ATOM 2580 O O . ILE A 1 336 ? 8.005 -10.142 -23.939 1.00 96.75 336 ILE A O 1
ATOM 2584 N N . PRO A 1 337 ? 7.982 -12.287 -23.266 1.00 97.19 337 PRO A N 1
ATOM 2585 C CA . PRO A 1 337 ? 6.872 -12.665 -24.134 1.00 97.19 337 PRO A CA 1
ATOM 2586 C C . PRO A 1 337 ? 5.586 -11.917 -23.760 1.00 97.19 337 PRO A C 1
ATOM 2588 O O . PRO A 1 337 ? 5.164 -11.923 -22.601 1.00 97.19 337 PRO A O 1
ATOM 2591 N N . ILE A 1 338 ? 4.928 -11.320 -24.750 1.00 97.00 338 ILE A N 1
ATOM 2592 C CA . ILE A 1 338 ? 3.693 -10.543 -24.585 1.00 97.00 338 ILE A CA 1
ATOM 2593 C C . ILE A 1 338 ? 2.661 -10.917 -25.651 1.00 97.00 338 ILE A C 1
ATOM 2595 O O . ILE A 1 338 ? 2.984 -11.458 -26.705 1.00 97.00 338 ILE A O 1
ATOM 2599 N N . ASN A 1 339 ? 1.391 -10.630 -25.371 1.00 95.81 339 ASN A N 1
ATOM 2600 C CA . ASN A 1 339 ? 0.283 -10.866 -26.286 1.00 95.81 339 ASN A CA 1
ATOM 2601 C C . ASN A 1 339 ? -0.331 -9.523 -26.726 1.00 95.81 339 ASN A C 1
ATOM 2603 O O . ASN A 1 339 ? -0.893 -8.814 -25.886 1.00 95.81 339 ASN A O 1
ATOM 2607 N N . PRO A 1 340 ? -0.307 -9.185 -28.027 1.00 96.00 340 PRO A N 1
ATOM 2608 C CA . PRO A 1 340 ? -0.805 -7.902 -28.526 1.00 96.00 340 PRO A CA 1
ATOM 2609 C C . PRO A 1 340 ? -2.331 -7.746 -28.439 1.00 96.00 340 PRO A C 1
ATOM 2611 O O . PRO A 1 340 ? -2.856 -6.638 -28.541 1.00 96.00 340 PRO A O 1
ATOM 2614 N N . ALA A 1 341 ? -3.068 -8.835 -28.196 1.00 95.81 341 ALA A N 1
ATOM 2615 C CA . ALA A 1 341 ? -4.502 -8.788 -27.918 1.00 95.81 341 ALA A CA 1
ATOM 2616 C C . ALA A 1 341 ? -4.827 -8.404 -26.460 1.00 95.81 341 ALA A C 1
ATOM 2618 O O . ALA A 1 341 ? -5.996 -8.190 -26.129 1.00 95.81 341 ALA A O 1
ATOM 2619 N N . LYS A 1 342 ? -3.824 -8.339 -25.576 1.00 94.81 342 LYS A N 1
ATOM 2620 C CA . LYS A 1 342 ? -3.988 -8.064 -24.143 1.00 94.81 342 LYS A CA 1
ATOM 2621 C C . LYS A 1 342 ? -3.568 -6.640 -23.784 1.00 94.81 342 LYS A C 1
ATOM 2623 O O . LYS A 1 342 ? -2.938 -5.930 -24.564 1.00 94.81 342 LYS A O 1
ATOM 2628 N N . LYS A 1 343 ? -3.951 -6.213 -22.581 1.00 93.69 343 LYS A N 1
ATOM 2629 C CA . LYS A 1 343 ? -3.457 -4.991 -21.939 1.00 93.69 343 LYS A CA 1
ATOM 2630 C C . LYS A 1 343 ? -2.692 -5.381 -20.690 1.00 93.69 343 LYS A C 1
ATOM 2632 O O . LYS A 1 343 ? -3.109 -6.288 -19.975 1.00 93.69 343 LYS A O 1
ATOM 2637 N N . TYR A 1 344 ? -1.608 -4.673 -20.428 1.00 94.44 344 TYR A N 1
ATOM 2638 C CA . TYR A 1 344 ? -0.742 -4.916 -19.291 1.00 94.44 344 TYR A CA 1
ATOM 2639 C C . TYR A 1 344 ? -0.610 -3.663 -18.443 1.00 94.44 344 TYR A C 1
ATOM 2641 O O . TYR A 1 344 ? -0.673 -2.545 -18.943 1.00 94.44 344 TYR A O 1
ATOM 2649 N N . ARG A 1 345 ? -0.392 -3.853 -17.152 1.00 93.94 345 ARG A N 1
ATOM 2650 C CA . ARG A 1 345 ? -0.050 -2.797 -16.216 1.00 93.94 345 ARG A CA 1
ATOM 2651 C C . ARG A 1 345 ? 1.282 -3.134 -15.581 1.00 93.94 345 ARG A C 1
ATOM 2653 O O . ARG A 1 345 ? 1.445 -4.211 -15.007 1.00 93.94 345 ARG A O 1
ATOM 2660 N N . LEU A 1 346 ? 2.217 -2.207 -15.714 1.00 95.50 346 LEU A N 1
ATOM 2661 C CA . LEU A 1 346 ? 3.490 -2.217 -15.019 1.00 95.50 346 LEU A CA 1
ATOM 2662 C C . LEU A 1 346 ? 3.289 -1.604 -13.634 1.00 95.50 346 LEU A C 1
ATOM 2664 O O . LEU A 1 346 ? 2.711 -0.522 -13.525 1.00 95.50 346 LEU A O 1
ATOM 2668 N N . LYS A 1 347 ? 3.793 -2.268 -12.598 1.00 95.19 347 LYS A N 1
ATOM 2669 C CA . LYS A 1 347 ? 3.972 -1.722 -11.252 1.00 95.19 347 LYS A CA 1
ATOM 2670 C C . LYS A 1 347 ? 5.449 -1.807 -10.887 1.00 95.19 347 LYS A C 1
ATOM 2672 O O . LYS A 1 347 ? 6.088 -2.815 -11.160 1.00 95.19 347 LYS A O 1
ATOM 2677 N N . SER A 1 348 ? 5.989 -0.769 -10.264 1.00 95.56 348 SER A N 1
ATOM 2678 C CA . SER A 1 348 ? 7.323 -0.821 -9.658 1.00 95.56 348 SER A CA 1
ATOM 2679 C C . SER A 1 348 ? 7.433 0.181 -8.516 1.00 95.56 348 SER A C 1
ATOM 2681 O O . SER A 1 348 ? 6.813 1.244 -8.559 1.00 95.56 348 SER A O 1
ATOM 2683 N N . PHE A 1 349 ? 8.194 -0.165 -7.481 1.00 95.94 349 PHE A N 1
ATOM 2684 C CA . PHE A 1 349 ? 8.554 0.745 -6.404 1.00 95.94 349 PHE A CA 1
ATOM 2685 C C . PHE A 1 349 ? 9.683 1.676 -6.836 1.00 95.94 349 PHE A C 1
ATOM 2687 O O . PHE A 1 349 ? 10.733 1.208 -7.273 1.00 95.94 349 PHE A O 1
ATOM 2694 N N . TYR A 1 350 ? 9.474 2.982 -6.666 1.00 95.44 350 TYR A N 1
ATOM 2695 C CA . TYR A 1 350 ? 10.441 4.032 -6.963 1.00 95.44 350 TYR A CA 1
ATOM 2696 C C . TYR A 1 350 ? 10.866 4.765 -5.697 1.00 95.44 350 TYR A C 1
ATOM 2698 O O . TYR A 1 350 ? 10.028 5.169 -4.883 1.00 95.44 350 TYR A O 1
ATOM 2706 N N . ARG A 1 351 ? 12.165 5.054 -5.613 1.00 95.44 351 ARG A N 1
ATOM 2707 C CA . ARG A 1 351 ? 12.710 6.098 -4.742 1.00 95.44 351 ARG A CA 1
ATOM 2708 C C . ARG A 1 351 ? 13.572 7.041 -5.575 1.00 95.44 351 ARG A C 1
ATOM 2710 O O . ARG A 1 351 ? 14.658 6.673 -6.008 1.00 95.44 351 ARG A O 1
ATOM 2717 N N . VAL A 1 352 ? 13.090 8.261 -5.801 1.00 95.75 352 VAL A N 1
ATOM 2718 C CA . VAL A 1 352 ? 13.879 9.350 -6.394 1.00 95.75 352 VAL A CA 1
ATOM 2719 C C . VAL A 1 352 ? 14.285 10.286 -5.271 1.00 95.75 352 VAL A C 1
ATOM 2721 O O . VAL A 1 352 ? 13.430 10.817 -4.563 1.00 95.75 352 VAL A O 1
ATOM 2724 N N . SER A 1 353 ? 15.589 10.466 -5.099 1.00 94.81 353 SER A N 1
ATOM 2725 C CA . SER A 1 353 ? 16.167 11.278 -4.031 1.00 94.81 353 SER A CA 1
ATOM 2726 C C . SER A 1 353 ? 17.242 12.213 -4.571 1.00 94.81 353 SER A C 1
ATOM 2728 O O . SER A 1 353 ? 17.831 11.965 -5.629 1.00 94.81 353 SER A O 1
ATOM 2730 N N . ASN A 1 354 ? 17.496 13.302 -3.839 1.00 95.00 354 ASN A N 1
ATOM 2731 C CA . ASN A 1 354 ? 18.451 14.347 -4.217 1.00 95.00 354 ASN A CA 1
ATOM 2732 C C . ASN A 1 354 ? 18.208 14.893 -5.634 1.00 95.00 354 ASN A C 1
ATOM 2734 O O . ASN A 1 354 ? 19.158 15.166 -6.369 1.00 95.00 354 ASN A O 1
ATOM 2738 N N . TYR A 1 355 ? 16.938 15.004 -6.037 1.00 96.56 355 TYR A N 1
ATOM 2739 C CA . TYR A 1 355 ? 16.577 15.544 -7.339 1.00 96.56 355 TYR A CA 1
ATOM 2740 C C . TYR A 1 355 ? 16.999 17.013 -7.463 1.00 96.56 355 TYR A C 1
ATOM 2742 O O . TYR A 1 355 ? 16.630 17.846 -6.635 1.00 96.56 355 TYR A O 1
ATOM 2750 N N . LEU A 1 356 ? 17.732 17.328 -8.532 1.00 97.25 356 LEU A N 1
ATOM 2751 C CA . LEU A 1 356 ? 18.133 18.687 -8.901 1.00 97.25 356 LEU A CA 1
ATOM 2752 C C . LEU A 1 356 ? 17.823 19.021 -10.370 1.00 97.25 356 LEU A C 1
ATOM 2754 O O . LEU A 1 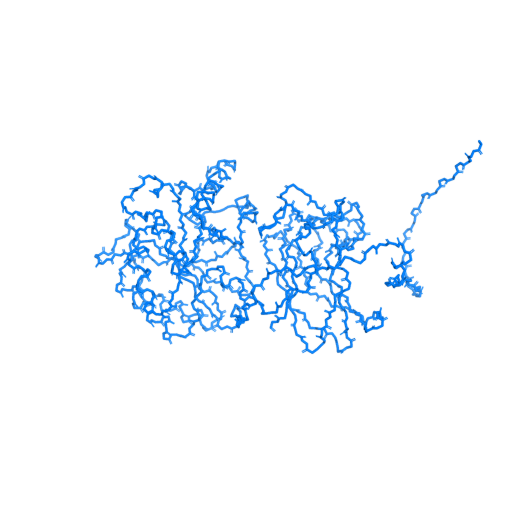356 ? 17.536 20.176 -10.673 1.00 97.25 356 LEU A O 1
ATOM 2758 N N . ALA A 1 357 ? 17.918 18.050 -11.288 1.00 96.50 357 ALA A N 1
ATOM 2759 C CA . ALA A 1 357 ? 17.665 18.244 -12.721 1.00 96.50 357 ALA A CA 1
ATOM 2760 C C . ALA A 1 357 ? 17.462 16.911 -13.466 1.00 96.50 357 ALA A C 1
ATOM 2762 O O . ALA A 1 357 ? 17.926 15.863 -13.006 1.00 96.50 357 ALA A O 1
ATOM 2763 N N . GLY A 1 358 ? 16.859 16.978 -14.658 1.00 94.62 358 GLY A N 1
ATOM 2764 C CA . GLY A 1 358 ? 16.625 15.841 -15.557 1.00 94.62 358 GLY A CA 1
ATOM 2765 C C . GLY A 1 358 ? 15.371 15.050 -15.196 1.00 94.62 358 GLY A C 1
ATOM 2766 O O . GLY A 1 358 ? 14.445 15.582 -14.588 1.00 94.62 358 GLY A O 1
ATOM 2767 N N . ASP A 1 359 ? 15.341 13.774 -15.560 1.00 93.50 359 ASP A N 1
ATOM 2768 C CA . ASP A 1 359 ? 14.223 12.883 -15.265 1.00 93.50 359 ASP A CA 1
ATOM 2769 C C . ASP A 1 359 ? 14.665 11.416 -15.146 1.00 93.50 359 ASP A C 1
ATOM 2771 O O . ASP A 1 359 ? 15.730 11.014 -15.625 1.00 93.50 359 ASP A O 1
ATOM 2775 N N . SER A 1 360 ? 13.818 10.625 -14.493 1.00 93.88 360 SER A N 1
ATOM 2776 C CA . SER A 1 360 ? 13.807 9.165 -14.590 1.00 93.88 360 SER A CA 1
ATOM 2777 C C . SER A 1 360 ? 12.613 8.734 -15.433 1.00 93.88 360 SER A C 1
ATOM 2779 O O . SER A 1 360 ? 11.526 9.279 -15.266 1.00 93.88 360 SER A O 1
ATOM 2781 N N . THR A 1 361 ? 12.795 7.775 -16.333 1.00 94.31 361 THR A N 1
ATOM 2782 C CA . THR A 1 361 ? 11.809 7.410 -17.355 1.00 94.31 361 THR A CA 1
ATOM 2783 C C . THR A 1 361 ? 11.652 5.895 -17.466 1.00 94.31 361 THR A C 1
ATOM 2785 O O . THR A 1 361 ? 12.598 5.137 -17.243 1.00 94.31 361 THR A O 1
ATOM 2788 N N . VAL A 1 362 ? 10.440 5.469 -17.835 1.00 97.38 362 VAL A N 1
ATOM 2789 C CA . VAL A 1 362 ? 10.124 4.113 -18.288 1.00 97.38 362 VAL A CA 1
ATOM 2790 C C . VAL A 1 362 ? 9.855 4.109 -19.781 1.00 97.38 362 VAL A C 1
ATOM 2792 O O . VAL A 1 362 ? 8.975 4.824 -20.272 1.00 97.38 362 VAL A O 1
ATOM 2795 N N . TRP A 1 363 ? 10.569 3.242 -20.483 1.00 97.38 363 TRP A N 1
ATOM 2796 C CA . TRP A 1 363 ? 10.394 2.997 -21.906 1.00 97.38 363 TRP A CA 1
ATOM 2797 C C . TRP A 1 363 ? 10.188 1.505 -22.152 1.00 97.38 363 TRP A C 1
ATOM 2799 O O . TRP A 1 363 ? 10.817 0.682 -21.495 1.00 97.38 363 TRP A O 1
ATOM 2809 N N . VAL A 1 364 ? 9.322 1.144 -23.094 1.00 98.31 364 VAL A N 1
ATOM 2810 C CA . VAL A 1 364 ? 9.140 -0.247 -23.523 1.00 98.31 364 VAL A CA 1
ATOM 2811 C C . VAL A 1 364 ? 9.516 -0.373 -24.986 1.00 98.31 364 VAL A C 1
ATOM 2813 O O . VAL A 1 364 ? 8.863 0.223 -25.835 1.00 98.31 364 VAL A O 1
ATOM 2816 N N . SER A 1 365 ? 10.544 -1.159 -25.280 1.00 98.38 365 SER A N 1
ATOM 2817 C CA . SER A 1 365 ? 10.904 -1.546 -26.646 1.00 98.38 365 SER A CA 1
ATOM 2818 C C . SER A 1 365 ? 10.125 -2.790 -27.056 1.00 98.38 365 SER A C 1
ATOM 2820 O O . SER A 1 365 ? 9.955 -3.700 -26.250 1.00 98.38 365 SER A O 1
ATOM 2822 N N . GLU A 1 366 ? 9.661 -2.848 -28.301 1.00 98.50 366 GLU A N 1
ATOM 2823 C CA . GLU A 1 366 ? 8.851 -3.946 -28.829 1.00 98.50 366 GLU A CA 1
ATOM 2824 C C . GLU A 1 366 ? 9.560 -4.669 -29.968 1.00 98.50 366 GLU A C 1
ATOM 2826 O O . GLU A 1 366 ? 10.204 -4.052 -30.820 1.00 98.50 366 GLU A O 1
ATOM 2831 N N . PHE A 1 367 ? 9.382 -5.986 -30.018 1.00 98.44 367 PHE A N 1
ATOM 2832 C CA . PHE A 1 367 ? 9.976 -6.843 -31.035 1.00 98.44 367 PHE A CA 1
ATOM 2833 C C . PHE A 1 367 ? 8.941 -7.828 -31.576 1.00 98.44 367 PHE A C 1
ATOM 2835 O O . PHE A 1 367 ? 8.039 -8.264 -30.856 1.00 98.44 367 PHE A O 1
ATOM 2842 N N . ASN A 1 368 ? 9.059 -8.195 -32.852 1.00 97.88 368 ASN A N 1
ATOM 2843 C CA . ASN A 1 368 ? 8.228 -9.250 -33.437 1.00 97.88 368 ASN A CA 1
ATOM 2844 C C . ASN A 1 368 ? 8.728 -10.655 -33.052 1.00 97.88 368 ASN A C 1
ATOM 2846 O O . ASN A 1 368 ? 9.733 -10.812 -32.363 1.00 97.88 368 ASN A O 1
ATOM 2850 N N . ALA A 1 369 ? 8.043 -11.695 -33.537 1.00 97.00 369 ALA A N 1
ATOM 2851 C CA . ALA A 1 369 ? 8.388 -13.095 -33.261 1.00 97.00 369 ALA A CA 1
ATOM 2852 C C . ALA A 1 369 ? 9.792 -13.516 -33.749 1.00 97.00 369 ALA A C 1
ATOM 2854 O O . ALA A 1 369 ? 10.321 -14.521 -33.288 1.00 97.00 369 ALA A O 1
ATOM 2855 N N . ASN A 1 370 ? 10.397 -12.744 -34.658 1.00 96.94 370 ASN A N 1
ATOM 2856 C CA . ASN A 1 370 ? 11.752 -12.953 -35.167 1.00 96.94 370 ASN A CA 1
ATOM 2857 C C . ASN A 1 370 ? 12.781 -12.042 -34.471 1.00 96.94 370 ASN A C 1
ATOM 2859 O O . ASN A 1 370 ? 13.868 -11.840 -35.009 1.00 96.94 370 ASN A O 1
ATOM 2863 N N . TYR A 1 371 ? 12.431 -11.452 -33.320 1.00 95.25 371 TYR A N 1
ATOM 2864 C CA . TYR A 1 371 ? 13.265 -10.514 -32.556 1.00 95.25 371 TYR A CA 1
ATOM 2865 C C . TYR A 1 371 ? 13.676 -9.251 -33.333 1.00 95.25 371 TYR A C 1
ATOM 2867 O O . TYR A 1 371 ? 14.658 -8.589 -33.003 1.00 95.25 371 TYR A O 1
ATOM 2875 N N . GLN A 1 372 ? 12.925 -8.876 -34.372 1.00 97.62 372 GLN A N 1
ATOM 2876 C CA . GLN A 1 372 ? 13.159 -7.618 -35.078 1.00 97.62 372 GLN A CA 1
ATOM 2877 C C . GLN A 1 372 ? 12.477 -6.480 -34.323 1.00 97.62 372 GLN A C 1
ATOM 2879 O O . GLN A 1 372 ? 11.289 -6.574 -34.008 1.00 97.62 372 GLN A O 1
ATOM 2884 N N . TYR A 1 373 ? 13.224 -5.406 -34.067 1.00 97.44 373 TYR A N 1
ATOM 2885 C CA . TYR A 1 373 ? 12.728 -4.217 -33.378 1.00 97.44 373 TYR A CA 1
ATOM 2886 C C . TYR A 1 373 ? 11.606 -3.536 -34.170 1.00 97.44 373 TYR A C 1
ATOM 2888 O O . TYR A 1 373 ? 11.741 -3.278 -35.367 1.00 97.44 373 TYR A O 1
ATOM 2896 N N . LEU A 1 374 ? 10.503 -3.239 -33.487 1.00 97.44 374 LEU A N 1
ATOM 2897 C CA . LEU A 1 374 ? 9.295 -2.633 -34.051 1.00 97.44 374 LEU A CA 1
ATOM 2898 C C . LEU A 1 374 ? 9.104 -1.169 -33.641 1.00 97.44 374 LEU A C 1
ATOM 2900 O O . LEU A 1 374 ? 8.187 -0.516 -34.137 1.00 97.44 374 LEU A O 1
ATOM 2904 N N . GLY A 1 375 ? 9.948 -0.651 -32.749 1.00 95.94 375 GLY A N 1
ATOM 2905 C CA . GLY A 1 375 ? 9.743 0.633 -32.084 1.00 95.94 375 GLY A CA 1
ATOM 2906 C C . GLY A 1 375 ? 9.519 0.452 -30.586 1.00 95.94 375 GLY A C 1
ATOM 2907 O O . GLY A 1 375 ? 9.747 -0.621 -30.034 1.00 95.94 375 GLY A O 1
ATOM 2908 N N . GLY A 1 376 ? 9.071 1.508 -29.917 1.00 94.38 376 GLY A N 1
ATOM 2909 C CA . GLY A 1 376 ? 8.791 1.448 -28.491 1.00 94.38 376 GLY A CA 1
ATOM 2910 C C . GLY A 1 376 ? 7.833 2.532 -28.026 1.00 94.38 376 GLY A C 1
ATOM 2911 O O . GLY A 1 376 ? 7.408 3.389 -28.803 1.00 94.38 376 GLY A O 1
ATOM 2912 N N . GLN A 1 377 ? 7.472 2.459 -26.751 1.00 97.25 377 GLN A N 1
ATOM 2913 C CA . GLN A 1 377 ? 6.479 3.307 -26.113 1.00 97.25 377 GLN A CA 1
ATOM 2914 C C . GLN A 1 377 ? 7.066 3.940 -24.852 1.00 97.25 377 GLN A C 1
ATOM 2916 O O . GLN A 1 377 ? 7.576 3.245 -23.971 1.00 97.25 377 GLN A O 1
ATOM 2921 N N . TRP A 1 378 ? 6.949 5.263 -24.736 1.00 96.56 378 TRP A N 1
ATOM 2922 C CA . TRP A 1 378 ? 7.221 5.962 -23.484 1.00 96.56 378 TRP A CA 1
ATOM 2923 C C . TRP A 1 378 ? 6.022 5.805 -22.556 1.00 96.56 378 TRP A C 1
ATOM 2925 O O . TRP A 1 378 ? 4.909 6.193 -22.914 1.00 96.56 378 TRP A O 1
ATOM 2935 N N . LEU A 1 379 ? 6.243 5.236 -21.372 1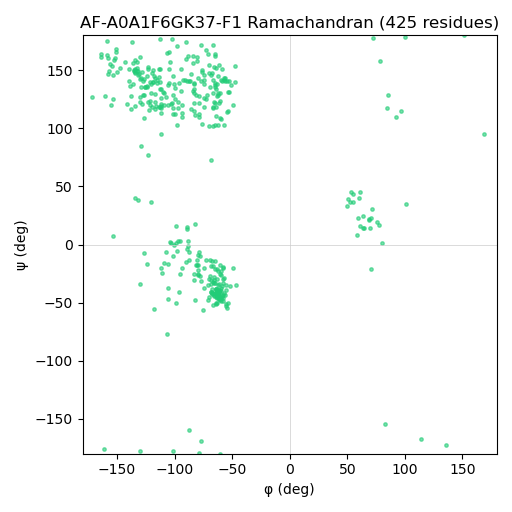.00 94.19 379 LEU A N 1
ATOM 2936 C CA . LEU A 1 379 ? 5.169 5.003 -20.406 1.00 94.19 379 LEU A CA 1
ATOM 2937 C C . LEU A 1 379 ? 5.049 6.125 -19.372 1.00 94.19 379 LEU A C 1
ATOM 2939 O O . LEU A 1 379 ? 3.975 6.335 -18.810 1.00 94.19 379 LEU A O 1
ATOM 2943 N N . GLY A 1 380 ? 6.134 6.851 -19.108 1.00 92.94 380 GLY A N 1
ATOM 2944 C CA . GLY A 1 380 ? 6.128 7.964 -18.169 1.00 92.94 380 GLY A CA 1
ATOM 2945 C C . GLY A 1 380 ? 7.478 8.196 -17.509 1.00 92.94 380 GLY A C 1
ATOM 2946 O O . GLY A 1 380 ? 8.435 7.457 -17.731 1.00 92.94 380 GLY A O 1
ATOM 2947 N N . GLY A 1 381 ? 7.531 9.205 -16.641 1.00 90.25 381 GLY A N 1
ATOM 2948 C CA . GLY A 1 381 ? 8.728 9.532 -15.881 1.00 90.25 381 GLY A CA 1
ATOM 2949 C C . GLY A 1 381 ? 8.474 10.396 -14.647 1.00 90.25 381 GLY A C 1
ATOM 2950 O O . GLY A 1 381 ? 7.327 10.678 -14.284 1.00 90.25 381 GLY A O 1
ATOM 2951 N N . LEU A 1 382 ? 9.564 10.781 -13.990 1.00 92.00 382 LEU A N 1
ATOM 2952 C CA . LEU A 1 382 ? 9.616 11.597 -12.782 1.00 92.00 382 LEU A CA 1
ATOM 2953 C C . LEU A 1 382 ? 10.743 12.621 -12.861 1.00 92.00 382 LEU A C 1
ATOM 2955 O O . LEU A 1 382 ? 11.876 12.279 -13.188 1.00 92.00 382 LEU A O 1
ATOM 2959 N N . ASN A 1 383 ? 10.437 13.845 -12.448 1.00 94.38 383 ASN A N 1
ATOM 2960 C CA . ASN A 1 383 ? 11.360 14.975 -12.353 1.00 94.38 383 ASN A CA 1
ATOM 2961 C C . ASN A 1 383 ? 11.230 15.687 -10.989 1.00 94.38 383 ASN A C 1
ATOM 2963 O O . ASN A 1 383 ? 11.236 16.912 -10.903 1.00 94.38 383 ASN A O 1
ATOM 2967 N N . TYR A 1 384 ? 11.034 14.906 -9.923 1.00 95.06 384 TYR A N 1
ATOM 2968 C CA . TYR A 1 384 ? 10.923 15.367 -8.537 1.00 95.06 384 TYR A CA 1
ATOM 2969 C C . TYR A 1 384 ? 11.227 14.214 -7.564 1.00 95.06 384 TYR A C 1
ATOM 2971 O O . TYR A 1 384 ? 11.206 13.046 -7.961 1.00 95.06 384 TYR A O 1
ATOM 2979 N N . ASN A 1 385 ? 11.508 14.529 -6.292 1.00 95.31 385 ASN A N 1
ATOM 2980 C CA . ASN A 1 385 ? 11.698 13.511 -5.252 1.00 95.31 385 ASN A CA 1
ATOM 2981 C C . ASN A 1 385 ? 10.405 12.718 -5.031 1.00 95.31 385 ASN A C 1
ATOM 2983 O O . ASN A 1 385 ? 9.327 13.296 -4.905 1.00 95.31 385 ASN A O 1
ATOM 2987 N N . PHE A 1 386 ? 10.507 11.397 -4.954 1.00 95.00 386 PHE A N 1
ATOM 2988 C CA . PHE A 1 386 ? 9.347 10.519 -4.858 1.00 95.00 386 PHE A CA 1
ATOM 2989 C C . PHE A 1 386 ? 9.689 9.254 -4.081 1.00 95.00 386 PHE A C 1
ATOM 2991 O O . PHE A 1 386 ? 10.809 8.755 -4.173 1.00 95.00 386 PHE A O 1
ATOM 2998 N N . LEU A 1 387 ? 8.704 8.712 -3.367 1.00 94.81 387 LEU A N 1
ATOM 2999 C CA . LEU A 1 387 ? 8.809 7.452 -2.645 1.00 94.81 387 LEU A CA 1
ATOM 3000 C C . LEU A 1 387 ? 7.497 6.681 -2.776 1.00 94.81 387 LEU A C 1
ATOM 3002 O O . LEU A 1 387 ? 6.453 7.180 -2.361 1.00 94.81 387 LEU A O 1
ATOM 3006 N N . GLY A 1 388 ? 7.546 5.468 -3.321 1.00 94.94 388 GLY A N 1
ATOM 3007 C CA . GLY A 1 388 ? 6.405 4.555 -3.366 1.00 94.94 388 GLY A CA 1
ATOM 3008 C C . GLY A 1 388 ? 6.211 3.868 -4.715 1.00 94.94 388 GLY A C 1
ATOM 3009 O O . GLY A 1 388 ? 7.064 3.965 -5.595 1.00 94.94 388 GLY A O 1
ATOM 3010 N N . PRO A 1 389 ? 5.103 3.136 -4.904 1.00 94.25 389 PRO A N 1
ATOM 3011 C CA . PRO A 1 389 ? 4.833 2.463 -6.163 1.00 94.25 389 PRO A CA 1
ATOM 3012 C C . PRO A 1 389 ? 4.362 3.425 -7.255 1.00 94.25 389 PRO A C 1
ATOM 3014 O O . PRO A 1 389 ? 3.662 4.410 -7.010 1.00 94.25 389 PRO A O 1
ATOM 3017 N N . ARG A 1 390 ? 4.710 3.081 -8.491 1.00 94.00 390 ARG A N 1
ATOM 3018 C CA . ARG A 1 390 ? 4.226 3.690 -9.727 1.00 94.00 390 ARG A CA 1
ATOM 3019 C C . ARG A 1 390 ? 3.532 2.649 -10.580 1.00 94.00 390 ARG A C 1
ATOM 3021 O O . ARG A 1 390 ? 3.927 1.487 -10.579 1.00 94.00 390 ARG A O 1
ATOM 3028 N N . TYR A 1 391 ? 2.520 3.102 -11.314 1.00 93.62 391 TYR A N 1
ATOM 3029 C CA . TYR A 1 391 ? 1.715 2.279 -12.203 1.00 93.62 391 TYR A CA 1
ATOM 3030 C C . TYR A 1 391 ? 1.716 2.879 -13.602 1.00 93.62 391 TYR A C 1
ATOM 3032 O O . TYR A 1 391 ? 1.537 4.091 -13.745 1.00 93.62 391 TYR A O 1
ATOM 3040 N N . PHE A 1 392 ? 1.884 2.034 -14.614 1.00 93.62 392 PHE A N 1
ATOM 3041 C CA . PHE A 1 392 ? 1.853 2.442 -16.012 1.00 93.62 392 PHE A CA 1
ATOM 3042 C C . PHE A 1 392 ? 1.064 1.433 -16.840 1.00 93.62 392 PHE A C 1
ATOM 3044 O O . PHE A 1 392 ? 1.339 0.234 -16.791 1.00 93.62 392 PHE A O 1
ATOM 3051 N N . ASP A 1 393 ? 0.084 1.914 -17.599 1.00 93.69 393 ASP A N 1
ATOM 3052 C CA . ASP A 1 393 ? -0.681 1.073 -18.516 1.00 93.69 393 ASP A CA 1
ATOM 3053 C C . ASP A 1 393 ? 0.092 0.924 -19.828 1.00 93.69 393 ASP A C 1
ATOM 3055 O O . ASP A 1 393 ? 0.576 1.898 -20.398 1.00 93.69 393 ASP A O 1
ATOM 3059 N N . TYR A 1 394 ? 0.184 -0.307 -20.313 1.00 95.38 394 TYR A N 1
ATOM 3060 C CA . TYR A 1 394 ? 0.906 -0.692 -21.514 1.00 95.38 394 TYR A CA 1
ATOM 3061 C C . TYR A 1 394 ? 0.003 -1.548 -22.407 1.00 95.38 394 TYR A C 1
ATOM 3063 O O . TYR A 1 394 ? -0.572 -2.552 -21.978 1.00 95.38 394 TYR A O 1
ATOM 3071 N N . LYS A 1 395 ? -0.136 -1.154 -23.674 1.00 97.00 395 LYS A N 1
ATOM 3072 C CA . LYS A 1 395 ? -0.829 -1.942 -24.695 1.00 97.00 395 LYS A CA 1
ATOM 3073 C C . LYS A 1 395 ? 0.145 -2.213 -25.839 1.00 97.00 395 LYS A C 1
ATOM 3075 O O . LYS A 1 395 ? 0.522 -1.246 -26.499 1.00 97.00 395 LYS A O 1
ATOM 3080 N N . PRO A 1 396 ? 0.512 -3.475 -26.107 1.00 97.88 396 PRO A N 1
ATOM 3081 C CA . PRO A 1 396 ? 1.462 -3.747 -27.167 1.00 97.88 396 PRO A CA 1
ATOM 3082 C C . PRO A 1 396 ? 0.956 -3.366 -28.559 1.00 97.88 396 PRO A C 1
ATOM 3084 O O . PRO A 1 396 ? -0.251 -3.417 -28.829 1.00 97.88 396 PRO A O 1
ATOM 3087 N N . GLY A 1 397 ? 1.884 -3.028 -29.456 1.00 97.38 397 GLY A N 1
ATOM 3088 C CA . GLY A 1 397 ? 1.603 -2.901 -30.884 1.00 97.38 397 GLY A CA 1
ATOM 3089 C C . GLY A 1 397 ? 1.123 -4.223 -31.495 1.00 97.38 397 GLY A C 1
ATOM 3090 O O . GLY A 1 397 ? 1.454 -5.304 -31.017 1.00 97.38 397 GLY A O 1
ATOM 3091 N N . SER A 1 398 ? 0.353 -4.171 -32.587 1.00 96.44 398 SER A N 1
ATOM 3092 C CA . SER A 1 398 ? -0.335 -5.351 -33.148 1.00 96.44 398 SER A CA 1
ATOM 3093 C C . SER A 1 398 ? 0.584 -6.508 -33.565 1.00 96.44 398 SER A C 1
ATOM 3095 O O . SER A 1 398 ? 0.142 -7.652 -33.577 1.00 96.44 398 SER A O 1
ATOM 3097 N N . ASN A 1 399 ? 1.843 -6.214 -33.904 1.00 96.12 399 ASN A N 1
ATOM 3098 C CA . ASN A 1 399 ? 2.838 -7.200 -34.341 1.00 96.12 399 ASN A CA 1
ATOM 3099 C C . ASN A 1 399 ? 3.873 -7.533 -33.252 1.00 96.12 399 ASN A C 1
ATOM 3101 O O . ASN A 1 399 ? 4.805 -8.295 -33.516 1.00 96.12 399 ASN A O 1
ATOM 3105 N N . ALA A 1 400 ? 3.744 -6.945 -32.058 1.00 98.00 400 ALA A N 1
ATOM 3106 C CA . ALA A 1 400 ? 4.668 -7.167 -30.958 1.00 98.00 400 ALA A CA 1
ATOM 3107 C C . ALA A 1 400 ? 4.438 -8.555 -30.345 1.00 98.00 400 ALA A C 1
ATOM 3109 O O . ALA A 1 400 ? 3.323 -8.897 -29.955 1.00 98.00 400 ALA A O 1
ATOM 3110 N N . ALA A 1 401 ? 5.506 -9.345 -30.270 1.00 98.12 401 ALA A N 1
ATOM 3111 C CA . ALA A 1 401 ? 5.544 -10.649 -29.608 1.00 98.12 401 ALA A CA 1
ATOM 3112 C C . ALA A 1 401 ? 6.405 -10.618 -28.337 1.00 98.12 401 ALA A C 1
ATOM 3114 O O . ALA A 1 401 ? 6.183 -11.412 -27.422 1.00 98.12 401 ALA A O 1
ATOM 3115 N N . TYR A 1 402 ? 7.353 -9.679 -28.265 1.00 98.31 402 TYR A N 1
ATOM 3116 C CA . TYR A 1 402 ? 8.216 -9.478 -27.111 1.00 98.31 402 TYR A CA 1
ATOM 3117 C C . TYR A 1 402 ? 8.328 -8.000 -26.744 1.00 98.31 402 TYR A C 1
ATOM 3119 O O . TYR A 1 402 ? 8.245 -7.129 -27.613 1.00 98.31 402 TYR A O 1
ATOM 3127 N N . ALA A 1 403 ? 8.542 -7.741 -25.457 1.00 98.12 403 ALA A N 1
ATOM 3128 C CA . ALA A 1 403 ? 8.779 -6.417 -24.905 1.00 98.12 403 ALA A CA 1
ATOM 3129 C C . ALA A 1 403 ? 10.021 -6.407 -24.009 1.00 98.12 403 ALA A C 1
ATOM 3131 O O . ALA A 1 403 ? 10.244 -7.338 -23.240 1.00 98.12 403 ALA A O 1
ATOM 3132 N N . GLU A 1 404 ? 10.791 -5.330 -24.062 1.00 98.00 404 GLU A N 1
ATOM 3133 C CA . GLU A 1 404 ? 11.891 -5.051 -23.142 1.00 98.00 404 GLU A CA 1
ATOM 3134 C C . GLU A 1 404 ? 11.570 -3.769 -22.369 1.00 98.00 404 GLU A C 1
ATOM 3136 O O . GLU A 1 404 ? 11.325 -2.722 -22.973 1.00 98.00 404 GLU A O 1
ATOM 3141 N N . ILE A 1 405 ? 11.534 -3.851 -21.036 1.00 98.38 405 ILE A N 1
ATOM 3142 C CA . ILE A 1 405 ? 11.178 -2.718 -20.174 1.00 98.38 405 ILE A CA 1
ATOM 3143 C C . ILE A 1 405 ? 12.458 -2.058 -19.686 1.00 98.38 405 ILE A C 1
ATOM 3145 O O . ILE A 1 405 ? 13.223 -2.668 -18.945 1.00 98.38 405 ILE A O 1
ATOM 3149 N N . PHE A 1 406 ? 12.651 -0.797 -20.051 1.00 97.62 406 PHE A N 1
ATOM 3150 C CA . PHE A 1 406 ? 13.758 0.041 -19.622 1.00 97.62 406 PHE A CA 1
ATOM 3151 C C . PHE A 1 406 ? 13.327 0.965 -18.493 1.00 97.62 406 PHE A C 1
ATOM 3153 O O . PHE A 1 406 ? 12.323 1.669 -18.601 1.00 97.62 406 PHE A O 1
ATOM 3160 N N . PHE A 1 407 ? 14.164 1.044 -17.466 1.00 97.81 407 PHE A N 1
ATOM 3161 C CA . PHE A 1 407 ? 14.175 2.139 -16.509 1.00 97.81 407 PHE A CA 1
ATOM 3162 C C . PHE A 1 407 ? 15.468 2.917 -16.703 1.00 97.81 407 PHE A C 1
ATOM 3164 O O . PHE A 1 407 ? 16.553 2.330 -16.683 1.00 97.81 407 PHE A O 1
ATOM 3171 N N . LEU A 1 408 ? 15.367 4.227 -16.913 1.00 95.38 408 LEU A N 1
ATOM 3172 C CA . LEU A 1 408 ? 16.518 5.037 -17.296 1.00 95.38 408 LEU A CA 1
ATOM 3173 C C . LEU A 1 408 ? 16.518 6.423 -16.662 1.00 95.38 408 LEU A C 1
ATOM 3175 O O . LEU A 1 408 ? 15.472 6.944 -16.289 1.00 95.38 408 LEU A O 1
ATOM 3179 N N . THR A 1 409 ? 17.699 7.024 -16.574 1.00 95.88 409 THR A N 1
ATOM 3180 C CA . THR A 1 409 ? 17.882 8.465 -16.383 1.00 95.88 409 THR A CA 1
ATOM 3181 C C . THR A 1 409 ? 18.512 9.047 -17.642 1.00 95.88 409 THR A C 1
ATOM 3183 O O . THR A 1 409 ? 19.462 8.473 -18.185 1.00 95.88 409 THR A O 1
ATOM 3186 N N . HIS A 1 410 ? 17.980 10.169 -18.129 1.00 93.94 410 HIS A N 1
ATOM 3187 C CA . HIS A 1 410 ? 18.531 10.838 -19.308 1.00 93.94 410 HIS A CA 1
ATOM 3188 C C . HIS A 1 410 ? 19.865 11.536 -19.004 1.00 93.94 410 HIS A C 1
ATOM 3190 O O . HIS A 1 410 ? 20.275 11.705 -17.851 1.00 93.94 410 HIS A O 1
ATOM 3196 N N . GLU A 1 411 ? 20.556 11.940 -20.070 1.00 94.50 411 GLU A N 1
ATOM 3197 C CA . GLU A 1 411 ? 21.811 12.683 -19.996 1.00 94.50 411 GLU A CA 1
ATOM 3198 C C . GLU A 1 411 ? 21.694 13.911 -19.086 1.00 94.50 411 GLU A C 1
ATOM 3200 O O . GLU A 1 411 ? 20.726 14.669 -19.132 1.00 94.50 411 GLU A O 1
ATOM 3205 N N . ASN A 1 412 ? 22.721 14.127 -18.269 1.00 95.31 412 ASN A N 1
ATOM 3206 C CA . ASN A 1 412 ? 22.832 15.223 -17.308 1.00 95.31 412 ASN A CA 1
ATOM 3207 C C . ASN A 1 412 ? 21.788 15.211 -16.177 1.00 95.31 412 ASN A C 1
ATOM 3209 O O . ASN A 1 412 ? 21.676 16.204 -15.450 1.00 95.31 412 ASN A O 1
ATOM 3213 N N . ALA A 1 413 ? 21.074 14.098 -15.971 1.00 95.69 413 ALA A N 1
ATOM 3214 C CA . ALA A 1 413 ? 20.252 13.910 -14.782 1.00 95.69 413 ALA A CA 1
ATOM 3215 C C . ALA A 1 413 ? 21.088 14.071 -13.503 1.00 95.69 413 ALA A C 1
ATOM 3217 O O . ALA A 1 413 ? 22.232 13.620 -13.412 1.00 95.69 413 ALA A O 1
ATOM 3218 N N . LYS A 1 414 ? 20.497 14.703 -12.489 1.00 96.69 414 LYS A N 1
ATOM 3219 C CA . LYS A 1 414 ? 21.088 14.904 -11.162 1.00 96.69 414 LYS A CA 1
ATOM 3220 C C . LYS A 1 414 ? 20.085 14.435 -10.121 1.00 96.69 414 LYS A C 1
ATOM 3222 O O . LYS A 1 414 ? 19.267 15.216 -9.644 1.00 96.69 414 LYS A O 1
ATOM 3227 N N . MET A 1 415 ? 20.113 13.134 -9.858 1.00 95.94 415 MET A N 1
ATOM 3228 C CA . MET A 1 415 ? 19.274 12.442 -8.883 1.00 95.94 415 MET A CA 1
ATOM 3229 C C . MET A 1 415 ? 19.859 11.058 -8.595 1.00 95.94 415 MET A C 1
ATOM 3231 O O . MET A 1 415 ? 20.655 10.538 -9.384 1.00 95.94 415 MET A O 1
ATOM 3235 N N . LYS A 1 416 ? 19.411 10.444 -7.504 1.00 95.44 416 LYS A N 1
ATOM 3236 C CA . LYS A 1 416 ? 19.542 9.008 -7.266 1.00 95.44 416 LYS A CA 1
ATOM 3237 C C . LYS A 1 416 ? 18.171 8.369 -7.466 1.00 95.44 416 LYS A C 1
ATOM 3239 O O . LYS A 1 416 ? 17.222 8.739 -6.774 1.00 95.44 416 LYS A O 1
ATOM 3244 N N . PHE A 1 417 ? 18.078 7.442 -8.412 1.00 96.56 417 PHE A N 1
ATOM 3245 C CA . PHE A 1 417 ? 16.855 6.726 -8.756 1.00 96.56 417 PHE A CA 1
ATOM 3246 C C . PHE A 1 417 ? 16.989 5.254 -8.374 1.00 96.56 417 PHE A C 1
ATOM 3248 O O . PHE A 1 417 ? 17.869 4.558 -8.875 1.00 96.56 417 PHE A O 1
ATOM 3255 N N . GLU A 1 418 ? 16.133 4.790 -7.473 1.00 96.12 418 GLU A N 1
ATOM 3256 C CA . GLU A 1 418 ? 16.095 3.404 -7.021 1.00 96.12 418 GLU A CA 1
ATOM 3257 C C . GLU A 1 418 ? 14.811 2.723 -7.487 1.00 96.12 418 GLU A C 1
ATOM 3259 O O . GLU A 1 418 ? 13.737 3.337 -7.463 1.00 96.12 418 GLU A O 1
ATOM 3264 N N . ILE A 1 419 ? 14.941 1.468 -7.915 1.00 96.44 419 ILE A N 1
ATOM 3265 C CA . ILE A 1 419 ? 13.865 0.665 -8.502 1.00 96.44 419 ILE A CA 1
ATOM 3266 C C . ILE A 1 419 ? 13.814 -0.677 -7.783 1.00 96.44 419 ILE A C 1
ATOM 3268 O O . ILE A 1 419 ? 14.847 -1.316 -7.556 1.00 96.44 419 ILE A O 1
ATOM 3272 N N . ASP A 1 420 ? 12.606 -1.113 -7.449 1.00 96.31 420 ASP A N 1
ATOM 3273 C CA . ASP A 1 420 ? 12.363 -2.426 -6.863 1.00 96.31 420 ASP A CA 1
ATOM 3274 C C . ASP A 1 420 ? 10.967 -2.962 -7.228 1.00 96.31 420 ASP A C 1
ATOM 3276 O O . ASP A 1 420 ? 10.123 -2.230 -7.763 1.00 96.31 420 ASP A O 1
ATOM 3280 N N . GLY A 1 421 ? 10.722 -4.244 -6.956 1.00 94.62 421 GLY A N 1
ATOM 3281 C CA . GLY A 1 421 ? 9.416 -4.892 -7.058 1.00 94.62 421 GLY A CA 1
ATOM 3282 C C . GLY A 1 421 ? 8.751 -4.712 -8.420 1.00 94.62 421 GLY A C 1
ATOM 3283 O O . GLY A 1 421 ? 7.578 -4.342 -8.484 1.00 94.62 421 GLY A O 1
ATOM 3284 N N . VAL A 1 422 ? 9.505 -4.893 -9.508 1.00 96.81 422 VAL A N 1
ATOM 3285 C CA . VAL A 1 422 ? 8.995 -4.702 -10.868 1.00 96.81 422 VAL A CA 1
ATOM 3286 C C . VAL A 1 422 ? 8.055 -5.840 -11.249 1.00 96.81 422 VAL A C 1
ATOM 3288 O O . VAL A 1 422 ? 8.417 -7.018 -11.229 1.00 96.81 422 VAL A O 1
ATOM 3291 N N . GLU A 1 423 ? 6.845 -5.479 -11.656 1.00 96.12 423 GLU A N 1
ATOM 3292 C CA . GLU A 1 423 ? 5.819 -6.417 -12.076 1.00 96.12 423 GLU A CA 1
ATOM 3293 C C . GLU A 1 423 ? 5.117 -5.948 -13.344 1.00 96.12 423 GLU A C 1
ATOM 3295 O O . GLU A 1 423 ? 4.720 -4.791 -13.438 1.00 96.12 423 GLU A O 1
ATOM 3300 N N . LEU A 1 424 ? 4.864 -6.860 -14.280 1.00 96.00 424 LEU A N 1
ATOM 3301 C CA . LEU A 1 424 ? 3.987 -6.620 -15.426 1.00 96.00 424 LEU A CA 1
ATOM 3302 C C . LEU A 1 424 ? 2.858 -7.648 -15.378 1.00 96.00 424 LEU A C 1
ATOM 3304 O O . LEU A 1 424 ? 3.120 -8.849 -15.387 1.00 96.00 424 LEU A O 1
ATOM 3308 N N . ARG A 1 425 ? 1.605 -7.195 -15.285 1.00 94.19 425 ARG A N 1
ATOM 3309 C CA . ARG A 1 425 ? 0.423 -8.067 -15.148 1.00 94.19 425 ARG A CA 1
ATOM 3310 C C . ARG A 1 425 ? -0.676 -7.668 -16.130 1.00 94.19 425 ARG A C 1
ATOM 3312 O O . ARG A 1 425 ? -0.812 -6.494 -16.449 1.00 94.19 425 ARG A O 1
ATOM 3319 N N . GLU A 1 426 ? -1.486 -8.622 -16.583 1.00 88.88 426 GLU A N 1
ATOM 3320 C CA . GLU A 1 426 ? -2.735 -8.337 -17.321 1.00 88.88 426 GLU A CA 1
ATOM 3321 C C . GLU A 1 426 ? -3.788 -7.682 -16.391 1.00 88.88 426 GLU A C 1
ATOM 3323 O O . GLU A 1 426 ? -3.824 -8.011 -15.197 1.00 88.88 426 GLU A O 1
ATOM 3328 N N . PHE A 1 427 ? -4.628 -6.762 -16.899 1.00 81.50 427 PHE A N 1
ATOM 3329 C CA . PHE A 1 427 ? -5.622 -6.008 -16.098 1.00 81.50 427 PHE A CA 1
ATOM 3330 C C . PHE A 1 427 ? -6.903 -5.578 -16.847 1.00 81.50 427 PHE A C 1
ATOM 3332 O O . PHE A 1 427 ? -6.902 -5.597 -18.100 1.00 81.50 427 PHE A O 1
#

Secondary structure (DSSP, 8-state):
-------------------------THHHHTTT------PPP----------TTTT-EEEEEE-TTBHHIIIIIHHHHHTTT---EEEE-SHHHHHT-TTB--HHHHHHHHHTT--EEEE--SS---TTTS-HHHHHHHHHHHHHHHHHTT--EEEEE-GGG---HHHHHHHHHH-SEEE--SS--B-SSP-TTSB--EE--TT--HHHHHHHHHHHHHTT-EEEEEESEEESS---TTTTEEEHHHHHHHHHHHHHHT--B--HHHHHHTT--SPP--TTTT--SS-TT--TTEEES-TTTEEEEESS-SBTTB-SEEEEEE--SS-EEEEEPPEE--TTS-EEEEEEEEEEEEEES-EEEEEEEE-TT--EEEEEEEEEE-S-EEEEEEEEE---TT--EEEEEEEE-TT-EEEEEEEEEEEEE-

pLDDT: mean 87.08, std 21.51, range [22.39, 98.88]

InterPro domains:
  IPR002509 NodB homology domain [PF01522] (58-173)
  IPR002509 NodB homology domain [PS51677] (57-263)
  IPR011330 Glycoside hydrolase/deacetylase, beta/alpha-barrel [SSF88713] (55-271)

Radius of gyration: 24.92 Å; Cα contacts (8 Å, |Δi|>4): 975; chains: 1; bounding box: 86×44×71 Å

Sequence (427 aa):
MFKKIFFLALLSAIIAPTGQILAASSTMLEQAGLVSIKIAPADQALISSPTTLGKTGLISINFDDGLLSTYSLAAPLMAKYGFKGTAYVYPKPQNEKTPEFMSWDNVVALQNSLGWEIGSHGYTHEDLTTMSLNAAKQDIDRSRNDLINHGLKVQSFASPYGAYNDDIVNYVTKNFNSHRTAWNLPNTWPINNYYLKARPVLPTTPVSQVTAWVNEAKANKQWLILYFHALTEGTATEEEDDYNINDFKAILEHIKNAGLPVMTNSAALDSWGSGKNIVANGSFENGTLPNADFWLRSDASGVNVAAGNLGVYPTPARSVVINGAPTQKSISTVEIPINPAKKYRLKSFYRVSNYLAGDSTVWVSEFNANYQYLGGQWLGGLNYNFLGPRYFDYKPGSNAAYAEIFFLTHENAKMKFEIDGVELREF

Solvent-accessible surface area (backbone atoms only — not comparable to full-atom values): 22777 Å² total; per-residue (Å²): 143,82,83,86,83,87,91,86,82,88,87,85,86,90,83,86,83,90,77,89,75,84,75,83,55,76,76,65,52,67,80,67,74,66,76,84,76,77,80,74,83,78,90,68,89,83,69,75,48,75,55,39,60,64,67,56,17,34,37,28,46,33,30,38,68,37,33,27,32,46,62,76,48,47,46,65,57,35,48,79,75,74,44,44,34,26,38,22,32,24,46,49,47,39,76,69,63,41,83,71,31,30,49,63,69,51,57,43,40,40,34,79,72,65,63,25,43,46,25,28,18,33,23,85,56,56,58,50,70,80,44,56,71,69,56,33,49,52,32,44,49,48,17,49,46,56,45,41,75,65,74,45,75,64,43,36,35,33,44,29,96,32,46,76,48,71,70,56,51,60,54,43,37,40,69,20,66,29,28,38,37,61,70,66,35,66,36,58,68,84,65,44,46,60,64,32,35,21,28,77,51,46,46,86,56,51,56,68,58,56,51,48,51,54,51,48,20,47,77,68,22,15,39,34,29,40,34,35,48,36,53,32,91,60,85,50,37,74,92,67,41,14,26,38,48,68,52,51,49,53,45,53,52,49,46,60,72,68,67,50,55,65,32,26,65,68,60,47,68,59,19,68,42,44,40,70,68,66,48,67,58,28,42,43,69,51,63,59,78,55,47,30,52,63,49,47,65,75,40,81,89,43,32,33,40,40,70,81,62,65,15,39,35,94,52,18,50,18,19,38,39,37,46,40,31,79,54,66,36,35,41,26,46,51,80,33,84,50,61,35,93,48,44,34,35,38,36,30,36,37,39,32,40,77,59,78,45,58,39,37,36,36,38,36,40,28,15,27,89,82,70,47,79,74,53,70,46,80,62,50,71,47,75,57,66,44,76,35,50,46,79,36,78,47,67,54,54,86,67,30,32,27,36,29,50,34,44,32,26,43,55,54,11,34,32,41,41,31,44,27,56,37,33,36,18,35,98

Foldseek 3Di:
DDDDDDDDDDDDDDDDDDDDDDDPDPVVVVVVPDDDPDDDDDDDDFDLDAQQQQPFFFEAEEAEAQFPQCQPFVLVLCVVLVFAHEYAYQCQCLVVVPVRHDHLVSVCCSCPPSVHHYEHAWHPLDQLVPDDLVVSLVRRVVRLVVCVVSVHDYAEYEYRVLHDDPSNLQSCQLVHQAYEGEDQDWAHPPDFRHHHYAHEDFQPRALVNLLVVLVVSRVRVTYYYYYAYAEDCDRGDRVRSYHHSVSVSSNSVSNSVSVHHYDYSVRSVVSNFNFDFQAPCQQQPDDDWQHGPQKDWPDNVFKGFDADQCAGPPRRGTWIKGAAAQAKIKMKGHKTFDDLVFKKKKKKWKFKAPQDDFKKWKKKWFAAPVRHTDGIDTFDIDRDGDGGMDMGIDRDDNRGGIIMIMIMTHGRTGIMMIIRDIGMHTD

Nearest PDB structures (foldseek):
  2wze-assembly2_B  TM=7.321E-01  e=2.780E-07  Acetivibrio thermocellus
  2wze-assembly1_A  TM=6.981E-01  e=6.436E-07  Acetivibrio thermocellus
  4xup-assembly6_F  TM=6.742E-01  e=2.816E-05  Paenibacillus barcinonensis
  2c9a-assembly1_A  TM=6.506E-01  e=3.371E-05  Homo sapiens
  4xup-assembly2_B  TM=6.799E-01  e=6.140E-05  Paenibacillus barcinonensis